Protein 2XPH (pdb70)

Sequence (453 aa):
DEFPEITEEEMEKEIKNVFRRNGNQDEVLSEAFRLTITRKDIQTLNHLNWLNDEIINFYMNMLMEERSKEKGLPSVHAFNTFFFTKLKTAGYQQAVKRWTKKVDVFSVDILLVPIHLGVHWCLAVVDFRKKNITYYDSMGGINNEACRILLQYLKQESIDKKRKEFDTNGWQLFSKKSQEIPQQMNGSDCGMFACKYADCITKDRPINFTQQHMPYFRKRMVWEILHRKLLEFPEITEEMEKEIKNVFRNGNQDEVLSEAFRRLTITRKDIQTLNHLNWWLNDEEIINFYMNMLMERSKEKGLPSVHAFNTFFFTKLKTAGYQAVKRWTKKVDVFSVDILLVPIHLGVHWCLAVVDFRKKNITYYDSMGGINNEACRRILLQYLKQESIDKKRKEFDTNGWQLFSKKSQEIPQQMNGSDCGMFACKYADCITKDRPINFTQQQHMPYFRKRMVWEIILHRRKLL

InterPro domains:
  IPR003653 Ulp1 protease family, C-terminal catalytic domain [PF02902] (464-635)
  IPR003653 Ulp1 protease family, C-terminal catalytic domain [PS50600] (450-614)
  IPR038765 Papain-like cysteine peptidase superfamily [SSF54001] (419-641)

Radius of gyration: 23.97 Å; Cα contacts (8 Å, |Δi|>4): 733; chains: 2; bounding box: 54×55×68 Å

Foldseek 3Di:
DDDDDQDVVLVVVLVVLCDDDPQACFLFADPNATHGSVQLNCLPDLHAHDQRLLQLLVVLLQVVQPPPPFFHEAEDRQVQQVCDVPPNDVVCLVVCVVHDPVPTQKYKHWYCDPSAIWIWMDGPVQLEIETGFLAQDFDLPSQVSVVVNVQVNCCPPVVDGDDSPPYYYYYDGNPPAEHEPRRRCRSVSRSLVSVCVRRVHRRDDYNVCSNVSSSQSSSCRSVVHDD/DPDDQDPVLLVVLVVLPDPDVQQAFQFDDPNATDGSVQLCQLPDQHAHDQRLLQLLVVLVQVVQVDPLWWHEDEDGAVQLVCCPPPNPPVCLCVQVPHDPLPTQKYWHWYCDPSAIKIWMDGNPVLETEIGFQAFDDDQVSRVSVVVNVQVNCCVPVVDGDDNPPRYYYYDGNVQAAHEPRRRCRSVSSSLVSSQVRNVHGNDDYNVCSNVSSSQSSSCRSVVHDD

CATH classification: 3.40.395.10

Nearest PDB structures (foldseek):
  2xph-assembly1_A  TM=9.925E-01  e=2.086E-42  Homo sapiens
  2iy1-assembly2_C  TM=9.945E-01  e=1.895E-41  Homo sapiens
  2g4d-assembly2_C  TM=9.963E-01  e=4.010E-37  Homo sapiens
  2io1-assembly3_E  TM=9.799E-01  e=6.598E-31  Homo sapiens
  1tgz-assembly1_A  TM=9.765E-01  e=1.155E-29  Homo sapiens

Structure (mmCIF, N/CA/C/O backbone):
data_2XPH
#
_entry.id   2XPH
#
_cell.length_a   71.172
_cell.length_b   71.172
_cell.length_c   199.988
_cell.angle_alpha   90.00
_cell.angle_beta   90.00
_cell.angle_gamma   120.00
#
_symmetry.space_group_name_H-M   'P 31 2 1'
#
loop_
_entity.id
_entity.type
_entity.pdbx_description
1 polymer 'SENTRIN-SPECIFIC PROTEASE 1'
2 non-polymer GLYCEROL
3 non-polymer 'COBALT (II) ION'
4 water water
#
loop_
_atom_site.group_PDB
_atom_site.id
_atom_site.type_symbol
_atom_site.label_atom_id
_atom_site.label_alt_id
_atom_site.label_comp_id
_atom_site.label_asym_id
_atom_site.label_entity_id
_atom_site.label_seq_id
_atom_site.pdbx_PDB_ins_code
_atom_site.Cartn_x
_atom_site.Cartn_y
_atom_site.Cartn_z
_atom_site.occupancy
_atom_site.B_iso_or_equiv
_atom_site.auth_seq_id
_atom_site.auth_comp_id
_atom_site.auth_asym_id
_atom_site.auth_atom_id
_atom_site.pdbx_PDB_model_num
ATOM 1 N N . ASP A 1 12 ? 40.152 11.083 17.195 1.00 95.25 418 ASP A N 1
ATOM 2 C CA . ASP A 1 12 ? 41.287 11.757 17.891 1.00 97.23 418 ASP A CA 1
ATOM 3 C C . ASP A 1 12 ? 41.503 13.174 17.343 1.00 96.79 418 ASP A C 1
ATOM 4 O O . ASP A 1 12 ? 42.497 13.850 17.665 1.00 97.14 418 ASP A O 1
ATOM 9 N N . GLU A 1 13 ? 40.548 13.622 16.530 1.00 95.12 419 GLU A N 1
ATOM 10 C CA . GLU A 1 13 ? 40.733 14.792 15.672 1.00 92.11 419 GLU A CA 1
ATOM 11 C C . GLU A 1 13 ? 39.489 15.683 15.713 1.00 87.52 419 GLU A C 1
ATOM 12 O O . GLU A 1 13 ? 38.403 15.247 15.314 1.00 89.02 419 GLU A O 1
ATOM 18 N N . PHE A 1 14 ? 39.653 16.919 16.194 1.00 80.14 420 PHE A N 1
ATOM 19 C CA . PHE A 1 14 ? 38.523 17.828 16.459 1.00 73.47 420 PHE A CA 1
ATOM 20 C C . PHE A 1 14 ? 38.479 19.004 15.479 1.00 66.76 420 PHE A C 1
ATOM 21 O O . PHE A 1 14 ? 39.489 19.629 15.222 1.00 64.23 420 PHE A O 1
ATOM 29 N N . PRO A 1 15 ? 37.285 19.348 14.978 1.00 62.87 421 PRO A N 1
ATOM 30 C CA . PRO A 1 15 ? 37.139 20.479 14.066 1.00 59.15 421 PRO A CA 1
ATOM 31 C C . PRO A 1 15 ? 38.021 21.646 14.490 1.00 55.59 421 PRO A C 1
ATOM 32 O O . PRO A 1 15 ? 37.856 22.173 15.573 1.00 54.97 421 PRO A O 1
ATOM 36 N N . GLU A 1 16 ? 38.957 22.054 13.644 1.00 53.57 422 GLU A N 1
ATOM 37 C CA . GLU A 1 16 ? 39.825 23.148 14.018 1.00 51.46 422 GLU A CA 1
ATOM 38 C C . GLU A 1 16 ? 39.096 24.461 13.963 1.00 50.22 422 GLU A C 1
ATOM 39 O O . GLU A 1 16 ? 38.212 24.675 13.132 1.00 55.48 422 GLU A O 1
ATOM 45 N N . ILE A 1 17 ? 39.470 25.355 14.851 1.00 48.65 423 ILE A N 1
ATOM 46 C CA . ILE A 1 17 ? 38.980 26.715 14.800 1.00 47.05 423 ILE A CA 1
ATOM 47 C C . ILE A 1 17 ? 40.027 27.536 14.076 1.00 49.71 423 ILE A C 1
ATOM 48 O O . ILE A 1 17 ? 41.106 27.765 14.622 1.00 48.37 423 ILE A O 1
ATOM 53 N N . THR A 1 18 ? 39.696 27.986 12.857 1.00 49.57 424 THR A N 1
ATOM 54 C CA . THR A 1 18 ? 40.632 28.723 12.034 1.00 43.76 424 THR A CA 1
ATOM 55 C C . THR A 1 18 ? 40.865 30.087 12.669 1.00 46.00 424 THR A C 1
ATOM 56 O O . THR A 1 18 ? 40.069 30.540 13.518 1.00 48.28 424 THR A O 1
ATOM 60 N N . GLU A 1 19 ? 41.923 30.753 12.217 1.00 45.50 425 GLU A N 1
ATOM 61 C CA A GLU A 1 19 ? 42.289 32.060 12.709 0.50 45.75 425 GLU A CA 1
ATOM 62 C CA B GLU A 1 19 ? 42.287 32.080 12.699 0.50 46.98 425 GLU A CA 1
ATOM 63 C C . GLU A 1 19 ? 41.176 33.067 12.426 1.00 46.78 425 GLU A C 1
ATOM 64 O O . GLU A 1 19 ? 40.979 34.037 13.190 1.00 46.56 425 GLU A O 1
ATOM 75 N N . GLU A 1 20 ? 40.448 32.832 11.337 1.00 46.64 426 GLU A N 1
ATOM 76 C CA . GLU A 1 20 ? 39.357 33.722 10.972 1.00 44.24 426 GLU A CA 1
ATOM 77 C C . GLU A 1 20 ? 38.202 33.508 11.940 1.00 41.77 426 GLU A C 1
ATOM 78 O O . GLU A 1 20 ? 37.608 34.462 12.367 1.00 39.68 426 GLU A O 1
ATOM 84 N N . MET A 1 21 ? 37.865 32.245 12.238 1.00 40.36 427 MET A N 1
ATOM 85 C CA . MET A 1 21 ? 36.860 31.907 13.305 1.00 41.38 427 MET A CA 1
ATOM 86 C C . MET A 1 21 ? 37.271 32.475 14.699 1.00 44.68 427 MET A C 1
ATOM 87 O O . MET A 1 21 ? 36.540 33.271 15.349 1.00 39.87 427 MET A O 1
ATOM 92 N N . GLU A 1 22 ? 38.492 32.110 15.081 1.00 48.32 428 GLU A N 1
ATOM 93 C CA . GLU A 1 22 ? 39.236 32.727 16.189 1.00 52.67 428 GLU A CA 1
ATOM 94 C C . GLU A 1 22 ? 38.935 34.209 16.368 1.00 52.24 428 GLU A C 1
ATOM 95 O O . GLU A 1 22 ? 38.586 34.651 17.470 1.00 58.94 428 GLU A O 1
ATOM 101 N N . LYS A 1 23 ? 39.031 34.977 15.296 1.00 51.22 429 LYS A N 1
ATOM 102 C CA . LYS A 1 23 ? 38.846 36.431 15.369 1.00 50.64 429 LYS A CA 1
ATOM 103 C C . LYS A 1 23 ? 37.429 36.785 15.757 1.00 51.12 429 LYS A C 1
ATOM 104 O O . LYS A 1 23 ? 37.194 37.811 16.383 1.00 52.02 429 LYS A O 1
ATOM 110 N N . GLU A 1 24 ? 36.464 35.966 15.321 1.00 51.66 430 GLU A N 1
ATOM 111 C CA . GLU A 1 24 ? 35.055 36.310 15.468 1.00 47.73 430 GLU A CA 1
ATOM 112 C C . GLU A 1 24 ? 34.686 36.216 16.963 1.00 45.41 430 GLU A C 1
ATOM 113 O O . GLU A 1 24 ? 33.933 37.028 17.482 1.00 44.76 430 GLU A O 1
ATOM 119 N N . ILE A 1 25 ? 35.231 35.195 17.606 1.00 45.01 431 ILE A N 1
ATOM 120 C CA . ILE A 1 25 ? 35.177 34.969 19.029 1.00 49.57 431 ILE A CA 1
ATOM 121 C C . ILE A 1 25 ? 35.752 36.185 19.805 1.00 55.09 431 ILE A C 1
ATOM 122 O O . ILE A 1 25 ? 35.094 36.724 20.698 1.00 54.73 431 ILE A O 1
ATOM 127 N N . LYS A 1 26 ? 36.948 36.633 19.427 1.00 59.55 432 LYS A N 1
ATOM 128 C CA . LYS A 1 26 ? 37.557 37.804 20.028 1.00 63.72 432 LYS A CA 1
ATOM 129 C C . LYS A 1 26 ? 36.602 38.976 19.987 1.00 65.68 432 LYS A C 1
ATOM 130 O O . LYS A 1 26 ? 36.413 39.664 20.994 1.00 65.37 432 LYS A O 1
ATOM 136 N N . ASN A 1 27 ? 35.988 39.208 18.837 1.00 68.29 433 ASN A N 1
ATOM 137 C CA . ASN A 1 27 ? 35.113 40.369 18.695 1.00 71.68 433 ASN A CA 1
ATOM 138 C C . ASN A 1 27 ? 33.887 40.335 19.611 1.00 73.47 433 ASN A C 1
ATOM 139 O O . ASN A 1 27 ? 33.334 41.378 19.946 1.00 74.14 433 ASN A O 1
ATOM 144 N N . VAL A 1 28 ? 33.476 39.147 20.045 1.00 74.74 434 VAL A N 1
ATOM 145 C CA . VAL A 1 28 ? 32.368 39.085 21.000 1.00 76.65 434 VAL A CA 1
ATOM 146 C C . VAL A 1 28 ? 32.783 38.965 22.472 1.00 75.95 434 VAL A C 1
ATOM 147 O O . VAL A 1 28 ? 32.028 39.366 23.355 1.00 77.25 434 VAL A O 1
ATOM 151 N N . PHE A 1 29 ? 33.963 38.417 22.734 1.00 76.52 435 PHE A N 1
ATOM 152 C CA . PHE A 1 29 ? 34.461 38.336 24.103 1.00 78.43 435 PHE A CA 1
ATOM 153 C C . PHE A 1 29 ? 34.965 39.691 24.530 1.00 82.77 435 PHE A C 1
ATOM 154 O O . PHE A 1 29 ? 35.644 39.801 25.546 1.00 85.01 435 PHE A O 1
ATOM 162 N N . ARG A 1 30 ? 34.617 40.710 23.751 1.00 86.08 436 ARG A N 1
ATOM 163 C CA A ARG A 1 30 ? 35.196 42.026 23.931 0.80 88.97 436 ARG A CA 1
ATOM 164 C CA B ARG A 1 30 ? 35.180 42.045 23.882 0.20 88.34 436 ARG A CA 1
ATOM 165 C C . ARG A 1 30 ? 34.213 42.970 24.606 1.00 91.13 436 ARG A C 1
ATOM 166 O O . ARG A 1 30 ? 32.991 42.798 24.511 1.00 91.48 436 ARG A O 1
ATOM 181 N N . ASN A 1 31 ? 34.785 43.945 25.313 1.00 94.68 437 ASN A N 1
ATOM 182 C CA . ASN A 1 31 ? 34.073 45.046 25.949 1.00 98.37 437 ASN A CA 1
ATOM 183 C C . ASN A 1 31 ? 33.122 45.739 24.952 1.00 98.75 437 ASN A C 1
ATOM 184 O O . ASN A 1 31 ? 33.482 45.974 23.788 1.00 99.06 437 ASN A O 1
ATOM 189 N N . GLY A 1 32 ? 31.918 46.056 25.431 1.00 97.96 438 GLY A N 1
ATOM 190 C CA . GLY A 1 32 ? 30.855 46.629 24.614 1.00 96.76 438 GLY A CA 1
ATOM 191 C C . GLY A 1 32 ? 29.551 46.369 25.333 1.00 96.24 438 GLY A C 1
ATOM 192 O O . GLY A 1 32 ? 29.535 45.604 26.300 1.00 95.69 438 GLY A O 1
ATOM 193 N N . ASN A 1 33 ? 28.468 46.995 24.862 1.00 95.54 439 ASN A N 1
ATOM 194 C CA . ASN A 1 33 ? 27.151 46.919 25.509 1.00 94.58 439 ASN A CA 1
ATOM 195 C C . ASN A 1 33 ? 26.705 45.486 25.840 1.00 94.12 439 ASN A C 1
ATOM 196 O O . ASN A 1 33 ? 26.509 44.654 24.935 1.00 93.36 439 ASN A O 1
ATOM 201 N N . GLN A 1 34 ? 26.552 45.204 27.136 1.00 90.95 440 GLN A N 1
ATOM 202 C CA . GLN A 1 34 ? 26.116 43.884 27.587 1.00 89.50 440 GLN A CA 1
ATOM 203 C C . GLN A 1 34 ? 24.631 43.680 27.249 1.00 86.24 440 GLN A C 1
ATOM 204 O O . GLN A 1 34 ? 23.854 43.087 28.033 1.00 85.18 440 GLN A O 1
ATOM 210 N N . ASP A 1 35 ? 24.263 44.193 26.078 1.00 81.02 441 ASP A N 1
ATOM 211 C CA . ASP A 1 35 ? 22.912 44.143 25.548 1.00 80.69 441 ASP A CA 1
ATOM 212 C C . ASP A 1 35 ? 23.051 43.826 24.076 1.00 82.85 441 ASP A C 1
ATOM 213 O O . ASP A 1 35 ? 22.102 43.337 23.432 1.00 84.37 441 ASP A O 1
ATOM 218 N N . GLU A 1 36 ? 24.235 44.068 23.562 1.00 80.19 442 GLU A N 1
ATOM 219 C CA . GLU A 1 36 ? 24.421 43.720 22.213 1.00 77.38 442 GLU A CA 1
ATOM 220 C C . GLU A 1 36 ? 23.796 42.365 22.181 1.00 76.56 442 GLU A C 1
ATOM 221 O O . GLU A 1 36 ? 24.149 41.493 22.930 1.00 74.01 442 GLU A O 1
ATOM 227 N N . VAL A 1 37 ? 22.837 42.243 21.297 1.00 75.42 443 VAL A N 1
ATOM 228 C CA . VAL A 1 37 ? 22.078 41.039 21.019 1.00 73.24 443 VAL A CA 1
ATOM 229 C C . VAL A 1 37 ? 22.818 40.174 19.989 1.00 74.68 443 VAL A C 1
ATOM 230 O O . VAL A 1 37 ? 22.517 40.239 18.783 1.00 75.67 443 VAL A O 1
ATOM 234 N N . LEU A 1 38 ? 23.758 39.347 20.468 1.00 71.31 444 LEU A N 1
ATOM 235 C CA . LEU A 1 38 ? 24.566 38.454 19.616 1.00 64.59 444 LEU A CA 1
ATOM 236 C C . LEU A 1 38 ? 23.861 37.356 18.816 1.00 63.15 444 LEU A C 1
ATOM 237 O O . LEU A 1 38 ? 24.400 36.877 17.826 1.00 66.00 444 LEU A O 1
ATOM 242 N N . SER A 1 39 ? 22.683 36.921 19.241 1.00 61.68 445 SER A N 1
ATOM 243 C CA . SER A 1 39 ? 22.018 35.770 18.623 1.00 58.13 445 SER A CA 1
ATOM 244 C C . SER A 1 39 ? 20.617 35.693 19.218 1.00 59.73 445 SER A C 1
ATOM 245 O O . SER A 1 39 ? 20.375 36.195 20.309 1.00 63.78 445 SER A O 1
ATOM 248 N N . GLU A 1 40 ? 19.696 35.059 18.522 1.00 58.08 446 GLU A N 1
ATOM 249 C CA . GLU A 1 40 ? 18.296 35.178 18.852 1.00 58.94 446 GLU A CA 1
ATOM 250 C C . GLU A 1 40 ? 17.627 34.010 18.148 1.00 58.76 446 GLU A C 1
ATOM 251 O O . GLU A 1 40 ? 17.620 33.943 16.941 1.00 63.09 446 GLU A O 1
ATOM 257 N N . ALA A 1 41 ? 17.082 33.075 18.898 1.00 57.71 447 ALA A N 1
ATOM 258 C CA . ALA A 1 41 ? 16.523 31.891 18.293 1.00 57.13 447 ALA A CA 1
ATOM 259 C C . ALA A 1 41 ? 15.758 31.103 19.349 1.00 55.65 447 ALA A C 1
ATOM 260 O O . ALA A 1 41 ? 16.038 31.234 20.533 1.00 58.66 447 ALA A O 1
ATOM 262 N N . PHE A 1 42 ? 14.800 30.292 18.911 1.00 54.60 448 PHE A N 1
ATOM 263 C CA . PHE A 1 42 ? 14.004 29.483 19.826 1.00 57.35 448 PHE A CA 1
ATOM 264 C C . PHE A 1 42 ? 13.462 30.320 20.980 1.00 57.82 448 PHE A C 1
ATOM 265 O O . PHE A 1 42 ? 13.453 29.877 22.129 1.00 60.27 448 PHE A O 1
ATOM 273 N N . ARG A 1 43 ? 13.013 31.531 20.668 1.00 57.37 449 ARG A N 1
ATOM 274 C CA . ARG A 1 43 ? 12.463 32.429 21.677 1.00 54.96 449 ARG A CA 1
ATOM 275 C C . ARG A 1 43 ? 13.525 32.840 22.692 1.00 53.27 449 ARG A C 1
ATOM 276 O O . ARG A 1 43 ? 13.207 33.373 23.755 1.00 49.47 449 ARG A O 1
ATOM 284 N N . LEU A 1 44 ? 14.786 32.589 22.357 1.00 51.54 450 LEU A N 1
ATOM 285 C CA . LEU A 1 44 ? 15.896 32.936 23.237 1.00 53.56 450 LEU A CA 1
ATOM 286 C C . LEU A 1 44 ? 16.744 34.053 22.637 1.00 56.93 450 LEU A C 1
ATOM 287 O O . LEU A 1 44 ? 16.782 34.231 21.420 1.00 59.16 450 LEU A O 1
ATOM 292 N N . THR A 1 45 ? 17.422 34.804 23.499 1.00 55.96 451 THR A N 1
ATOM 293 C CA . THR A 1 45 ? 18.265 35.902 23.054 1.00 59.85 451 THR A CA 1
ATOM 294 C C . THR A 1 45 ? 19.573 35.885 23.811 1.00 59.01 451 THR A C 1
ATOM 295 O O . THR A 1 45 ? 19.587 36.090 25.023 1.00 62.73 451 THR A O 1
ATOM 299 N N . ILE A 1 46 ? 20.667 35.642 23.100 1.00 57.39 452 ILE A N 1
ATOM 300 C CA . ILE A 1 46 ? 21.985 35.623 23.716 1.00 55.55 452 ILE A CA 1
ATOM 301 C C . ILE A 1 46 ? 22.559 37.011 23.507 1.00 59.61 452 ILE A C 1
ATOM 302 O O . ILE A 1 46 ? 22.620 37.507 22.362 1.00 63.00 452 ILE A O 1
ATOM 307 N N . THR A 1 47 ? 22.917 37.651 24.612 1.00 58.82 453 THR A N 1
ATOM 308 C CA . THR A 1 47 ? 23.601 38.919 24.585 1.00 60.27 453 THR A CA 1
ATOM 309 C C . THR A 1 47 ? 25.002 38.659 25.049 1.00 58.98 453 THR A C 1
ATOM 310 O O . THR A 1 47 ? 25.325 37.548 25.396 1.00 56.90 453 THR A O 1
ATOM 314 N N . ARG A 1 48 ? 25.852 39.677 25.043 1.00 64.64 454 ARG A N 1
ATOM 315 C CA . ARG A 1 48 ? 27.255 39.434 25.352 1.00 67.89 454 ARG A CA 1
ATOM 316 C C . ARG A 1 48 ? 27.440 39.200 26.840 1.00 66.67 454 ARG A C 1
ATOM 317 O O . ARG A 1 48 ? 28.440 38.601 27.238 1.00 66.87 454 ARG A O 1
ATOM 325 N N . LYS A 1 49 ? 26.469 39.678 27.636 1.00 64.82 455 LYS A N 1
ATOM 326 C CA . LYS A 1 49 ? 26.341 39.331 29.057 1.00 61.45 455 LYS A CA 1
ATOM 327 C C . LYS A 1 49 ? 26.388 37.829 29.158 1.00 57.95 455 LYS A C 1
ATOM 328 O O . LYS A 1 49 ? 27.329 37.292 29.703 1.00 61.25 455 LYS A O 1
ATOM 334 N N . ASP A 1 50 ? 25.393 37.166 28.572 1.00 53.84 456 ASP A N 1
ATOM 335 C CA . ASP A 1 50 ? 25.321 35.722 28.548 1.00 50.37 456 ASP A CA 1
ATOM 336 C C . ASP A 1 50 ? 26.586 35.132 27.974 1.00 51.68 456 ASP A C 1
ATOM 337 O O . ASP A 1 50 ? 27.156 34.220 28.582 1.00 54.18 456 ASP A O 1
ATOM 342 N N . ILE A 1 51 ? 27.015 35.621 26.792 1.00 49.60 457 ILE A N 1
ATOM 343 C CA . ILE A 1 51 ? 28.127 35.003 26.046 1.00 46.98 457 ILE A CA 1
ATOM 344 C C . ILE A 1 51 ? 29.384 35.015 26.895 1.00 46.60 457 ILE A C 1
ATOM 345 O O . ILE A 1 51 ? 30.251 34.127 26.777 1.00 46.07 457 ILE A O 1
ATOM 350 N N . GLN A 1 52 ? 29.475 36.039 27.740 1.00 48.19 458 GLN A N 1
ATOM 351 C CA . GLN A 1 52 ? 30.551 36.162 28.726 1.00 51.45 458 GLN A CA 1
ATOM 352 C C . GLN A 1 52 ? 30.671 34.969 29.687 1.00 51.30 458 GLN A C 1
ATOM 353 O O . GLN A 1 52 ? 31.784 34.590 30.060 1.00 46.66 458 GLN A O 1
ATOM 359 N N . THR A 1 53 ? 29.540 34.360 30.058 1.00 49.49 459 THR A N 1
ATOM 360 C CA . THR A 1 53 ? 29.610 33.227 31.010 1.00 50.12 459 THR A CA 1
ATOM 361 C C . THR A 1 53 ? 30.376 32.033 30.437 1.00 50.09 459 THR A C 1
ATOM 362 O O . THR A 1 53 ? 30.559 31.025 31.121 1.00 51.78 459 THR A O 1
ATOM 366 N N . LEU A 1 54 ? 30.839 32.160 29.191 1.00 48.24 460 LEU A N 1
ATOM 367 C CA . LEU A 1 54 ? 31.543 31.064 28.515 1.00 45.48 460 LEU A CA 1
ATOM 368 C C . LEU A 1 54 ? 32.981 31.428 28.449 1.00 43.80 460 LEU A C 1
ATOM 369 O O . LEU A 1 54 ? 33.849 30.601 28.132 1.00 35.67 460 LEU A O 1
ATOM 374 N N . ASN A 1 55 ? 33.234 32.695 28.766 1.00 46.93 461 ASN A N 1
ATOM 375 C CA . ASN A 1 55 ? 34.601 33.192 28.800 1.00 50.59 461 ASN A CA 1
ATOM 376 C C . ASN A 1 55 ? 35.326 32.555 29.966 1.00 55.17 461 ASN A C 1
ATOM 377 O O . ASN A 1 55 ? 34.702 32.204 30.980 1.00 56.22 461 ASN A O 1
ATOM 382 N N . HIS A 1 56 ? 36.638 32.419 29.804 1.00 58.92 462 HIS A N 1
ATOM 383 C CA . HIS A 1 56 ? 37.547 32.005 30.849 1.00 61.60 462 HIS A CA 1
ATOM 384 C C . HIS A 1 56 ? 36.974 30.799 31.535 1.00 63.23 462 HIS A C 1
ATOM 385 O O . HIS A 1 56 ? 36.579 29.846 30.873 1.00 68.21 462 HIS A O 1
ATOM 392 N N . LEU A 1 57 ? 36.882 30.847 32.856 1.00 62.16 463 LEU A N 1
ATOM 393 C CA . LEU A 1 57 ? 36.523 29.691 33.624 1.00 60.44 463 LEU A CA 1
ATOM 394 C C . LEU A 1 57 ? 35.213 29.973 34.296 1.00 59.65 463 LEU A C 1
ATOM 395 O O . LEU A 1 57 ? 34.843 29.331 35.282 1.00 61.94 463 LEU A O 1
ATOM 400 N N . ASN A 1 58 ? 34.512 30.959 33.752 1.00 57.68 464 ASN A N 1
ATOM 401 C CA . ASN A 1 58 ? 33.187 31.332 34.215 1.00 54.33 464 ASN A CA 1
ATOM 402 C C . ASN A 1 58 ? 32.222 30.167 34.185 1.00 51.86 464 ASN A C 1
ATOM 403 O O . ASN A 1 58 ? 32.556 29.034 33.737 1.00 49.41 464 ASN A O 1
ATOM 408 N N . TRP A 1 59 ? 31.023 30.473 34.649 1.00 46.75 465 TRP A N 1
ATOM 409 C CA . TRP A 1 59 ? 30.060 29.484 34.987 1.00 52.65 465 TRP A CA 1
ATOM 410 C C . TRP A 1 59 ? 28.903 29.721 34.027 1.00 52.19 465 TRP A C 1
ATOM 411 O O . TRP A 1 59 ? 28.267 30.784 34.049 1.00 54.73 465 TRP A O 1
ATOM 422 N N . LEU A 1 60 ? 28.650 28.750 33.169 1.00 47.82 466 LEU A N 1
ATOM 423 C CA . LEU A 1 60 ? 27.550 28.834 32.214 1.00 48.38 466 LEU A CA 1
ATOM 424 C C . LEU A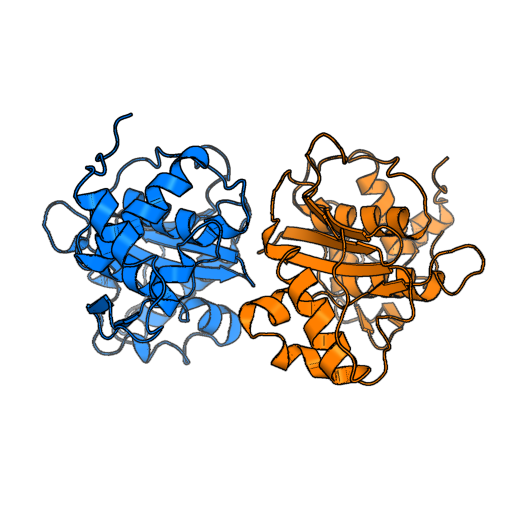 1 60 ? 26.253 29.260 32.915 1.00 51.56 466 LEU A C 1
ATOM 425 O O . LEU A 1 60 ? 25.888 28.700 33.953 1.00 55.35 466 LEU A O 1
ATOM 430 N N . ASN A 1 61 ? 25.578 30.271 32.389 1.00 49.93 467 ASN A N 1
ATOM 431 C CA . ASN A 1 61 ? 24.250 30.592 32.900 1.00 47.06 467 ASN A CA 1
ATOM 432 C C . ASN A 1 61 ? 23.235 29.763 32.109 1.00 48.17 467 ASN A C 1
ATOM 433 O O . ASN A 1 61 ? 23.581 29.074 31.140 1.00 46.82 467 ASN A O 1
ATOM 438 N N . ASP A 1 62 ? 21.985 29.841 32.525 1.00 50.00 468 ASP A N 1
ATOM 439 C CA . ASP A 1 62 ? 20.882 29.098 31.930 1.00 50.49 468 ASP A CA 1
ATOM 440 C C . ASP A 1 62 ? 20.630 29.369 30.431 1.00 52.42 468 ASP A C 1
ATOM 441 O O . ASP A 1 62 ? 20.286 28.453 29.669 1.00 52.58 468 ASP A O 1
ATOM 446 N N . GLU A 1 63 ? 20.736 30.641 30.045 1.00 50.75 469 GLU A N 1
ATOM 447 C CA . GLU A 1 63 ? 20.598 31.078 28.670 1.00 49.45 469 GLU A CA 1
ATOM 448 C C . GLU A 1 63 ? 21.541 30.288 27.740 1.00 47.17 469 GLU A C 1
ATOM 449 O O . GLU A 1 63 ? 21.095 29.650 26.792 1.00 43.00 469 GLU A O 1
ATOM 455 N N . ILE A 1 64 ? 22.834 30.298 28.034 1.00 45.19 470 ILE A N 1
ATOM 456 C CA . ILE A 1 64 ? 23.744 29.523 27.254 1.00 44.91 470 ILE A CA 1
ATOM 457 C C . ILE A 1 64 ? 23.253 28.092 27.083 1.00 45.11 470 ILE A C 1
ATOM 458 O O . ILE A 1 64 ? 23.094 27.598 25.970 1.00 48.80 470 ILE A O 1
ATOM 463 N N . ILE A 1 65 ? 23.017 27.424 28.195 1.00 43.14 471 ILE A N 1
ATOM 464 C CA . ILE A 1 65 ? 22.666 26.013 28.187 1.00 38.35 471 ILE A CA 1
ATOM 465 C C . ILE A 1 65 ? 21.373 25.732 27.459 1.00 34.65 471 ILE A C 1
ATOM 466 O O . ILE A 1 65 ? 21.275 24.763 26.684 1.00 35.26 471 ILE A O 1
ATOM 471 N N . ASN A 1 66 ? 20.370 26.548 27.738 1.00 32.87 472 ASN A N 1
ATOM 472 C CA . ASN A 1 66 ? 19.099 26.414 27.058 1.00 36.01 472 ASN A CA 1
ATOM 473 C C . ASN A 1 66 ? 19.285 26.573 25.512 1.00 37.55 472 ASN A C 1
ATOM 474 O O . ASN A 1 66 ? 18.816 25.739 24.706 1.00 36.17 472 ASN A O 1
ATOM 479 N N . PHE A 1 67 ? 20.056 27.584 25.123 1.00 38.30 473 PHE A N 1
ATOM 480 C CA . PHE A 1 67 ? 20.390 27.813 23.714 1.00 39.99 473 PHE A CA 1
ATOM 481 C C . PHE A 1 67 ? 21.110 26.632 23.092 1.00 40.85 473 PHE A C 1
ATOM 482 O O . PHE A 1 67 ? 20.767 26.190 21.998 1.00 47.82 473 PHE A O 1
ATOM 490 N N . TYR A 1 68 ? 22.059 26.063 23.808 1.00 38.15 474 TYR A N 1
ATOM 491 C CA . TYR A 1 68 ? 22.820 24.974 23.253 1.00 37.66 474 TYR A CA 1
ATOM 492 C C . TYR A 1 68 ? 21.995 23.712 22.992 1.00 40.34 474 TYR A C 1
ATOM 493 O O . TYR A 1 68 ? 22.195 23.041 21.978 1.00 42.43 474 TYR A O 1
ATOM 502 N N . MET A 1 69 ? 21.036 23.415 23.880 1.00 37.23 475 MET A N 1
ATOM 503 C CA . MET A 1 69 ? 20.261 22.190 23.826 1.00 34.43 475 MET A CA 1
ATOM 504 C C . MET A 1 69 ? 19.243 22.301 22.737 1.00 39.83 475 MET A C 1
ATOM 505 O O . MET A 1 69 ? 18.876 21.310 22.042 1.00 42.50 475 MET A O 1
ATOM 510 N N . ASN A 1 70 ? 18.782 23.519 22.567 1.00 41.08 476 ASN A N 1
ATOM 511 C CA . ASN A 1 70 ? 17.997 23.856 21.387 1.00 47.24 476 ASN A CA 1
ATOM 512 C C . ASN A 1 70 ? 18.712 23.663 20.011 1.00 44.61 476 ASN A C 1
ATOM 513 O O . ASN A 1 70 ? 18.162 23.046 19.119 1.00 43.31 476 ASN A O 1
ATOM 518 N N . MET A 1 71 ? 19.941 24.150 19.856 1.00 44.13 477 MET A N 1
ATOM 519 C CA . MET A 1 71 ? 20.729 23.769 18.655 1.00 38.75 477 MET A CA 1
ATOM 520 C C . MET A 1 71 ? 20.884 22.231 18.542 1.00 44.48 477 MET A C 1
ATOM 521 O O . MET A 1 71 ? 20.999 21.701 17.425 1.00 47.62 477 MET A O 1
ATOM 526 N N . LEU A 1 72 ? 20.893 21.486 19.658 1.00 43.49 478 LEU A N 1
ATOM 527 C CA . LEU A 1 72 ? 20.979 20.006 19.479 1.00 40.47 478 LEU A CA 1
ATOM 528 C C . LEU A 1 72 ? 19.652 19.479 18.980 1.00 38.45 478 LEU A C 1
ATOM 529 O O . LEU A 1 72 ? 19.595 18.525 18.238 1.00 36.89 478 LEU A O 1
ATOM 534 N N . MET A 1 73 ? 18.592 20.120 19.429 1.00 37.48 479 MET A N 1
ATOM 535 C CA . MET A 1 73 ? 17.235 19.793 19.056 1.00 39.51 479 MET A CA 1
ATOM 536 C C . MET A 1 73 ? 17.094 20.091 17.567 1.00 41.10 479 MET A C 1
ATOM 537 O O . MET A 1 73 ? 16.688 19.203 16.781 1.00 35.79 479 MET A O 1
ATOM 542 N N . GLU A 1 74 ? 17.476 21.310 17.180 1.00 40.39 480 GLU A N 1
ATOM 543 C CA A GLU A 1 74 ? 17.453 21.710 15.774 0.50 42.99 480 GLU A CA 1
ATOM 544 C CA B GLU A 1 74 ? 17.413 21.693 15.770 0.50 44.47 480 GLU A CA 1
ATOM 545 C C . GLU A 1 74 ? 18.224 20.698 14.927 1.00 42.78 480 GLU A C 1
ATOM 546 O O . GLU A 1 74 ? 17.732 20.191 13.915 1.00 46.56 480 GLU A O 1
ATOM 557 N N . ARG A 1 75 ? 19.423 20.358 15.382 1.00 38.30 481 ARG A N 1
ATOM 558 C CA . ARG A 1 75 ? 20.265 19.475 14.618 1.00 38.74 481 ARG A CA 1
ATOM 559 C C . ARG A 1 75 ? 19.642 18.116 14.480 1.00 42.86 481 ARG A C 1
ATOM 560 O O . ARG A 1 75 ? 19.944 17.409 13.515 1.00 46.68 481 ARG A O 1
ATOM 568 N N . SER A 1 76 ? 18.783 17.727 15.430 1.00 42.13 482 SER A N 1
ATOM 569 C CA . SER A 1 76 ? 18.246 16.383 15.403 1.00 44.45 482 SER A CA 1
ATOM 570 C C . SER A 1 76 ? 17.237 16.207 14.292 1.00 46.03 482 SER A C 1
ATOM 571 O O . SER A 1 76 ? 16.842 15.083 14.027 1.00 44.29 482 SER A O 1
ATOM 574 N N . LYS A 1 77 ? 16.810 17.303 13.662 1.00 50.80 483 LYS A N 1
ATOM 575 C CA . LYS A 1 77 ? 15.902 17.183 12.494 1.00 58.88 483 LYS A CA 1
ATOM 576 C C . LYS A 1 77 ? 16.543 16.459 11.299 1.00 59.45 483 LYS A C 1
ATOM 577 O O . LYS A 1 77 ? 15.889 15.665 10.655 1.00 60.12 483 LYS A O 1
ATOM 583 N N . GLU A 1 78 ? 17.826 16.712 11.041 1.00 61.19 484 GLU A N 1
ATOM 584 C CA . GLU A 1 78 ? 18.455 16.225 9.813 1.00 64.13 484 GLU A CA 1
ATOM 585 C C . GLU A 1 78 ? 18.610 14.707 9.859 1.00 65.46 484 GLU A C 1
ATOM 586 O O . GLU A 1 78 ? 19.102 14.183 10.840 1.00 68.81 484 GLU A O 1
ATOM 592 N N . LYS A 1 79 ? 18.157 13.993 8.829 1.00 65.67 485 LYS A N 1
ATOM 593 C CA . LYS A 1 79 ? 17.937 12.544 9.009 1.00 67.34 485 LYS A CA 1
ATOM 594 C C . LYS A 1 79 ? 19.192 11.709 9.151 1.00 63.60 485 LYS A C 1
ATOM 595 O O . LYS A 1 79 ? 20.282 12.142 8.788 1.00 59.19 485 LYS A O 1
ATOM 601 N N . GLY A 1 80 ? 18.987 10.508 9.706 1.00 64.25 486 GLY A N 1
ATOM 602 C CA . GLY A 1 80 ? 20.037 9.647 10.234 1.00 62.36 486 GLY A CA 1
ATOM 603 C C . GLY A 1 80 ? 20.227 9.875 11.733 1.00 60.90 486 GLY A C 1
ATOM 604 O O . GLY A 1 80 ? 20.631 8.962 12.443 1.00 62.99 486 GLY A O 1
ATOM 605 N N . LEU A 1 81 ? 19.944 11.084 12.220 1.00 55.13 487 LEU A N 1
ATOM 606 C CA . LEU A 1 81 ? 20.058 11.351 13.658 1.00 54.32 487 LEU A CA 1
ATOM 607 C C . LEU A 1 81 ? 18.774 11.032 14.439 1.00 52.11 487 LEU A C 1
ATOM 608 O O . LEU A 1 81 ? 17.668 11.270 13.942 1.00 53.23 487 LEU A O 1
ATOM 613 N N . PRO A 1 82 ? 18.917 10.502 15.664 1.00 47.54 488 PRO A N 1
ATOM 614 C CA . PRO A 1 82 ? 17.692 10.353 16.432 1.00 45.03 488 PRO A CA 1
ATOM 615 C C . PRO A 1 82 ? 17.147 11.734 16.719 1.00 42.88 488 PRO A C 1
ATOM 616 O O . PRO A 1 82 ? 17.931 12.685 16.931 1.00 42.39 488 PRO A O 1
ATOM 620 N N . SER A 1 83 ? 15.822 11.826 16.722 1.00 38.21 489 SER A N 1
ATOM 621 C CA . SER A 1 83 ? 15.085 13.010 17.086 1.00 41.84 489 SER A CA 1
ATOM 622 C C . SER A 1 83 ? 15.160 13.242 18.578 1.00 43.30 489 SER A C 1
ATOM 623 O O . SER A 1 83 ? 15.247 12.285 19.344 1.00 43.95 489 SER A O 1
ATOM 626 N N . VAL A 1 84 ? 15.023 14.512 18.967 1.00 42.54 490 VAL A N 1
ATOM 627 C CA . VAL A 1 84 ? 15.335 14.994 20.284 1.00 40.32 490 VAL A CA 1
ATOM 628 C C . VAL A 1 84 ? 14.311 16.037 20.720 1.00 45.14 490 VAL A C 1
ATOM 629 O O . VAL A 1 84 ? 13.988 16.977 19.975 1.00 44.39 490 VAL A O 1
ATOM 633 N N . HIS A 1 85 ? 13.771 15.847 21.923 1.00 45.84 491 HIS A N 1
ATOM 634 C CA . HIS A 1 85 ? 13.204 16.971 22.653 1.00 45.78 491 HIS A CA 1
ATOM 635 C C . HIS A 1 85 ? 14.102 17.333 23.838 1.00 47.02 491 HIS A C 1
ATOM 636 O O . HIS A 1 85 ? 14.553 16.446 24.585 1.00 52.65 491 HIS A O 1
ATOM 643 N N . ALA A 1 86 ? 14.359 18.630 23.985 1.00 42.47 492 ALA A N 1
ATOM 644 C CA . ALA A 1 86 ? 15.149 19.176 25.064 1.00 41.84 492 ALA A CA 1
ATOM 645 C C . ALA A 1 86 ? 14.175 19.926 25.977 1.00 44.67 492 ALA A C 1
ATOM 646 O O . ALA A 1 86 ? 13.536 20.921 25.551 1.00 41.13 492 ALA A O 1
ATOM 648 N N . PHE A 1 87 ? 14.031 19.448 27.211 1.00 42.99 493 PHE A N 1
ATOM 649 C CA . PHE A 1 87 ? 13.225 20.177 28.177 1.00 43.14 493 PHE A CA 1
ATOM 650 C C . PHE A 1 87 ? 14.000 21.391 28.541 1.00 40.46 493 PHE A C 1
ATOM 651 O O . PHE A 1 87 ? 15.212 21.324 28.666 1.00 40.99 493 PHE A O 1
ATOM 659 N N . ASN A 1 88 ? 13.310 22.496 28.723 1.00 41.01 494 ASN A N 1
ATOM 660 C CA . ASN A 1 88 ? 13.948 23.677 29.323 1.00 46.56 494 ASN A CA 1
ATOM 661 C C . ASN A 1 88 ? 14.608 23.383 30.729 1.00 47.33 494 ASN A C 1
ATOM 662 O O . ASN A 1 88 ? 14.357 22.326 31.322 1.00 48.87 494 ASN A O 1
ATOM 667 N N . THR A 1 89 ? 15.478 24.266 31.236 1.00 47.71 495 THR A N 1
ATOM 668 C CA . THR A 1 89 ? 16.291 23.958 32.436 1.00 48.20 495 THR A CA 1
ATOM 669 C C . THR A 1 89 ? 15.545 24.079 33.801 1.00 51.26 495 THR A C 1
ATOM 670 O O . THR A 1 89 ? 16.100 23.698 34.831 1.00 49.44 495 THR A O 1
ATOM 674 N N . PHE A 1 90 ? 14.352 24.680 33.781 1.00 54.42 496 PHE A N 1
ATOM 675 C CA . PHE A 1 90 ? 13.474 24.870 34.929 1.00 58.86 496 PHE A CA 1
ATOM 676 C C . PHE A 1 90 ? 12.384 23.789 34.947 1.00 61.55 496 PHE A C 1
ATOM 677 O O . PHE A 1 90 ? 11.400 23.886 35.679 1.00 64.08 496 PHE A O 1
ATOM 685 N N . PHE A 1 91 ? 12.534 22.780 34.110 1.00 60.43 497 PHE A N 1
ATOM 686 C CA . PHE A 1 91 ? 11.576 21.697 34.084 1.00 60.37 497 PHE A CA 1
ATOM 687 C C . PHE A 1 91 ? 11.862 20.767 35.264 1.00 63.25 497 PHE A C 1
ATOM 688 O O . PHE A 1 91 ? 10.961 20.447 36.028 1.00 64.05 497 PHE A O 1
ATOM 696 N N . PHE A 1 92 ? 13.117 20.367 35.432 1.00 63.44 498 PHE A N 1
ATOM 697 C CA . PHE A 1 92 ? 13.425 19.391 36.440 1.00 65.16 498 PHE A CA 1
ATOM 698 C C . PHE A 1 92 ? 13.347 19.907 37.862 1.00 69.59 498 PHE A C 1
ATOM 699 O O . PHE A 1 92 ? 12.683 19.298 38.691 1.00 73.28 498 PHE A O 1
ATOM 707 N N . THR A 1 93 ? 14.040 21.003 38.149 1.00 71.38 499 THR A N 1
ATOM 708 C CA . THR A 1 93 ? 13.976 21.608 39.463 1.00 72.37 499 THR A CA 1
ATOM 709 C C . THR A 1 93 ? 12.534 21.985 39.855 1.00 73.58 499 THR A C 1
ATOM 710 O O . THR A 1 93 ? 12.192 21.962 41.033 1.00 77.01 499 THR A O 1
ATOM 714 N N . LYS A 1 94 ? 11.688 22.291 38.878 1.00 71.46 500 LYS A N 1
ATOM 715 C CA . LYS A 1 94 ? 10.278 22.498 39.138 1.00 72.32 500 LYS A CA 1
ATOM 716 C C . LYS A 1 94 ? 9.495 21.194 38.978 1.00 75.02 500 LYS A C 1
ATOM 717 O O . LYS A 1 94 ? 8.315 21.199 38.603 1.00 74.14 500 LYS A O 1
ATOM 723 N N . LEU A 1 95 ? 10.157 20.072 39.255 1.00 77.30 501 LEU A N 1
ATOM 724 C CA . LEU A 1 95 ? 9.475 18.772 39.291 1.00 78.71 501 LEU A CA 1
ATOM 725 C C . LEU A 1 95 ? 9.813 18.119 40.611 1.00 77.97 501 LEU A C 1
ATOM 726 O O . LEU A 1 95 ? 8.931 17.844 41.412 1.00 79.41 501 LEU A O 1
ATOM 731 N N . LYS A 1 96 ? 11.108 17.918 40.832 1.00 79.16 502 LYS A N 1
ATOM 732 C CA . LYS A 1 96 ? 11.655 17.414 42.087 1.00 80.61 502 LYS A CA 1
ATOM 733 C C . LYS A 1 96 ? 11.110 18.220 43.274 1.00 83.56 502 LYS A C 1
ATOM 734 O O . LYS A 1 96 ? 11.063 17.708 44.402 1.00 86.21 502 LYS A O 1
ATOM 740 N N . THR A 1 97 ? 10.694 19.465 43.014 1.00 82.75 503 THR A N 1
ATOM 741 C CA . THR A 1 97 ? 10.124 20.307 44.053 1.00 81.02 503 THR A CA 1
ATOM 742 C C . THR A 1 97 ? 8.595 20.374 44.045 1.00 82.30 503 THR A C 1
ATOM 743 O O . THR A 1 97 ? 7.990 20.387 45.113 1.00 85.09 503 THR A O 1
ATOM 747 N N . ALA A 1 98 ? 7.956 20.375 42.878 1.00 81.80 504 ALA A N 1
ATOM 748 C CA . ALA A 1 98 ? 6.492 20.604 42.840 1.00 79.31 504 ALA A CA 1
ATOM 749 C C . ALA A 1 98 ? 5.597 19.581 42.087 1.00 79.13 504 ALA A C 1
ATOM 750 O O . ALA A 1 98 ? 4.364 19.711 42.096 1.00 78.88 504 ALA A O 1
ATOM 752 N N . GLY A 1 99 ? 6.196 18.583 41.435 1.00 77.22 505 GLY A N 1
ATOM 753 C CA . GLY A 1 99 ? 5.421 17.503 40.816 1.00 73.91 505 GLY A CA 1
ATOM 754 C C . GLY A 1 99 ? 4.587 17.834 39.580 1.00 71.66 505 GLY A C 1
ATOM 755 O O . GLY A 1 99 ? 4.492 18.976 39.139 1.00 67.82 505 GLY A O 1
ATOM 756 N N . TYR A 1 100 ? 3.942 16.805 39.054 1.00 72.15 506 TYR A N 1
ATOM 757 C CA . TYR A 1 100 ? 3.406 16.827 37.702 1.00 73.66 506 TYR A CA 1
ATOM 758 C C . TYR A 1 100 ? 2.566 18.045 37.266 1.00 75.16 506 TYR A C 1
ATOM 759 O O . TYR A 1 100 ? 2.767 18.564 36.166 1.00 74.16 506 TYR A O 1
ATOM 768 N N A GLN A 1 101 ? 1.645 18.496 38.115 0.50 76.21 507 GLN A N 1
ATOM 769 N N B GLN A 1 101 ? 1.647 18.477 38.134 0.50 76.89 507 GLN A N 1
ATOM 770 C CA A GLN A 1 101 ? 0.644 19.492 37.702 0.50 76.34 507 GLN A CA 1
ATOM 771 C CA B GLN A 1 101 ? 0.653 19.520 37.822 0.50 77.73 507 GLN A CA 1
ATOM 772 C C A GLN A 1 101 ? 1.227 20.877 37.353 0.50 78.65 507 GLN A C 1
ATOM 773 C C B GLN A 1 101 ? 1.277 20.815 37.299 0.50 79.36 507 GLN A C 1
ATOM 774 O O A GLN A 1 101 ? 0.629 21.633 36.579 0.50 78.46 507 GLN A O 1
ATOM 775 O O B GLN A 1 101 ? 0.756 21.448 36.372 0.50 78.94 507 GLN A O 1
ATOM 786 N N . ALA A 1 102 ? 2.401 21.183 37.904 1.00 80.79 508 ALA A N 1
ATOM 787 C CA . ALA A 1 102 ? 3.178 22.379 37.533 1.00 83.22 508 ALA A CA 1
ATOM 788 C C . ALA A 1 102 ? 3.636 22.390 36.069 1.00 84.29 508 ALA A C 1
ATOM 789 O O . ALA A 1 102 ? 3.697 23.444 35.432 1.00 84.84 508 ALA A O 1
ATOM 791 N N . VAL A 1 103 ? 3.940 21.203 35.549 1.00 84.60 509 VAL A N 1
ATOM 792 C CA . VAL A 1 103 ? 4.680 21.064 34.293 1.00 82.61 509 VAL A CA 1
ATOM 793 C C . VAL A 1 103 ? 3.864 20.511 33.118 1.00 83.94 509 VAL A C 1
ATOM 794 O O . VAL A 1 103 ? 4.144 20.826 31.953 1.00 84.75 509 VAL A O 1
ATOM 798 N N . LYS A 1 104 ? 2.848 19.708 33.427 1.00 83.38 510 LYS A N 1
ATOM 799 C CA . LYS A 1 104 ? 1.964 19.145 32.414 1.00 82.04 510 LYS A CA 1
ATOM 800 C C . LYS A 1 104 ? 1.485 20.182 31.403 1.00 81.78 510 LYS A C 1
ATOM 801 O O . LYS A 1 104 ? 1.138 19.823 30.272 1.00 81.68 510 LYS A O 1
ATOM 807 N N . ARG A 1 105 ? 1.470 21.454 31.820 1.00 81.22 511 ARG A N 1
ATOM 808 C CA . ARG A 1 105 ? 1.049 22.584 30.980 1.00 81.38 511 ARG A CA 1
ATOM 809 C C . ARG A 1 105 ? 2.093 22.976 29.915 1.00 82.44 511 ARG A C 1
ATOM 810 O O . ARG A 1 105 ? 1.726 23.329 28.781 1.00 81.18 511 ARG A O 1
ATOM 818 N N . TRP A 1 106 ? 3.380 22.908 30.292 1.00 82.29 512 TRP A N 1
ATOM 819 C CA . TRP A 1 106 ? 4.521 23.216 29.410 1.00 81.84 512 TRP A CA 1
ATOM 820 C C . TRP A 1 106 ? 4.594 22.280 28.201 1.00 81.90 512 TRP A C 1
ATOM 821 O O . TRP A 1 106 ? 5.152 22.638 27.166 1.00 83.50 512 TRP A O 1
ATOM 832 N N . THR A 1 107 ? 4.054 21.074 28.340 1.00 81.42 513 THR A N 1
ATOM 833 C CA . THR A 1 107 ? 4.067 20.101 27.241 1.00 80.85 513 THR A CA 1
ATOM 834 C C . THR A 1 107 ? 2.845 20.222 26.320 1.00 80.90 513 THR A C 1
ATOM 835 O O . THR A 1 107 ? 2.702 19.459 25.363 1.00 81.37 513 THR A O 1
ATOM 839 N N . LYS A 1 108 ? 1.992 21.211 26.594 1.00 81.92 514 LYS A N 1
ATOM 840 C CA . LYS A 1 108 ? 0.868 21.553 25.720 1.00 80.90 514 LYS A CA 1
ATOM 841 C C . LYS A 1 108 ? 1.423 21.730 24.318 1.00 82.55 514 LYS A C 1
ATOM 842 O O . LYS A 1 108 ? 2.532 22.246 24.146 1.00 83.37 514 LYS A O 1
ATOM 848 N N . LYS A 1 109 ? 0.669 21.282 23.319 1.00 83.75 515 LYS A N 1
ATOM 849 C CA . LYS A 1 109 ? 1.125 21.292 21.912 1.00 83.46 515 LYS A CA 1
ATOM 850 C C . LYS A 1 109 ? 2.536 20.706 21.683 1.00 82.95 515 LYS A C 1
ATOM 851 O O . LYS A 1 109 ? 3.301 21.209 20.863 1.00 83.38 515 LYS A O 1
ATOM 857 N N . VAL A 1 110 ? 2.860 19.639 22.414 1.00 82.55 516 VAL A N 1
ATOM 858 C CA . VAL A 1 110 ? 4.135 18.919 22.287 1.00 79.56 516 VAL A CA 1
ATOM 859 C C . VAL A 1 110 ? 3.906 17.450 22.672 1.00 77.11 516 VAL A C 1
ATOM 860 O O . VAL A 1 110 ? 3.412 17.166 23.769 1.00 77.19 516 VAL A O 1
ATOM 864 N N . ASP A 1 111 ? 4.250 16.534 21.767 1.00 72.63 517 ASP A N 1
ATOM 865 C CA . ASP A 1 111 ? 4.182 15.105 22.048 1.00 70.01 517 ASP A CA 1
ATOM 866 C C . ASP A 1 111 ? 5.559 14.521 22.360 1.00 66.87 517 ASP A C 1
ATOM 867 O O . ASP A 1 111 ? 6.427 14.395 21.497 1.00 63.39 517 ASP A O 1
ATOM 872 N N . VAL A 1 112 ? 5.730 14.108 23.597 1.00 63.53 518 VAL A N 1
ATOM 873 C CA . VAL A 1 112 ? 7.042 13.752 24.057 1.00 62.14 518 VAL A CA 1
ATOM 874 C C . VAL A 1 112 ? 7.450 12.354 23.561 1.00 61.50 518 VAL A C 1
ATOM 875 O O . VAL A 1 112 ? 8.635 12.005 23.592 1.00 62.79 518 VAL A O 1
ATOM 879 N N . PHE A 1 113 ? 6.483 11.581 23.057 1.00 58.71 519 PHE A N 1
ATOM 880 C CA . PHE A 1 113 ? 6.723 10.177 22.711 1.00 56.63 519 PHE A CA 1
ATOM 881 C C . PHE A 1 113 ? 7.024 10.011 21.281 1.00 58.63 519 PHE A C 1
ATOM 882 O O . PHE A 1 113 ? 7.516 8.963 20.863 1.00 59.51 519 PHE A O 1
ATOM 890 N N . SER A 1 114 ? 6.707 11.064 20.532 1.00 61.20 520 SER A N 1
ATOM 891 C CA . SER A 1 114 ? 6.975 11.126 19.125 1.00 59.08 520 SER A CA 1
ATOM 892 C C . SER A 1 114 ? 8.475 11.228 18.798 1.00 60.52 520 SER A C 1
ATOM 893 O O . SER A 1 114 ? 8.836 11.056 17.622 1.00 60.90 520 SER A O 1
ATOM 896 N N . VAL A 1 115 ? 9.343 11.503 19.793 1.00 57.44 521 VAL A N 1
ATOM 897 C CA . VAL A 1 115 ? 10.810 11.619 19.510 1.00 57.55 521 VAL A CA 1
ATOM 898 C C . VAL A 1 115 ? 11.603 10.426 20.063 1.00 56.84 521 VAL A C 1
ATOM 899 O O . VAL A 1 115 ? 11.042 9.608 20.764 1.00 57.42 521 VAL A O 1
ATOM 903 N N . ASP A 1 116 ? 12.885 10.312 19.712 1.00 56.12 522 ASP A N 1
ATOM 904 C CA . ASP A 1 116 ? 13.718 9.199 20.169 1.00 53.94 522 ASP A CA 1
ATOM 905 C C . ASP A 1 116 ? 14.339 9.472 21.522 1.00 53.45 522 ASP A C 1
ATOM 906 O O . ASP A 1 116 ? 14.528 8.552 22.318 1.00 55.46 522 ASP A O 1
ATOM 911 N N . ILE A 1 117 ? 14.674 10.735 21.770 1.00 50.23 523 ILE A N 1
ATOM 912 C CA . ILE A 1 117 ? 15.446 11.124 22.921 1.00 49.96 523 ILE A CA 1
ATOM 913 C C . ILE A 1 117 ? 14.928 12.376 23.590 1.00 51.64 523 ILE A C 1
ATOM 914 O O . ILE A 1 117 ? 14.580 13.373 22.912 1.00 49.88 523 ILE A O 1
ATOM 919 N N . LEU A 1 118 ? 14.911 12.343 24.926 1.00 48.16 524 LEU A N 1
ATOM 920 C CA . LEU A 1 118 ? 14.631 13.567 25.657 1.00 46.29 524 LEU A CA 1
ATOM 921 C C . LEU A 1 118 ? 15.865 13.851 26.455 1.00 46.04 524 LEU A C 1
ATOM 922 O O . LEU A 1 118 ? 16.476 12.916 26.993 1.00 45.05 524 LEU A O 1
ATOM 927 N N . LEU A 1 119 ? 16.248 15.131 26.473 1.00 43.17 525 LEU A N 1
ATOM 928 C CA . LEU A 1 119 ? 17.357 15.634 27.250 1.00 43.70 525 LEU A CA 1
ATOM 929 C C . LEU A 1 119 ? 16.779 16.501 28.369 1.00 44.56 525 LEU A C 1
ATOM 930 O O . LEU A 1 119 ? 15.829 17.249 28.147 1.00 43.64 525 LEU A O 1
ATOM 935 N N . VAL A 1 120 ? 17.374 16.412 29.554 1.00 44.35 526 VAL A N 1
ATOM 936 C CA . VAL A 1 120 ? 16.798 16.994 30.747 1.00 43.79 526 VAL A CA 1
ATOM 937 C C . VAL A 1 120 ? 17.978 17.527 31.540 1.00 43.73 526 VAL A C 1
ATOM 938 O O . VAL A 1 120 ? 18.558 16.825 32.359 1.00 44.47 526 VAL A O 1
ATOM 942 N N . PRO A 1 121 ? 18.372 18.765 31.239 1.00 43.51 527 PRO A N 1
ATOM 943 C CA . PRO A 1 121 ? 19.413 19.462 31.976 1.00 41.15 527 PRO A CA 1
ATOM 944 C C . PRO A 1 121 ? 18.958 19.626 33.432 1.00 44.62 527 PRO A C 1
ATOM 945 O O . PRO A 1 121 ? 17.839 20.100 33.681 1.00 38.40 527 PRO A O 1
ATOM 949 N N . ILE A 1 122 ? 19.822 19.214 34.364 1.00 45.32 528 ILE A N 1
ATOM 950 C CA . ILE A 1 122 ? 19.521 19.191 35.795 1.00 43.69 528 ILE A CA 1
ATOM 951 C C . ILE A 1 122 ? 20.413 20.217 36.527 1.00 44.02 528 ILE A C 1
ATOM 952 O O . ILE A 1 122 ? 21.646 20.094 36.571 1.00 45.58 528 ILE A O 1
ATOM 957 N N . HIS A 1 123 ? 19.802 21.225 37.108 1.00 44.05 529 HIS A N 1
ATOM 958 C CA . HIS A 1 123 ? 20.568 22.208 37.854 1.00 45.79 529 HIS A CA 1
ATOM 959 C C . HIS A 1 123 ? 20.634 21.807 39.387 1.00 47.26 529 HIS A C 1
ATOM 960 O O . HIS A 1 123 ? 19.685 22.074 40.107 1.00 45.64 529 HIS A O 1
ATOM 967 N N . LEU A 1 124 ? 21.703 21.135 39.840 1.00 45.83 530 LEU A N 1
ATOM 968 C CA . LEU A 1 124 ? 21.864 20.749 41.297 1.00 44.82 530 LEU A CA 1
ATOM 969 C C . LEU A 1 124 ? 22.641 21.760 42.125 1.00 44.74 530 LEU A C 1
ATOM 970 O O . LEU A 1 124 ? 23.873 21.688 42.271 1.00 42.36 530 LEU A O 1
ATOM 975 N N . GLY A 1 125 ? 21.902 22.717 42.654 1.00 49.69 531 GLY A N 1
ATOM 976 C CA . GLY A 1 125 ? 22.497 23.815 43.376 1.00 52.28 531 GLY A CA 1
ATOM 977 C C . GLY A 1 125 ? 23.169 24.751 42.413 1.00 53.76 531 GLY A C 1
ATOM 978 O O . GLY A 1 125 ? 22.533 25.624 41.850 1.00 58.01 531 GLY A O 1
ATOM 979 N N . VAL A 1 126 ? 24.473 24.593 42.267 1.00 53.99 532 VAL A N 1
ATOM 980 C CA . VAL A 1 126 ? 25.268 25.463 41.420 1.00 52.64 532 VAL A CA 1
ATOM 981 C C . VAL A 1 126 ? 25.896 24.572 40.354 1.00 51.24 532 VAL A C 1
ATOM 982 O O . VAL A 1 126 ? 26.631 25.052 39.501 1.00 52.51 532 VAL A O 1
ATOM 986 N N . HIS A 1 127 ? 25.604 23.273 40.455 1.00 48.54 533 HIS A N 1
ATOM 987 C CA . HIS A 1 127 ? 26.110 22.219 39.576 1.00 45.27 533 HIS A CA 1
ATOM 988 C C . HIS A 1 127 ? 25.045 21.913 38.520 1.00 47.20 533 HIS A C 1
ATOM 989 O O . HIS A 1 127 ? 23.858 22.281 38.679 1.00 49.39 533 HIS A O 1
ATOM 996 N N . TRP A 1 128 ? 25.489 21.211 37.476 1.00 43.64 534 TRP A N 1
ATOM 997 C CA . TRP A 1 128 ? 24.725 20.861 36.279 1.00 38.01 534 TRP A CA 1
ATOM 998 C C . TRP A 1 128 ? 25.074 19.424 35.971 1.00 36.43 534 TRP A C 1
ATOM 999 O O . TRP A 1 128 ? 26.200 19.002 36.070 1.00 35.53 534 TRP A O 1
ATOM 1010 N N . CYS A 1 129 ? 24.092 18.656 35.599 1.00 37.20 535 CYS A N 1
ATOM 1011 C CA . CYS A 1 129 ? 24.340 17.323 35.183 1.00 38.66 535 CYS A CA 1
ATOM 1012 C C . CYS A 1 129 ? 23.203 17.190 34.216 1.00 37.45 535 CYS A C 1
ATOM 1013 O O . CYS A 1 129 ? 22.428 18.159 33.974 1.00 30.51 535 CYS A O 1
ATOM 1016 N N . LEU A 1 130 ? 23.033 15.971 33.734 1.00 36.37 536 LEU A N 1
ATOM 1017 C CA . LEU A 1 130 ? 22.045 15.765 32.714 1.00 39.58 536 LEU A CA 1
ATOM 1018 C C . LEU A 1 130 ? 21.341 14.428 32.855 1.00 37.12 536 LEU A C 1
ATOM 1019 O O . LEU A 1 130 ? 21.957 13.379 33.177 1.00 35.30 536 LEU A O 1
ATOM 1024 N N . ALA A 1 131 ? 20.081 14.412 32.484 1.00 40.59 537 ALA A N 1
ATOM 1025 C CA . ALA A 1 131 ? 19.445 13.106 32.297 1.00 43.91 537 ALA A CA 1
ATOM 1026 C C . ALA A 1 131 ? 18.930 12.904 30.867 1.00 45.32 537 ALA A C 1
ATOM 1027 O O . ALA A 1 131 ? 18.346 13.818 30.238 1.00 45.89 537 ALA A O 1
ATOM 1029 N N . VAL A 1 132 ? 19.097 11.676 30.395 1.00 46.07 538 VAL A N 1
ATOM 1030 C CA . VAL A 1 132 ? 18.687 11.331 29.060 1.00 46.35 538 VAL A CA 1
ATOM 1031 C C . VAL A 1 132 ? 17.700 10.184 28.998 1.00 45.83 538 VAL A C 1
ATOM 1032 O O . VAL A 1 132 ? 18.008 9.061 29.402 1.00 43.82 538 VAL A O 1
ATOM 1036 N N . VAL A 1 133 ? 16.523 10.475 28.461 1.00 44.70 539 VAL A N 1
ATOM 1037 C CA . VAL A 1 133 ? 15.606 9.411 28.083 1.00 48.17 539 VAL A CA 1
ATOM 1038 C C . VAL A 1 133 ? 15.824 8.961 26.643 1.00 47.07 539 VAL A C 1
ATOM 1039 O O . VAL A 1 133 ? 15.820 9.778 25.711 1.00 49.99 539 VAL A O 1
ATOM 1043 N N . ASP A 1 134 ? 15.988 7.662 26.475 1.00 47.00 540 ASP A N 1
ATOM 1044 C CA . ASP A 1 134 ? 16.125 7.062 25.172 1.00 46.74 540 ASP A CA 1
ATOM 1045 C C . ASP A 1 134 ? 15.091 5.968 24.931 1.00 49.78 540 ASP A C 1
ATOM 1046 O O . ASP A 1 134 ? 15.217 4.848 25.422 1.00 50.13 540 ASP A O 1
ATOM 1051 N N . PHE A 1 135 ? 14.081 6.290 24.130 1.00 52.32 541 PHE A N 1
ATOM 1052 C CA . PHE A 1 135 ? 12.980 5.355 23.856 1.00 54.05 541 PHE A CA 1
ATOM 1053 C C . PHE A 1 135 ? 13.365 4.116 23.073 1.00 55.96 541 PHE A C 1
ATOM 1054 O O . PHE A 1 135 ? 12.643 3.107 23.108 1.00 56.13 541 PHE A O 1
ATOM 1062 N N . ARG A 1 136 ? 14.486 4.185 22.360 1.00 57.27 542 ARG A N 1
ATOM 1063 C CA . ARG A 1 136 ? 14.919 3.063 21.524 1.00 56.49 542 ARG A CA 1
ATOM 1064 C C . ARG A 1 136 ? 15.607 2.049 22.439 1.00 58.14 542 ARG A C 1
ATOM 1065 O O . ARG A 1 136 ? 15.392 0.826 22.337 1.00 57.09 542 ARG A O 1
ATOM 1073 N N . LYS A 1 137 ? 16.426 2.560 23.356 1.00 56.72 543 LYS A N 1
ATOM 1074 C CA . LYS A 1 137 ? 17.139 1.684 24.253 1.00 54.87 543 LYS A CA 1
ATOM 1075 C C . LYS A 1 137 ? 16.222 1.355 25.425 1.00 55.55 543 LYS A C 1
ATOM 1076 O O . LYS A 1 137 ? 16.576 0.546 26.276 1.00 54.08 543 LYS A O 1
ATOM 1082 N N . LYS A 1 138 ? 15.049 1.991 25.462 1.00 55.75 544 LYS A N 1
ATOM 1083 C CA . LYS A 1 138 ? 14.135 1.899 26.623 1.00 57.02 544 LYS A CA 1
ATOM 1084 C C . LYS A 1 138 ? 14.918 2.056 27.915 1.00 53.06 544 LYS A C 1
ATOM 1085 O O . LYS A 1 138 ? 14.864 1.209 28.805 1.00 52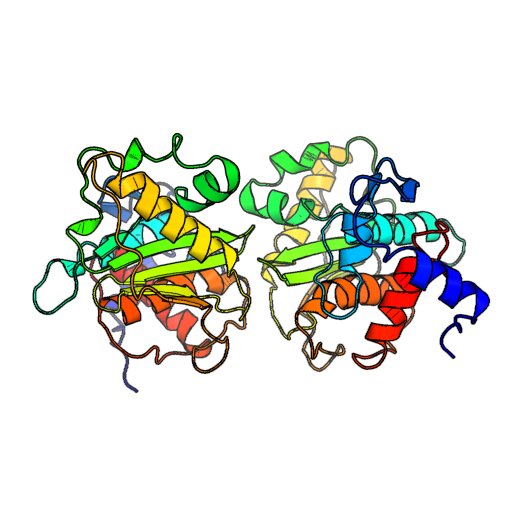.43 544 LYS A O 1
ATOM 1091 N N . ASN A 1 139 ? 15.676 3.126 28.005 1.00 51.42 545 ASN A N 1
ATOM 1092 C CA . ASN A 1 139 ? 16.375 3.387 29.244 1.00 53.37 545 ASN A CA 1
ATOM 1093 C C . ASN A 1 139 ? 16.461 4.876 29.600 1.00 53.54 545 ASN A C 1
ATOM 1094 O O . ASN A 1 139 ? 16.278 5.745 28.719 1.00 53.53 545 ASN A O 1
ATOM 1099 N N . ILE A 1 140 ? 16.624 5.162 30.895 1.00 51.34 546 ILE A N 1
ATOM 1100 C CA . ILE A 1 140 ? 16.766 6.523 31.416 1.00 49.46 546 ILE A CA 1
ATOM 1101 C C . ILE A 1 140 ? 18.096 6.585 32.176 1.00 51.81 546 ILE A C 1
ATOM 1102 O O . ILE A 1 140 ? 18.321 5.818 33.137 1.00 53.57 546 ILE A O 1
ATOM 1107 N N . THR A 1 141 ? 18.981 7.473 31.734 1.00 49.25 547 THR A N 1
ATOM 1108 C CA . THR A 1 141 ? 20.365 7.525 32.236 1.00 48.92 547 THR A CA 1
ATOM 1109 C C . THR A 1 141 ? 20.711 8.916 32.803 1.00 47.48 547 THR A C 1
ATOM 1110 O O . THR A 1 141 ? 20.127 9.916 32.404 1.00 49.54 547 THR A O 1
ATOM 1114 N N . TYR A 1 142 ? 21.638 8.958 33.750 1.00 44.79 548 TYR A N 1
ATOM 1115 C CA . TYR A 1 142 ? 21.996 10.187 34.457 1.00 43.54 548 TYR A CA 1
ATOM 1116 C C . TYR A 1 142 ? 23.476 10.401 34.267 1.00 42.86 548 TYR A C 1
ATOM 1117 O O . TYR A 1 142 ? 24.232 9.440 34.428 1.00 44.10 548 TYR A O 1
ATOM 1126 N N . TYR A 1 143 ? 23.903 11.636 33.980 1.00 43.97 549 TYR A N 1
ATOM 1127 C CA . TYR A 1 143 ? 25.330 11.936 33.696 1.00 42.81 549 TYR A CA 1
ATOM 1128 C C . TYR A 1 143 ? 25.774 13.028 34.595 1.00 45.20 549 TYR A C 1
ATOM 1129 O O . TYR A 1 143 ? 25.142 14.064 34.624 1.00 48.75 549 TYR A O 1
ATOM 1138 N N . ASP A 1 144 ? 26.858 12.790 35.334 1.00 51.25 550 ASP A N 1
ATOM 1139 C CA . ASP A 1 144 ? 27.444 13.763 36.254 1.00 48.82 550 ASP A CA 1
ATOM 1140 C C . ASP A 1 144 ? 28.930 13.711 36.048 1.00 47.81 550 ASP A C 1
ATOM 1141 O O . ASP A 1 144 ? 29.570 12.656 36.287 1.00 49.32 550 ASP A O 1
ATOM 1146 N N . SER A 1 145 ? 29.507 14.829 35.613 1.00 43.54 551 SER A N 1
ATOM 1147 C CA . SER A 1 145 ? 30.959 14.845 35.447 1.00 43.91 551 SER A CA 1
ATOM 1148 C C . SER A 1 145 ? 31.685 14.966 36.818 1.00 48.71 551 SER A C 1
ATOM 1149 O O . SER A 1 145 ? 32.893 15.201 36.884 1.00 48.54 551 SER A O 1
ATOM 1152 N N . MET A 1 146 ? 30.932 14.835 37.903 1.00 55.30 552 MET A N 1
ATOM 1153 C CA . MET A 1 146 ? 31.515 14.708 39.245 1.00 61.87 552 MET A CA 1
ATOM 1154 C C . MET A 1 146 ? 31.260 13.308 39.781 1.00 65.44 552 MET A C 1
ATOM 1155 O O . MET A 1 146 ? 31.278 13.083 40.992 1.00 66.95 552 MET A O 1
ATOM 1160 N N . GLY A 1 147 ? 30.971 12.381 38.873 1.00 67.23 553 GLY A N 1
ATOM 1161 C CA . GLY A 1 147 ? 30.690 10.989 39.231 1.00 68.96 553 GLY A CA 1
ATOM 1162 C C . GLY A 1 147 ? 29.616 10.695 40.272 1.00 69.46 553 GLY A C 1
ATOM 1163 O O . GLY A 1 147 ? 29.472 9.554 40.688 1.00 72.72 553 GLY A O 1
ATOM 1164 N N . GLY A 1 148 ? 28.873 11.710 40.694 1.00 69.43 554 GLY A N 1
ATOM 1165 C CA . GLY A 1 148 ? 27.754 11.540 41.628 1.00 69.04 554 GLY A CA 1
ATOM 1166 C C . GLY A 1 148 ? 26.666 10.648 41.064 1.00 70.29 554 GLY A C 1
ATOM 1167 O O . GLY A 1 148 ? 26.831 10.065 39.993 1.00 72.67 554 GLY A O 1
ATOM 1168 N N . ILE A 1 149 ? 25.554 10.536 41.788 1.00 68.49 555 ILE A N 1
ATOM 1169 C CA . ILE A 1 149 ? 24.461 9.642 41.423 1.00 65.64 555 ILE A CA 1
ATOM 1170 C C . ILE A 1 149 ? 23.100 10.281 41.704 1.00 69.03 555 ILE A C 1
ATOM 1171 O O . ILE A 1 149 ? 22.996 11.171 42.561 1.00 70.07 555 ILE A O 1
ATOM 1176 N N . ASN A 1 150 ? 22.071 9.808 41.027 1.00 69.28 556 ASN A N 1
ATOM 1177 C CA . ASN A 1 150 ? 20.754 10.304 41.298 1.00 70.38 556 ASN A CA 1
ATOM 1178 C C . ASN A 1 150 ? 19.663 9.347 40.919 1.00 71.57 556 ASN A C 1
ATOM 1179 O O . ASN A 1 150 ? 18.714 9.695 40.248 1.00 72.38 556 ASN A O 1
ATOM 1184 N N . ASN A 1 151 ? 19.807 8.135 41.411 1.00 69.45 557 ASN A N 1
ATOM 1185 C CA . ASN A 1 151 ? 18.848 7.059 41.194 1.00 67.46 557 ASN A CA 1
ATOM 1186 C C . ASN A 1 151 ? 17.406 7.552 41.260 1.00 68.55 557 ASN A C 1
ATOM 1187 O O . ASN A 1 151 ? 16.510 6.962 40.656 1.00 70.89 557 ASN A O 1
ATOM 1192 N N . GLU A 1 152 ? 17.190 8.636 41.997 1.00 69.05 558 GLU A N 1
ATOM 1193 C CA . GLU A 1 152 ? 15.858 9.211 42.143 1.00 67.15 558 GLU A CA 1
ATOM 1194 C C . GLU A 1 152 ? 15.445 9.972 40.888 1.00 66.08 558 GLU A C 1
ATOM 1195 O O . GLU A 1 152 ? 14.385 9.716 40.316 1.00 64.92 558 GLU A O 1
ATOM 1201 N N . ALA A 1 153 ? 16.288 10.908 40.465 1.00 65.82 559 ALA A N 1
ATOM 1202 C CA . ALA A 1 153 ? 16.008 11.717 39.264 1.00 62.96 559 ALA A CA 1
ATOM 1203 C C . ALA A 1 153 ? 15.443 10.859 38.150 1.00 58.50 559 ALA A C 1
ATOM 1204 O O . ALA A 1 153 ? 14.477 11.237 37.505 1.00 58.85 559 ALA A O 1
ATOM 1206 N N . CYS A 1 154 ? 16.013 9.679 37.962 1.00 55.81 560 CYS A N 1
ATOM 1207 C CA . CYS A 1 154 ? 15.510 8.804 36.930 1.00 57.06 560 CYS A CA 1
ATOM 1208 C C . CYS A 1 154 ? 14.129 8.297 37.265 1.00 59.53 560 CYS A C 1
ATOM 1209 O O . CYS A 1 154 ? 13.264 8.259 36.386 1.00 61.61 560 CYS A O 1
ATOM 1212 N N . ARG A 1 155 ? 13.906 7.883 38.514 1.00 61.74 561 ARG A N 1
ATOM 1213 C CA . ARG A 1 155 ? 12.560 7.426 38.899 1.00 63.16 561 ARG A CA 1
ATOM 1214 C C . ARG A 1 155 ? 11.611 8.569 38.667 1.00 63.53 561 ARG A C 1
ATOM 1215 O O . ARG A 1 155 ? 10.542 8.385 38.093 1.00 66.07 561 ARG A O 1
ATOM 1223 N N . ILE A 1 156 ? 12.036 9.773 39.031 1.00 66.30 562 ILE A N 1
ATOM 1224 C CA . ILE A 1 156 ? 11.176 10.950 38.868 1.00 68.16 562 ILE A CA 1
ATOM 1225 C C . ILE A 1 156 ? 10.748 11.121 37.409 1.00 68.73 562 ILE A C 1
ATOM 1226 O O . ILE A 1 156 ? 9.585 11.474 37.108 1.00 70.32 562 ILE A O 1
ATOM 1231 N N . LEU A 1 157 ? 11.665 10.812 36.498 1.00 65.87 563 LEU A N 1
ATOM 1232 C CA . LEU A 1 157 ? 11.342 10.935 35.087 1.00 64.85 563 LEU A CA 1
ATOM 1233 C C . LEU A 1 157 ? 10.416 9.836 34.559 1.00 64.12 563 LEU A C 1
ATOM 1234 O O . LEU A 1 157 ? 9.456 10.125 33.828 1.00 59.54 563 LEU A O 1
ATOM 1239 N N . LEU A 1 158 ? 10.679 8.586 34.941 1.00 66.60 564 LEU A N 1
ATOM 1240 C CA . LEU A 1 158 ? 9.765 7.496 34.565 1.00 70.12 564 LEU A CA 1
ATOM 1241 C C . LEU A 1 158 ? 8.352 7.747 35.117 1.00 70.77 564 LEU A C 1
ATOM 1242 O O . LEU A 1 158 ? 7.353 7.542 34.414 1.00 71.77 564 LEU A O 1
ATOM 1247 N N . GLN A 1 159 ? 8.289 8.215 36.364 1.00 70.38 565 GLN A N 1
ATOM 1248 C CA . GLN A 1 159 ? 7.042 8.653 36.975 1.00 70.82 565 GLN A CA 1
ATOM 1249 C C . GLN A 1 159 ? 6.423 9.746 36.125 1.00 70.98 565 GLN A C 1
ATOM 1250 O O . GLN A 1 159 ? 5.210 9.755 35.916 1.00 68.50 565 GLN A O 1
ATOM 1256 N N . TYR A 1 160 ? 7.266 10.657 35.621 1.00 71.88 566 TYR A N 1
ATOM 1257 C CA . TYR A 1 160 ? 6.788 11.762 34.774 1.00 69.71 566 TYR A CA 1
ATOM 1258 C C . TYR A 1 160 ? 6.227 11.261 33.455 1.00 70.62 566 TYR A C 1
ATOM 1259 O O . TYR A 1 160 ? 5.247 11.806 32.941 1.00 72.93 566 TYR A O 1
ATOM 1268 N N . LEU A 1 161 ? 6.856 10.233 32.901 1.00 71.96 567 LEU A N 1
ATOM 1269 C CA . LEU A 1 161 ? 6.394 9.645 31.650 1.00 71.92 567 LEU A CA 1
ATOM 1270 C C . LEU A 1 161 ? 5.035 8.968 31.836 1.00 73.21 567 LEU A C 1
ATOM 1271 O O . LEU A 1 161 ? 4.089 9.238 31.085 1.00 74.00 567 LEU A O 1
ATOM 1276 N N . LYS A 1 162 ? 4.938 8.105 32.850 1.00 74.37 568 LYS A N 1
ATOM 1277 C CA . LYS A 1 162 ? 3.670 7.456 33.212 1.00 73.56 568 LYS A CA 1
ATOM 1278 C C . LYS A 1 162 ? 2.560 8.498 33.297 1.00 72.26 568 LYS A C 1
ATOM 1279 O O . LYS A 1 162 ? 1.583 8.440 32.539 1.00 71.50 568 LYS A O 1
ATOM 1285 N N . GLN A 1 163 ? 2.751 9.466 34.199 1.00 71.17 569 GLN A N 1
ATOM 1286 C CA . GLN A 1 163 ? 1.821 10.566 34.408 1.00 71.47 569 GLN A CA 1
ATOM 1287 C C . GLN A 1 163 ? 1.463 11.285 33.115 1.00 74.08 569 GLN A C 1
ATOM 1288 O O . GLN A 1 163 ? 0.303 11.643 32.903 1.00 76.00 569 GLN A O 1
ATOM 1294 N N . GLU A 1 164 ? 2.464 11.468 32.254 1.00 76.50 570 GLU A N 1
ATOM 1295 C CA . GLU A 1 164 ? 2.334 12.212 31.009 1.00 77.52 570 GLU A CA 1
ATOM 1296 C C . GLU A 1 164 ? 1.598 11.414 29.934 1.00 81.40 570 GLU A C 1
ATOM 1297 O O . GLU A 1 164 ? 0.831 11.981 29.140 1.00 80.75 570 GLU A O 1
ATOM 1303 N N . SER A 1 165 ? 1.845 10.106 29.868 1.00 84.80 571 SER A N 1
ATOM 1304 C CA . SER A 1 165 ? 1.085 9.298 28.923 1.00 88.13 571 SER A CA 1
ATOM 1305 C C . SER A 1 165 ? -0.385 9.337 29.332 1.00 89.89 571 SER A C 1
ATOM 1306 O O . SER A 1 165 ? -1.267 9.440 28.480 1.00 91.65 571 SER A O 1
ATOM 1309 N N . ILE A 1 166 ? -0.625 9.276 30.642 1.00 91.58 572 ILE A N 1
ATOM 1310 C CA . ILE A 1 166 ? -1.942 9.526 31.226 1.00 93.31 572 ILE A CA 1
ATOM 1311 C C . ILE A 1 166 ? -2.587 10.782 30.635 1.00 94.34 572 ILE A C 1
ATOM 1312 O O . ILE A 1 166 ? -3.606 10.680 29.958 1.00 93.99 572 ILE A O 1
ATOM 1317 N N . ASP A 1 167 ? -1.991 11.942 30.894 1.00 95.03 573 ASP A N 1
ATOM 1318 C CA . ASP A 1 167 ? -2.509 13.202 30.375 1.00 94.36 573 ASP A CA 1
ATOM 1319 C C . ASP A 1 167 ? -2.008 13.456 28.957 1.00 93.90 573 ASP A C 1
ATOM 1320 O O . ASP A 1 167 ? -0.810 13.632 28.734 1.00 94.83 573 ASP A O 1
ATOM 1325 N N . LYS A 1 168 ? -2.932 13.472 28.002 1.00 93.14 574 LYS A N 1
ATOM 1326 C CA . LYS A 1 168 ? -2.585 13.693 26.604 1.00 91.65 574 LYS A CA 1
ATOM 1327 C C . LYS A 1 168 ? -2.884 12.455 25.766 1.00 90.42 574 LYS A C 1
ATOM 1328 O O . LYS A 1 168 ? -3.590 12.529 24.760 1.00 87.99 574 LYS A O 1
ATOM 1334 N N . LYS A 1 169 ? -2.339 11.332 26.192 1.00 91.34 575 LYS A N 1
ATOM 1335 C CA . LYS A 1 169 ? -2.578 10.097 25.484 1.00 93.35 575 LYS A CA 1
ATOM 1336 C C . LYS A 1 169 ? -3.632 9.230 26.184 1.00 94.39 575 LYS A C 1
ATOM 1337 O O . LYS A 1 169 ? -4.152 8.279 25.627 1.00 95.64 575 LYS A O 1
ATOM 1343 N N . ARG A 1 170 ? -3.941 9.572 27.421 1.00 94.74 576 ARG A N 1
ATOM 1344 C CA . ARG A 1 170 ? -4.972 8.879 28.183 1.00 93.54 576 ARG A CA 1
ATOM 1345 C C . ARG A 1 170 ? -4.597 7.420 28.419 1.00 91.41 576 ARG A C 1
ATOM 1346 O O . ARG A 1 170 ? -5.299 6.693 29.121 1.00 90.36 576 ARG A O 1
ATOM 1354 N N . LYS A 1 171 ? -3.484 6.998 27.827 1.00 89.22 577 LYS A N 1
ATOM 1355 C CA . LYS A 1 171 ? -3.007 5.614 27.972 1.00 87.61 577 LYS A CA 1
ATOM 1356 C C . LYS A 1 171 ? -2.058 5.467 29.162 1.00 85.83 577 LYS A C 1
ATOM 1357 O O . LYS A 1 171 ? -1.639 6.451 29.758 1.00 85.98 577 LYS A O 1
ATOM 1363 N N . GLU A 1 172 ? -1.738 4.233 29.524 1.00 85.11 578 GLU A N 1
ATOM 1364 C CA . GLU A 1 172 ? -0.674 4.005 30.488 1.00 85.77 578 GLU A CA 1
ATOM 1365 C C . GLU A 1 172 ? 0.604 3.812 29.694 1.00 84.36 578 GLU A C 1
ATOM 1366 O O . GLU A 1 172 ? 0.566 3.391 28.539 1.00 83.45 578 GLU A O 1
ATOM 1372 N N . PHE A 1 173 ? 1.728 4.144 30.314 1.00 83.92 579 PHE A N 1
ATOM 1373 C CA . PHE A 1 173 ? 3.022 3.952 29.694 1.00 82.40 579 PHE A CA 1
ATOM 1374 C C . PHE A 1 173 ? 3.624 2.612 30.113 1.00 80.23 579 PHE A C 1
ATOM 1375 O O . PHE A 1 173 ? 3.789 2.318 31.301 1.00 78.95 579 PHE A O 1
ATOM 1383 N N . ASP A 1 174 ? 3.961 1.805 29.123 1.00 77.74 580 ASP A N 1
ATOM 1384 C CA . ASP A 1 174 ? 4.494 0.499 29.401 1.00 76.10 580 ASP A CA 1
ATOM 1385 C C . ASP A 1 174 ? 5.948 0.548 29.853 1.00 76.10 580 ASP A C 1
ATOM 1386 O O . ASP A 1 174 ? 6.855 0.737 29.029 1.00 76.45 580 ASP A O 1
ATOM 1391 N N . THR A 1 175 ? 6.162 0.347 31.153 1.00 73.54 581 THR A N 1
ATOM 1392 C CA . THR A 1 175 ? 7.504 0.401 31.733 1.00 73.96 581 THR A CA 1
ATOM 1393 C C . THR A 1 175 ? 8.256 -0.929 31.607 1.00 74.12 581 THR A C 1
ATOM 1394 O O . THR A 1 175 ? 9.346 -1.127 32.195 1.00 73.81 581 THR A O 1
ATOM 1398 N N . ASN A 1 176 ? 7.669 -1.822 30.814 1.00 72.95 582 ASN A N 1
ATOM 1399 C CA . ASN A 1 176 ? 8.230 -3.143 30.547 1.00 71.87 582 ASN A CA 1
ATOM 1400 C C . ASN A 1 176 ? 9.567 -3.108 29.815 1.00 67.17 582 ASN A C 1
ATOM 1401 O O . ASN A 1 176 ? 9.625 -2.874 28.611 1.00 65.51 582 ASN A O 1
ATOM 1406 N N . GLY A 1 177 ? 10.633 -3.355 30.555 1.00 64.61 583 GLY A N 1
ATOM 1407 C CA . GLY A 1 177 ? 11.950 -3.491 29.963 1.00 62.38 583 GLY A CA 1
ATOM 1408 C C . GLY A 1 177 ? 12.759 -2.214 30.042 1.00 62.49 583 GLY A C 1
ATOM 1409 O O . GLY A 1 177 ? 13.900 -2.161 29.546 1.00 62.00 583 GLY A O 1
ATOM 1410 N N . TRP A 1 178 ? 12.169 -1.182 30.648 1.00 60.87 584 TRP A N 1
ATOM 1411 C CA . TRP A 1 178 ? 12.891 0.061 30.927 1.00 60.22 584 TRP A CA 1
ATOM 1412 C C . TRP A 1 178 ? 13.892 -0.114 32.037 1.00 61.10 584 TRP A C 1
ATOM 1413 O O . TRP A 1 178 ? 13.648 -0.840 32.992 1.00 62.29 584 TRP A O 1
ATOM 1424 N N . GLN A 1 179 ? 15.034 0.542 31.893 1.00 60.09 585 GLN A N 1
ATOM 1425 C CA . GLN A 1 179 ? 16.089 0.408 32.878 1.00 59.64 585 GLN A CA 1
ATOM 1426 C C . GLN A 1 179 ? 16.554 1.820 33.211 1.00 60.09 585 GLN A C 1
ATOM 1427 O O . GLN A 1 179 ? 16.802 2.619 32.304 1.00 59.29 585 GLN A O 1
ATOM 1433 N N . LEU A 1 180 ? 16.603 2.133 34.504 1.00 59.59 586 LEU A N 1
ATOM 1434 C CA . LEU A 1 180 ? 17.040 3.427 34.991 1.00 61.76 586 LEU A CA 1
ATOM 1435 C C . LEU A 1 180 ? 18.399 3.294 35.648 1.00 64.47 586 LEU A C 1
ATOM 1436 O O . LEU A 1 180 ? 18.509 2.566 36.626 1.00 65.36 586 LEU A O 1
ATOM 1441 N N . PHE A 1 181 ? 19.414 4.016 35.146 1.00 67.20 587 PHE A N 1
ATOM 1442 C CA . PHE A 1 181 ? 20.755 4.049 35.787 1.00 67.64 587 PHE A CA 1
ATOM 1443 C C . PHE A 1 181 ? 21.551 5.362 35.754 1.00 66.25 587 PHE A C 1
ATOM 1444 O O . PHE A 1 181 ? 21.242 6.291 34.985 1.00 67.42 587 PHE A O 1
ATOM 1452 N N . SER A 1 182 ? 22.544 5.444 36.639 1.00 62.98 588 SER A N 1
ATOM 1453 C CA . SER A 1 182 ? 23.468 6.565 36.693 1.00 62.24 588 SER A CA 1
ATOM 1454 C C . SER A 1 182 ? 24.758 6.095 36.094 1.00 63.55 588 SER A C 1
ATOM 1455 O O . SER A 1 182 ? 25.285 5.087 36.526 1.00 60.22 588 SER A O 1
ATOM 1458 N N . LYS A 1 183 ? 25.304 6.856 35.159 1.00 68.41 589 LYS A N 1
ATOM 1459 C CA . LYS A 1 183 ? 26.551 6.498 34.520 1.00 69.96 589 LYS A CA 1
ATOM 1460 C C . LYS A 1 183 ? 27.647 6.562 35.514 1.00 72.79 589 LYS A C 1
ATOM 1461 O O . LYS A 1 183 ? 27.615 7.376 36.401 1.00 74.88 589 LYS A O 1
ATOM 1467 N N . LYS A 1 184 ? 28.580 5.630 35.368 1.00 74.23 590 LYS A N 1
ATOM 1468 C CA . LYS A 1 184 ? 29.483 5.209 36.422 1.00 79.17 590 LYS A CA 1
ATOM 1469 C C . LYS A 1 184 ? 30.376 6.280 37.023 1.00 80.56 590 LYS A C 1
ATOM 1470 O O . LYS A 1 184 ? 30.722 6.194 38.201 1.00 81.19 590 LYS A O 1
ATOM 1476 N N . SER A 1 185 ? 30.781 7.274 36.241 1.00 82.50 591 SER A N 1
ATOM 1477 C CA . SER A 1 185 ? 31.822 8.127 36.751 1.00 84.43 591 SER A CA 1
ATOM 1478 C C . SER A 1 185 ? 33.129 7.593 36.249 1.00 86.12 591 SER A C 1
ATOM 1479 O O . SER A 1 185 ? 34.051 8.342 36.020 1.00 85.33 591 SER A O 1
ATOM 1482 N N . GLN A 1 186 ? 33.202 6.285 36.051 1.00 88.01 592 GLN A N 1
ATOM 1483 C CA . GLN A 1 186 ? 34.222 5.749 35.174 1.00 87.83 592 GLN A CA 1
ATOM 1484 C C . GLN A 1 186 ? 33.815 5.555 33.717 1.00 86.34 592 GLN A C 1
ATOM 1485 O O . GLN A 1 186 ? 32.643 5.560 33.358 1.00 85.11 592 GLN A O 1
ATOM 1491 N N . GLU A 1 187 ? 34.829 5.433 32.881 1.00 84.12 593 GLU A N 1
ATOM 1492 C CA . GLU A 1 187 ? 34.674 5.517 31.443 1.00 85.45 593 GLU A CA 1
ATOM 1493 C C . GLU A 1 187 ? 34.392 6.949 30.992 1.00 82.52 593 GLU A C 1
ATOM 1494 O O . GLU A 1 187 ? 35.262 7.5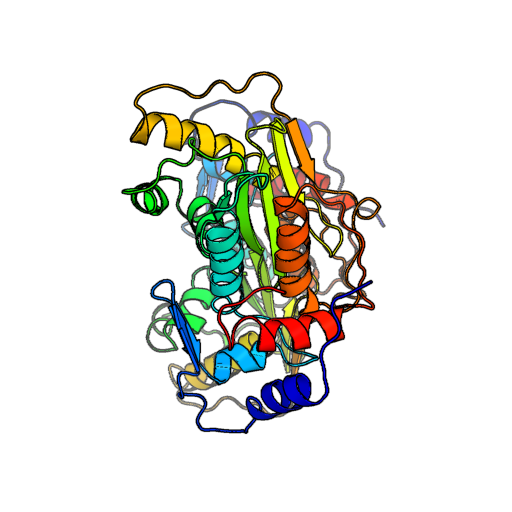92 30.443 1.00 80.17 593 GLU A O 1
ATOM 1500 N N . ILE A 1 188 ? 33.186 7.446 31.231 1.00 79.03 594 ILE A N 1
ATOM 1501 C CA . ILE A 1 188 ? 32.871 8.817 30.881 1.00 77.31 594 ILE A CA 1
ATOM 1502 C C . ILE A 1 188 ? 33.791 9.739 31.618 1.00 73.76 594 ILE A C 1
ATOM 1503 O O . ILE A 1 188 ? 34.139 9.465 32.723 1.00 74.86 594 ILE A O 1
ATOM 1508 N N . PRO A 1 189 ? 34.184 10.841 31.014 1.00 70.55 595 PRO A N 1
ATOM 1509 C CA . PRO A 1 189 ? 35.239 11.630 31.618 1.00 68.50 595 PRO A CA 1
ATOM 1510 C C . PRO A 1 189 ? 34.658 12.597 32.613 1.00 67.83 595 PRO A C 1
ATOM 1511 O O . PRO A 1 189 ? 33.493 12.986 32.500 1.00 69.69 595 PRO A O 1
ATOM 1515 N N . GLN A 1 190 ? 35.481 13.011 33.565 1.00 65.18 596 GLN A N 1
ATOM 1516 C CA . GLN A 1 190 ? 35.007 13.805 34.677 1.00 59.37 596 GLN A CA 1
ATOM 1517 C C . GLN A 1 190 ? 35.630 15.165 34.650 1.00 54.99 596 GLN A C 1
ATOM 1518 O O . GLN A 1 190 ? 36.678 15.358 34.069 1.00 54.73 596 GLN A O 1
ATOM 1524 N N . GLN A 1 191 ? 34.987 16.115 35.305 1.00 55.45 597 GLN A N 1
ATOM 1525 C CA . GLN A 1 191 ? 35.540 17.453 35.436 1.00 58.27 597 GLN A CA 1
ATOM 1526 C C . GLN A 1 191 ? 36.717 17.528 36.408 1.00 61.09 597 GLN A C 1
ATOM 1527 O O . GLN A 1 191 ? 36.997 16.606 37.183 1.00 63.00 597 GLN A O 1
ATOM 1533 N N . MET A 1 192 ? 37.401 18.655 36.353 1.00 61.82 598 MET A N 1
ATOM 1534 C CA . MET A 1 192 ? 38.518 18.919 37.204 1.00 61.99 598 MET A CA 1
ATOM 1535 C C . MET A 1 192 ? 38.320 20.344 37.690 1.00 63.97 598 MET A C 1
ATOM 1536 O O . MET A 1 192 ? 38.988 20.793 38.594 1.00 68.94 598 MET A O 1
ATOM 1541 N N . ASN A 1 193 ? 37.366 21.028 37.080 1.00 65.40 599 ASN A N 1
ATOM 1542 C CA . ASN A 1 193 ? 37.063 22.423 37.329 1.00 66.39 599 ASN A CA 1
ATOM 1543 C C . ASN A 1 193 ? 35.573 22.527 37.610 1.00 66.06 599 ASN A C 1
ATOM 1544 O O . ASN A 1 193 ? 34.761 22.114 36.782 1.00 64.82 599 ASN A O 1
ATOM 1549 N N . GLY A 1 194 ? 35.208 23.071 38.768 1.00 63.62 600 GLY A N 1
ATOM 1550 C CA . GLY A 1 194 ? 33.799 23.166 39.126 1.00 61.70 600 GLY A CA 1
ATOM 1551 C C . GLY A 1 194 ? 32.957 23.951 38.138 1.00 59.28 600 GLY A C 1
ATOM 1552 O O . GLY A 1 194 ? 31.774 23.677 37.951 1.00 62.03 600 GLY A O 1
ATOM 1553 N N . SER A 1 195 ? 33.550 24.943 37.502 1.00 58.18 601 SER A N 1
ATOM 1554 C CA . SER A 1 195 ? 32.801 25.752 36.539 1.00 56.79 601 SER A CA 1
ATOM 1555 C C . SER A 1 195 ? 32.485 25.023 35.186 1.00 54.24 601 SER A C 1
ATOM 1556 O O . SER A 1 195 ? 31.448 25.296 34.577 1.00 54.84 601 SER A O 1
ATOM 1559 N N . ASP A 1 196 ? 33.320 24.074 34.764 1.00 49.11 602 ASP A N 1
ATOM 1560 C CA . ASP A 1 196 ? 33.074 23.317 33.518 1.00 48.87 602 ASP A CA 1
ATOM 1561 C C . ASP A 1 196 ? 31.977 22.253 33.533 1.00 50.55 602 ASP A C 1
ATOM 1562 O O . ASP A 1 196 ? 31.960 21.322 32.673 1.00 52.95 602 ASP A O 1
ATOM 1567 N N . CYS A 1 197 ? 31.047 22.381 34.476 1.00 46.36 603 CYS A N 1
ATOM 1568 C CA . CYS A 1 197 ? 30.074 21.312 34.699 1.00 41.45 603 CYS A CA 1
ATOM 1569 C C . CYS A 1 197 ? 29.000 21.502 33.667 1.00 39.62 603 CYS A C 1
ATOM 1570 O O . CYS A 1 197 ? 28.458 20.517 33.160 1.00 41.93 603 CYS A O 1
ATOM 1573 N N . GLY A 1 198 ? 28.683 22.772 33.393 1.00 38.09 604 GLY A N 1
ATOM 1574 C CA . GLY A 1 198 ? 27.719 23.153 32.337 1.00 41.42 604 GLY A CA 1
ATOM 1575 C C . GLY A 1 198 ? 28.159 22.709 30.937 1.00 43.01 604 GLY A C 1
ATOM 1576 O O . GLY A 1 198 ? 27.328 22.331 30.105 1.00 43.95 604 GLY A O 1
ATOM 1577 N N . MET A 1 199 ? 29.474 22.682 30.730 1.00 40.34 605 MET A N 1
ATOM 1578 C CA . MET A 1 199 ? 30.086 22.314 29.490 1.00 39.58 605 MET A CA 1
ATOM 1579 C C . MET A 1 199 ? 29.990 20.837 29.303 1.00 42.88 605 MET A C 1
ATOM 1580 O O . MET A 1 199 ? 29.745 20.330 28.178 1.00 43.28 605 MET A O 1
ATOM 1585 N N . PHE A 1 200 ? 30.174 20.118 30.403 1.00 46.06 606 PHE A N 1
ATOM 1586 C CA . PHE A 1 200 ? 30.236 18.657 30.314 1.00 43.84 606 PHE A CA 1
ATOM 1587 C C . PHE A 1 200 ? 28.852 18.167 30.015 1.00 41.05 606 PHE A C 1
ATOM 1588 O O . PHE A 1 200 ? 28.662 17.286 29.209 1.00 45.55 606 PHE A O 1
ATOM 1596 N N . ALA A 1 201 ? 27.869 18.754 30.661 1.00 37.63 607 ALA A N 1
ATOM 1597 C CA . ALA A 1 201 ? 26.507 18.367 30.394 1.00 38.40 607 ALA A CA 1
ATOM 1598 C C . ALA A 1 201 ? 26.169 18.645 28.894 1.00 40.90 607 ALA A C 1
ATOM 1599 O O . ALA A 1 201 ? 25.569 17.818 28.222 1.00 37.30 607 ALA A O 1
ATOM 1601 N N . CYS A 1 202 ? 26.564 19.822 28.404 1.00 41.68 608 CYS A N 1
ATOM 1602 C CA . CYS A 1 202 ? 26.404 20.190 26.979 1.00 42.06 608 CYS A CA 1
ATOM 1603 C C . CYS A 1 202 ? 27.085 19.150 26.047 1.00 41.66 608 CYS A C 1
ATOM 1604 O O . CYS A 1 202 ? 26.410 18.458 25.274 1.00 39.50 608 CYS A O 1
ATOM 1607 N N . LYS A 1 203 ? 28.386 18.957 26.243 1.00 37.42 609 LYS A N 1
ATOM 1608 C CA . LYS A 1 203 ? 29.141 18.066 25.419 1.00 36.77 609 LYS A CA 1
ATOM 1609 C C . LYS A 1 203 ? 28.710 16.615 25.562 1.00 40.37 609 LYS A C 1
ATOM 1610 O O . LYS A 1 203 ? 28.768 15.848 24.578 1.00 40.48 609 LYS A O 1
ATOM 1616 N N . TYR A 1 204 ? 28.296 16.188 26.768 1.00 41.45 610 TYR A N 1
ATOM 1617 C CA . TYR A 1 204 ? 27.769 14.816 26.901 1.00 39.71 610 TYR A CA 1
ATOM 1618 C C . TYR A 1 204 ? 26.600 14.661 25.914 1.00 40.68 610 TYR A C 1
ATOM 1619 O O . TYR A 1 204 ? 26.491 13.635 25.210 1.00 39.43 610 TYR A O 1
ATOM 1628 N N . ALA A 1 205 ? 25.735 15.686 25.907 1.00 35.60 611 ALA A N 1
ATOM 1629 C CA . ALA A 1 205 ? 24.456 15.704 25.199 1.00 37.46 611 ALA A CA 1
ATOM 1630 C C . ALA A 1 205 ? 24.676 15.701 23.672 1.00 40.95 611 ALA A C 1
ATOM 1631 O O . ALA A 1 205 ? 23.937 15.065 22.924 1.00 37.14 611 ALA A O 1
ATOM 1633 N N . ASP A 1 206 ? 25.713 16.429 23.256 1.00 39.63 612 ASP A N 1
ATOM 1634 C CA . ASP A 1 206 ? 26.191 16.481 21.890 1.00 37.78 612 ASP A CA 1
ATOM 1635 C C . ASP A 1 206 ? 26.584 15.110 21.399 1.00 37.44 612 ASP A C 1
ATOM 1636 O O . ASP A 1 206 ? 25.996 14.609 20.436 1.00 37.34 612 ASP A O 1
ATOM 1641 N N . CYS A 1 207 ? 27.554 14.481 22.059 1.00 34.85 613 CYS A N 1
ATOM 1642 C CA . CYS A 1 207 ? 27.899 13.130 21.710 1.00 38.20 613 CYS A CA 1
ATOM 1643 C C . CYS A 1 207 ? 26.705 12.231 21.677 1.00 42.50 613 CYS A C 1
ATOM 1644 O O . CYS A 1 207 ? 26.510 11.481 20.721 1.00 46.51 613 CYS A O 1
ATOM 1647 N N . ILE A 1 208 ? 25.890 12.306 22.724 1.00 43.77 614 ILE A N 1
ATOM 1648 C CA . ILE A 1 208 ? 24.772 11.397 22.875 1.00 40.48 614 ILE A CA 1
ATOM 1649 C C . ILE A 1 208 ? 23.728 11.576 21.775 1.00 40.57 614 ILE A C 1
ATOM 1650 O O . ILE A 1 208 ? 23.153 10.600 21.281 1.00 35.87 614 ILE A O 1
ATOM 1655 N N . THR A 1 209 ? 23.437 12.818 21.417 1.00 40.24 615 THR A N 1
ATOM 1656 C CA . THR A 1 209 ? 22.448 13.021 20.379 1.00 44.70 615 THR A CA 1
ATOM 1657 C C . THR A 1 209 ? 22.935 12.570 18.963 1.00 47.94 615 THR A C 1
ATOM 1658 O O . THR A 1 209 ? 22.118 12.209 18.132 1.00 51.20 615 THR A O 1
ATOM 1662 N N . LYS A 1 210 ? 24.243 12.590 18.709 1.00 47.83 616 LYS A N 1
ATOM 1663 C CA . LYS A 1 210 ? 24.828 12.011 17.493 1.00 49.71 616 LYS A CA 1
ATOM 1664 C C . LYS A 1 210 ? 25.105 10.530 17.621 1.00 52.62 616 LYS A C 1
ATOM 1665 O O . LYS A 1 210 ? 25.623 9.929 16.668 1.00 54.36 616 LYS A O 1
ATOM 1671 N N . ASP A 1 211 ? 24.795 9.937 18.772 1.00 54.33 617 ASP A N 1
ATOM 1672 C CA . ASP A 1 211 ? 25.114 8.534 19.028 1.00 55.52 617 ASP A CA 1
ATOM 1673 C C . ASP A 1 211 ? 26.588 8.248 18.800 1.00 60.08 617 ASP A C 1
ATOM 1674 O O . ASP A 1 211 ? 26.949 7.218 18.211 1.00 63.12 617 ASP A O 1
ATOM 1679 N N . ARG A 1 212 ? 27.443 9.162 19.236 1.00 60.18 618 ARG A N 1
ATOM 1680 C CA . ARG A 1 212 ? 28.874 8.889 19.253 1.00 61.88 618 ARG A CA 1
ATOM 1681 C C . ARG A 1 212 ? 29.319 8.503 20.679 1.00 62.87 618 ARG A C 1
ATOM 1682 O O . ARG A 1 212 ? 28.636 8.846 21.654 1.00 64.02 618 ARG A O 1
ATOM 1690 N N . PRO A 1 213 ? 30.457 7.790 20.816 1.00 61.78 619 PRO A N 1
ATOM 1691 C CA . PRO A 1 213 ? 31.009 7.590 22.177 1.00 59.69 619 PRO A CA 1
ATOM 1692 C C . PRO A 1 213 ? 31.522 8.905 22.764 1.00 58.16 619 PRO A C 1
ATOM 1693 O O . PRO A 1 213 ? 32.103 9.693 22.022 1.00 60.16 619 PRO A O 1
ATOM 1697 N N . ILE A 1 214 ? 31.330 9.146 24.066 1.00 54.42 620 ILE A N 1
ATOM 1698 C CA . ILE A 1 214 ? 31.961 10.304 24.700 1.00 55.40 620 ILE A CA 1
ATOM 1699 C C . ILE A 1 214 ? 33.506 10.128 24.733 1.00 59.16 620 ILE A C 1
ATOM 1700 O O . ILE A 1 214 ? 34.041 9.240 25.428 1.00 57.51 620 ILE A O 1
ATOM 1705 N N . ASN A 1 215 ? 34.195 11.001 23.989 1.00 58.61 621 ASN A N 1
ATOM 1706 C CA . ASN A 1 215 ? 35.580 10.855 23.546 1.00 59.66 621 ASN A CA 1
ATOM 1707 C C . ASN A 1 215 ? 36.559 11.839 24.186 1.00 59.75 621 ASN A C 1
ATOM 1708 O O . ASN A 1 215 ? 37.762 11.576 24.314 1.00 59.48 621 ASN A O 1
ATOM 1713 N N . PHE A 1 216 ? 36.035 13.014 24.496 1.00 58.11 622 PHE A N 1
ATOM 1714 C CA . PHE A 1 216 ? 36.845 14.134 24.971 1.00 56.94 622 PHE A CA 1
ATOM 1715 C C . PHE A 1 216 ? 37.251 14.019 26.459 1.00 54.88 622 PHE A C 1
ATOM 1716 O O . PHE A 1 216 ? 36.774 13.129 27.171 1.00 53.03 622 PHE A O 1
ATOM 1724 N N . THR A 1 217 ? 38.113 14.932 26.921 1.00 53.15 623 THR A N 1
ATOM 1725 C CA . THR A 1 217 ? 38.387 15.094 28.373 1.00 53.41 623 THR A CA 1
ATOM 1726 C C . THR A 1 217 ? 38.315 16.547 28.879 1.00 53.80 623 THR A C 1
ATOM 1727 O O . THR A 1 217 ? 37.799 17.445 28.193 1.00 54.12 623 THR A O 1
ATOM 1731 N N . GLN A 1 218 ? 38.837 16.765 30.087 1.00 51.87 624 GLN A N 1
ATOM 1732 C CA . GLN A 1 218 ? 38.848 18.079 30.729 1.00 52.99 624 GLN A CA 1
ATOM 1733 C C . GLN A 1 218 ? 39.808 19.015 30.006 1.00 54.51 624 GLN A C 1
ATOM 1734 O O . GLN A 1 218 ? 39.629 20.228 29.988 1.00 52.10 624 GLN A O 1
ATOM 1740 N N . GLN A 1 219 ? 40.860 18.447 29.439 1.00 58.38 625 GLN A N 1
ATOM 1741 C CA . GLN A 1 219 ? 41.825 19.264 28.722 1.00 62.39 625 GLN A CA 1
ATOM 1742 C C . GLN A 1 219 ? 41.194 19.920 27.496 1.00 61.15 625 GLN A C 1
ATOM 1743 O O . GLN A 1 219 ? 41.745 20.885 26.954 1.00 61.19 625 GLN A O 1
ATOM 1749 N N . HIS A 1 220 ? 40.029 19.414 27.090 1.00 58.85 626 HIS A N 1
ATOM 1750 C CA . HIS A 1 220 ? 39.346 19.928 25.890 1.00 57.54 626 HIS A CA 1
ATOM 1751 C C . HIS A 1 220 ? 38.460 21.096 26.119 1.00 57.01 626 HIS A C 1
ATOM 1752 O O . HIS A 1 220 ? 38.029 21.739 25.171 1.00 64.38 626 HIS A O 1
ATOM 1759 N N . MET A 1 221 ? 38.213 21.421 27.370 1.00 54.52 627 MET A N 1
ATOM 1760 C CA . MET A 1 221 ? 37.129 22.328 27.651 1.00 49.80 627 MET A CA 1
ATOM 1761 C C . MET A 1 221 ? 37.409 23.764 27.298 1.00 48.46 627 MET A C 1
ATOM 1762 O O . MET A 1 221 ? 36.465 24.533 27.105 1.00 49.25 627 MET A O 1
ATOM 1767 N N . PRO A 1 222 ? 38.693 24.173 27.289 1.00 50.44 628 PRO A N 1
ATOM 1768 C CA . PRO A 1 222 ? 38.850 25.570 26.835 1.00 48.68 628 PRO A CA 1
ATOM 1769 C C . PRO A 1 222 ? 38.652 25.667 25.292 1.00 47.33 628 PRO A C 1
ATOM 1770 O O . PRO A 1 222 ? 38.227 26.699 24.786 1.00 47.70 628 PRO A O 1
ATOM 1774 N N . TYR A 1 223 ? 38.926 24.591 24.580 1.00 44.26 629 TYR A N 1
ATOM 1775 C CA . TYR A 1 223 ? 38.654 24.549 23.150 1.00 43.64 629 TYR A CA 1
ATOM 1776 C C . TYR A 1 223 ? 37.132 24.596 22.960 1.00 45.83 629 TYR A C 1
ATOM 1777 O O . TYR A 1 223 ? 36.629 25.470 22.198 1.00 44.39 629 TYR A O 1
ATOM 1786 N N . PHE A 1 224 ? 36.406 23.723 23.699 1.00 44.63 630 PHE A N 1
ATOM 1787 C CA . PHE A 1 224 ? 34.939 23.634 23.591 1.00 42.71 630 PHE A CA 1
ATOM 1788 C C . PHE A 1 224 ? 34.257 24.925 23.874 1.00 41.93 630 PHE A C 1
ATOM 1789 O O . PHE A 1 224 ? 33.239 25.261 23.249 1.00 44.57 630 PHE A O 1
ATOM 1797 N N . ARG A 1 225 ? 34.785 25.672 24.825 1.00 45.33 631 ARG A N 1
ATOM 1798 C CA . ARG A 1 225 ? 34.086 26.901 25.211 1.00 44.93 631 ARG A CA 1
ATOM 1799 C C . ARG A 1 225 ? 34.170 27.860 24.053 1.00 41.75 631 ARG A C 1
ATOM 1800 O O . ARG A 1 225 ? 33.153 28.372 23.604 1.00 50.05 631 ARG A O 1
ATOM 1808 N N . LYS A 1 226 ? 35.373 28.103 23.551 1.00 38.49 632 LYS A N 1
ATOM 1809 C CA . LYS A 1 226 ? 35.569 29.057 22.414 1.00 38.99 632 LYS A CA 1
ATOM 1810 C C . LYS A 1 226 ? 34.743 28.600 21.197 1.00 33.54 632 LYS A C 1
ATOM 1811 O O . LYS A 1 226 ? 33.917 29.311 20.696 1.00 35.96 632 LYS A O 1
ATOM 1817 N N . ARG A 1 227 ? 34.891 27.350 20.825 1.00 32.58 633 ARG A N 1
ATOM 1818 C CA . ARG A 1 227 ? 34.009 26.739 19.865 1.00 36.27 633 ARG A CA 1
ATOM 1819 C C . ARG A 1 227 ? 32.542 26.988 20.151 1.00 41.13 633 ARG A C 1
ATOM 1820 O O . ARG A 1 227 ? 31.779 27.311 19.206 1.00 41.94 633 ARG A O 1
ATOM 1828 N N . MET A 1 228 ? 32.136 26.871 21.434 1.00 40.68 634 MET A N 1
ATOM 1829 C CA . MET A 1 228 ? 30.719 26.970 21.730 1.00 38.84 634 MET A CA 1
ATOM 1830 C C . MET A 1 228 ? 30.378 28.384 21.441 1.00 33.70 634 MET A C 1
ATOM 1831 O O . MET A 1 228 ? 29.312 28.654 20.947 1.00 33.71 634 MET A O 1
ATOM 1836 N N . VAL A 1 229 ? 31.269 29.311 21.746 1.00 35.25 635 VAL A N 1
ATOM 1837 C CA . VAL A 1 229 ? 30.935 30.726 21.465 1.00 39.80 635 VAL A CA 1
ATOM 1838 C C . VAL A 1 229 ? 30.639 30.873 19.952 1.00 42.12 635 VAL A C 1
ATOM 1839 O O . VAL A 1 229 ? 29.600 31.443 19.556 1.00 40.48 635 VAL A O 1
ATOM 1843 N N . TRP A 1 230 ? 31.507 30.282 19.118 1.00 41.29 636 TRP A N 1
ATOM 1844 C CA . TRP A 1 230 ? 31.417 30.461 17.651 1.00 41.22 636 TRP A CA 1
ATOM 1845 C C . TRP A 1 230 ? 30.106 29.869 17.162 1.00 40.48 636 TRP A C 1
ATOM 1846 O O . TRP A 1 230 ? 29.368 30.522 16.402 1.00 41.57 636 TRP A O 1
ATOM 1857 N N . GLU A 1 231 ? 29.821 28.643 17.615 1.00 33.34 637 GLU A N 1
ATOM 1858 C CA . GLU A 1 231 ? 28.631 27.945 17.228 1.00 33.70 637 GLU A CA 1
ATOM 1859 C C . GLU A 1 231 ? 27.354 28.696 17.523 1.00 38.69 637 GLU A C 1
ATOM 1860 O O . GLU A 1 231 ? 26.366 28.590 16.781 1.00 46.97 637 GLU A O 1
ATOM 1866 N N . ILE A 1 232 ? 27.352 29.491 18.570 1.00 37.78 638 ILE A N 1
ATOM 1867 C CA . ILE A 1 232 ? 26.105 30.087 19.010 1.00 40.53 638 ILE A CA 1
ATOM 1868 C C . ILE A 1 232 ? 25.916 31.352 18.195 1.00 37.20 638 ILE A C 1
ATOM 1869 O O . ILE A 1 232 ? 24.804 31.709 17.830 1.00 34.40 638 ILE A O 1
ATOM 1874 N N . LEU A 1 233 ? 27.016 32.079 18.010 1.00 39.62 639 LEU A N 1
ATOM 1875 C CA . LEU A 1 233 ? 27.086 33.229 17.096 1.00 41.49 639 LEU A CA 1
ATOM 1876 C C . LEU A 1 233 ? 26.531 32.927 15.689 1.00 40.19 639 LEU A C 1
ATOM 1877 O O . LEU A 1 233 ? 25.786 33.724 15.149 1.00 38.88 639 LEU A O 1
ATOM 1882 N N . HIS A 1 234 ? 26.834 31.738 15.179 1.00 37.94 640 HIS A N 1
ATOM 1883 C CA . HIS A 1 234 ? 26.433 31.284 13.835 1.00 38.77 640 HIS A CA 1
ATOM 1884 C C . HIS A 1 234 ? 25.258 30.347 13.870 1.00 38.06 640 HIS A C 1
ATOM 1885 O O . HIS A 1 234 ? 24.762 29.946 12.808 1.00 34.44 640 HIS A O 1
ATOM 1892 N N . ARG A 1 235 ? 24.828 29.982 15.099 1.00 37.01 641 ARG A N 1
ATOM 1893 C CA . ARG A 1 235 ? 23.737 29.031 15.340 1.00 28.49 641 ARG A CA 1
ATOM 1894 C C . ARG A 1 235 ? 24.092 27.809 14.535 1.00 28.01 641 ARG A C 1
ATOM 1895 O O . ARG A 1 235 ? 23.254 27.196 13.885 1.00 29.75 641 ARG A O 1
ATOM 1903 N N . LYS A 1 236 ? 25.376 27.432 14.578 1.00 30.67 642 LYS A N 1
ATOM 1904 C CA . LYS A 1 236 ? 25.811 26.299 13.783 1.00 28.21 642 LYS A CA 1
ATOM 1905 C C . LYS A 1 236 ? 26.801 25.460 14.538 1.00 28.76 642 LYS A C 1
ATOM 1906 O O . LYS A 1 236 ? 27.874 25.938 14.849 1.00 28.45 642 LYS A O 1
ATOM 1912 N N . LEU A 1 237 ? 26.464 24.188 14.712 1.00 30.80 643 LEU A N 1
ATOM 1913 C CA . LEU A 1 237 ? 27.267 23.171 15.328 1.00 37.67 643 LEU A CA 1
ATOM 1914 C C . LEU A 1 237 ? 28.294 22.503 14.370 1.00 43.66 643 LEU A C 1
ATOM 1915 O O . LEU A 1 237 ? 27.920 21.767 13.457 1.00 44.43 643 LEU A O 1
ATOM 1920 N N . LEU A 1 238 ? 29.584 22.701 14.638 1.00 46.00 644 LEU A N 1
ATOM 1921 C CA . LEU A 1 238 ? 30.641 21.942 13.984 1.00 45.96 644 LEU A CA 1
ATOM 1922 C C . LEU A 1 238 ? 30.594 20.462 14.286 1.00 50.61 644 LEU A C 1
ATOM 1923 O O . LEU A 1 238 ? 29.577 19.808 14.510 1.00 53.95 644 LEU A O 1
ATOM 1929 N N . GLU B 1 13 ? 47.249 9.396 68.953 1.00 77.64 419 GLU B N 1
ATOM 1930 C CA . GLU B 1 13 ? 46.360 9.857 70.065 1.00 79.91 419 GLU B CA 1
ATOM 1931 C C . GLU B 1 13 ? 45.064 10.449 69.519 1.00 78.79 419 GLU B C 1
ATOM 1932 O O . GLU B 1 13 ? 44.923 11.678 69.474 1.00 82.29 419 GLU B O 1
ATOM 1938 N N . PHE B 1 14 ? 44.125 9.608 69.094 1.00 73.41 420 PHE B N 1
ATOM 1939 C CA . PHE B 1 14 ? 42.767 10.109 68.897 1.00 68.79 420 PHE B CA 1
ATOM 1940 C C . PHE B 1 14 ? 41.895 9.771 70.101 1.00 62.74 420 PHE B C 1
ATOM 1941 O O . PHE B 1 14 ? 42.011 8.684 70.676 1.00 62.52 420 PHE B O 1
ATOM 1949 N N . PRO B 1 15 ? 41.075 10.729 70.538 1.00 55.07 421 PRO B N 1
ATOM 1950 C CA . PRO B 1 15 ? 40.244 10.506 71.723 1.00 52.30 421 PRO B CA 1
ATOM 1951 C C . PRO B 1 15 ? 39.429 9.220 71.614 1.00 51.88 421 PRO B C 1
ATOM 1952 O O . PRO B 1 15 ? 38.584 9.059 70.721 1.00 50.33 421 PRO B O 1
ATOM 1956 N N . GLU B 1 16 ? 39.714 8.285 72.505 1.00 52.55 422 GLU B N 1
ATOM 1957 C CA . GLU B 1 16 ? 39.047 6.999 72.478 1.00 49.84 422 GLU B CA 1
ATOM 1958 C C . GLU B 1 16 ? 37.584 7.116 72.864 1.00 46.03 422 GLU B C 1
ATOM 1959 O O . GLU B 1 16 ? 37.217 7.955 73.696 1.00 47.17 422 GLU B O 1
ATOM 1965 N N . ILE B 1 17 ? 36.774 6.247 72.265 1.00 39.78 423 ILE B N 1
ATOM 1966 C CA . ILE B 1 17 ? 35.363 6.122 72.509 1.00 35.88 423 ILE B CA 1
ATOM 1967 C C . ILE B 1 17 ? 35.142 4.817 73.274 1.00 41.26 423 ILE B C 1
ATOM 1968 O O . ILE B 1 17 ? 35.478 3.725 72.806 1.00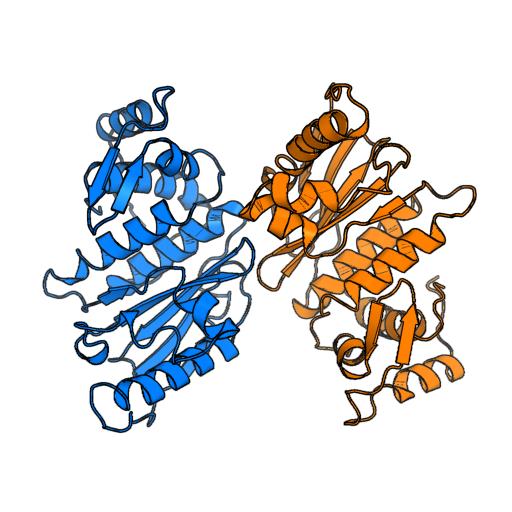 41.37 423 ILE B O 1
ATOM 1973 N N . THR B 1 18 ? 34.547 4.912 74.452 1.00 41.12 424 THR B N 1
ATOM 1974 C CA . THR B 1 18 ? 34.551 3.771 75.368 1.00 38.32 424 THR B CA 1
ATOM 1975 C C . THR B 1 18 ? 33.322 2.965 75.037 1.00 39.67 424 THR B C 1
ATOM 1976 O O . THR B 1 18 ? 32.390 3.460 74.355 1.00 37.17 424 THR B O 1
ATOM 1980 N N . GLU B 1 19 ? 33.342 1.715 75.462 1.00 39.44 425 GLU B N 1
ATOM 1981 C CA . GLU B 1 19 ? 32.190 0.846 75.312 1.00 41.56 425 GLU B CA 1
ATOM 1982 C C . GLU B 1 19 ? 30.932 1.528 75.819 1.00 44.22 425 GLU B C 1
ATOM 1983 O O . GLU B 1 19 ? 29.860 1.384 75.248 1.00 45.18 425 GLU B O 1
ATOM 1989 N N . GLU B 1 20 ? 31.042 2.282 76.904 1.00 45.65 426 GLU B N 1
ATOM 1990 C CA . GLU B 1 20 ? 29.850 2.949 77.440 1.00 42.99 426 GLU B CA 1
ATOM 1991 C C . GLU B 1 20 ? 29.341 3.979 76.407 1.00 40.75 426 GLU B C 1
ATOM 1992 O O . GLU B 1 20 ? 28.140 4.060 76.139 1.00 41.09 426 GLU B O 1
ATOM 1998 N N . MET B 1 21 ? 30.270 4.768 75.875 1.00 34.95 427 MET B N 1
ATOM 1999 C CA . MET B 1 21 ? 30.009 5.714 74.806 1.00 35.91 427 MET B CA 1
ATOM 2000 C C . MET B 1 21 ? 29.458 4.965 73.563 1.00 35.92 427 MET B C 1
ATOM 2001 O O . MET B 1 21 ? 28.344 5.285 73.041 1.00 32.94 427 MET B O 1
ATOM 2006 N N . GLU B 1 22 ? 30.186 3.933 73.151 1.00 34.05 428 GLU B N 1
ATOM 2007 C CA . GLU B 1 22 ? 29.776 3.159 72.000 1.00 40.08 428 GLU B CA 1
ATOM 2008 C C . GLU B 1 22 ? 28.337 2.696 72.164 1.00 43.63 428 GLU B C 1
ATOM 2009 O O . GLU B 1 22 ? 27.511 2.825 71.244 1.00 46.60 428 GLU B O 1
ATOM 2015 N N . LYS B 1 23 ? 28.003 2.205 73.350 1.00 43.81 429 LYS B N 1
ATOM 2016 C CA . LYS B 1 23 ? 26.624 1.795 73.608 1.00 43.94 429 LYS B CA 1
ATOM 2017 C C . LYS B 1 23 ? 25.596 2.894 73.326 1.00 42.32 429 LYS B C 1
ATOM 2018 O O . LYS B 1 23 ? 24.522 2.597 72.835 1.00 42.62 429 LYS B O 1
ATOM 2024 N N . GLU B 1 24 ? 25.911 4.147 73.659 1.00 43.08 430 GLU B N 1
ATOM 2025 C CA . GLU B 1 24 ? 25.008 5.294 73.427 1.00 40.96 430 GLU B CA 1
ATOM 2026 C C . GLU B 1 24 ? 24.812 5.587 71.882 1.00 46.21 430 GLU B C 1
ATOM 2027 O O . GLU B 1 24 ? 23.733 6.017 71.433 1.00 44.51 430 GLU B O 1
ATOM 2033 N N . ILE B 1 25 ? 25.900 5.415 71.123 1.00 44.77 431 ILE B N 1
ATOM 2034 C CA . ILE B 1 25 ? 25.949 5.588 69.698 1.00 49.80 431 ILE B CA 1
ATOM 2035 C C . ILE B 1 25 ? 25.071 4.519 69.007 1.00 54.57 431 ILE B C 1
ATOM 2036 O O . ILE B 1 25 ? 24.164 4.870 68.251 1.00 56.23 431 ILE B O 1
ATOM 2041 N N . LYS B 1 26 ? 25.320 3.242 69.327 1.00 55.85 432 LYS B N 1
ATOM 2042 C CA . LYS B 1 26 ? 24.557 2.108 68.837 1.00 55.88 432 LYS B CA 1
ATOM 2043 C C . LYS B 1 26 ? 23.074 2.299 69.089 1.00 62.71 432 LYS B C 1
ATOM 2044 O O . LYS B 1 26 ? 22.226 1.862 68.305 1.00 66.06 432 LYS B O 1
ATOM 2050 N N . ASN B 1 27 ? 22.753 2.983 70.169 1.00 67.72 433 ASN B N 1
ATOM 2051 C CA . ASN B 1 27 ? 21.370 3.161 70.559 1.00 72.94 433 ASN B CA 1
ATOM 2052 C C . ASN B 1 27 ? 20.520 3.965 69.570 1.00 76.44 433 ASN B C 1
ATOM 2053 O O . ASN B 1 27 ? 19.325 3.678 69.430 1.00 78.08 433 ASN B O 1
ATOM 2058 N N . VAL B 1 28 ? 21.119 4.969 68.910 1.00 76.74 434 VAL B N 1
ATOM 2059 C CA . VAL B 1 28 ? 20.335 5.905 68.082 1.00 76.64 434 VAL B CA 1
ATOM 2060 C C . VAL B 1 28 ? 19.841 5.289 66.773 1.00 76.59 434 VAL B C 1
ATOM 2061 O O . VAL B 1 28 ? 18.767 5.642 66.302 1.00 79.01 434 VAL B O 1
ATOM 2065 N N . PHE B 1 29 ? 20.596 4.356 66.233 1.00 75.12 435 PHE B N 1
ATOM 2066 C CA . PHE B 1 29 ? 20.189 3.610 65.073 1.00 76.30 435 PHE B CA 1
ATOM 2067 C C . PHE B 1 29 ? 19.085 2.592 65.333 1.00 81.02 435 PHE B C 1
ATOM 2068 O O . PHE B 1 29 ? 19.245 1.437 64.988 1.00 81.47 435 PHE B O 1
ATOM 2076 N N . ARG B 1 30 ? 17.974 3.021 65.928 1.00 83.52 436 ARG B N 1
ATOM 2077 C CA . ARG B 1 30 ? 16.762 2.207 66.105 1.00 86.29 436 ARG B CA 1
ATOM 2078 C C . ARG B 1 30 ? 15.759 2.528 64.988 1.00 88.58 436 ARG B C 1
ATOM 2079 O O . ARG B 1 30 ? 15.247 3.637 64.934 1.00 90.34 436 ARG B O 1
ATOM 2087 N N . ASN B 1 31 ? 15.475 1.555 64.116 1.00 89.85 437 ASN B N 1
ATOM 2088 C CA . ASN B 1 31 ? 14.677 1.788 62.883 1.00 90.82 437 ASN B CA 1
ATOM 2089 C C . ASN B 1 31 ? 13.220 2.234 63.088 1.00 91.25 437 ASN B C 1
ATOM 2090 O O . ASN B 1 31 ? 12.461 1.586 63.812 1.00 91.14 437 ASN B O 1
ATOM 2095 N N . GLY B 1 32 ? 12.832 3.324 62.425 1.00 90.96 438 GLY B N 1
ATOM 2096 C CA . GLY B 1 32 ? 11.525 3.944 62.671 1.00 90.17 438 GLY B CA 1
ATOM 2097 C C . GLY B 1 32 ? 11.556 4.966 63.808 1.00 89.05 438 GLY B C 1
ATOM 2098 O O . GLY B 1 32 ? 12.561 5.089 64.525 1.00 88.57 438 GLY B O 1
ATOM 2099 N N . ASN B 1 33 ? 10.447 5.688 63.977 1.00 86.99 439 ASN B N 1
ATOM 2100 C CA . ASN B 1 33 ? 10.352 6.813 64.910 1.00 85.29 439 ASN B CA 1
ATOM 2101 C C . ASN B 1 33 ? 11.315 7.935 64.481 1.00 82.46 439 ASN B C 1
ATOM 2102 O O . ASN B 1 33 ? 11.823 8.716 65.301 1.00 79.42 439 ASN B O 1
ATOM 2107 N N . GLN B 1 34 ? 11.525 8.004 63.163 1.00 80.81 440 GLN B N 1
ATOM 2108 C CA . GLN B 1 34 ? 12.504 8.889 62.523 1.00 77.19 440 GLN B CA 1
ATOM 2109 C C . GLN B 1 34 ? 12.151 10.356 62.722 1.00 76.51 440 GLN B C 1
ATOM 2110 O O . GLN B 1 34 ? 13.010 11.228 62.589 1.00 75.76 440 GLN B O 1
ATOM 2116 N N . ASP B 1 35 ? 10.886 10.619 63.044 1.00 75.77 441 ASP B N 1
ATOM 2117 C CA . ASP B 1 35 ? 10.458 11.953 63.436 1.00 72.43 441 ASP B CA 1
ATOM 2118 C C . ASP B 1 35 ? 11.014 12.377 64.801 1.00 70.72 441 ASP B C 1
ATOM 2119 O O . ASP B 1 35 ? 11.016 13.569 65.101 1.00 72.62 441 ASP B O 1
ATOM 2124 N N . GLU B 1 36 ? 11.495 11.428 65.616 1.00 68.73 442 GLU B N 1
ATOM 2125 C CA . GLU B 1 36 ? 11.919 11.731 67.011 1.00 67.62 442 GLU B CA 1
ATOM 2126 C C . GLU B 1 36 ? 13.120 12.649 67.078 1.00 66.11 442 GLU B C 1
ATOM 2127 O O . GLU B 1 36 ? 14.134 12.356 66.477 1.00 65.43 442 GLU B O 1
ATOM 2133 N N . VAL B 1 37 ? 12.988 13.756 67.814 1.00 67.29 443 VAL B N 1
ATOM 2134 C CA . VAL B 1 37 ? 14.041 14.765 67.997 1.00 66.19 443 VAL B CA 1
ATOM 2135 C C . VAL B 1 37 ? 15.063 14.349 69.060 1.00 68.43 443 VAL B C 1
ATOM 2136 O O . VAL B 1 37 ? 14.707 14.164 70.218 1.00 72.27 443 VAL B O 1
ATOM 2140 N N . LEU B 1 38 ? 16.336 14.243 68.690 1.00 67.47 444 LEU B N 1
ATOM 2141 C CA . LEU B 1 38 ? 17.363 13.731 69.612 1.00 66.82 444 LEU B CA 1
ATOM 2142 C C . LEU B 1 38 ? 18.312 14.797 70.200 1.00 67.92 444 LEU B C 1
ATOM 2143 O O . LEU B 1 38 ? 18.758 14.695 71.349 1.00 69.21 444 LEU B O 1
ATOM 2148 N N . SER B 1 39 ? 18.612 15.816 69.401 1.00 67.20 445 SER B N 1
ATOM 2149 C CA . SER B 1 39 ? 19.508 16.883 69.831 1.00 66.78 445 SER B CA 1
ATOM 2150 C C . SER B 1 39 ? 19.139 18.224 69.203 1.00 64.37 445 SER B C 1
ATOM 2151 O O . SER B 1 39 ? 19.232 18.399 67.989 1.00 64.87 445 SER B O 1
ATOM 2154 N N . GLU B 1 40 ? 18.794 19.205 70.014 1.00 63.86 446 GLU B N 1
ATOM 2155 C CA . GLU B 1 40 ? 18.367 20.520 69.577 1.00 65.88 446 GLU B CA 1
ATOM 2156 C C . GLU B 1 40 ? 19.242 21.571 70.188 1.00 64.62 446 GLU B C 1
ATOM 2157 O O . GLU B 1 40 ? 19.509 21.499 71.343 1.00 68.07 446 GLU B O 1
ATOM 2163 N N . ALA B 1 41 ? 19.637 22.580 69.439 1.00 63.36 447 ALA B N 1
ATOM 2164 C CA . ALA B 1 41 ? 20.554 23.596 69.906 1.00 62.93 447 ALA B CA 1
ATOM 2165 C C . ALA B 1 41 ? 20.778 24.464 68.688 1.00 63.82 447 ALA B C 1
ATOM 2166 O O . ALA B 1 41 ? 20.657 23.977 67.570 1.00 65.64 447 ALA B O 1
ATOM 2168 N N . PHE B 1 42 ? 21.140 25.722 68.901 1.00 64.07 448 PHE B N 1
ATOM 2169 C CA . PHE B 1 42 ? 21.419 26.670 67.816 1.00 65.97 448 PHE B CA 1
ATOM 2170 C C . PHE B 1 42 ? 20.157 26.925 66.975 1.00 66.59 448 PHE B C 1
ATOM 2171 O O . PHE B 1 42 ? 20.249 27.325 65.806 1.00 68.53 448 PHE B O 1
ATOM 2179 N N . ARG B 1 43 ? 18.998 26.668 67.581 1.00 65.50 449 ARG B N 1
ATOM 2180 C CA A ARG B 1 43 ? 17.704 26.740 66.904 0.50 67.83 449 ARG B CA 1
ATOM 2181 C CA B ARG B 1 43 ? 17.719 26.770 66.883 0.50 67.58 449 ARG B CA 1
ATOM 2182 C C . ARG B 1 43 ? 17.693 25.828 65.668 1.00 67.98 449 ARG B C 1
ATOM 2183 O O . ARG B 1 43 ? 17.076 26.138 64.645 1.00 68.72 449 ARG B O 1
ATOM 2198 N N . LEU B 1 44 ? 18.388 24.690 65.778 1.00 66.28 450 LEU B N 1
ATOM 2199 C CA . LEU B 1 44 ? 18.431 23.667 64.725 1.00 65.09 450 LEU B CA 1
ATOM 2200 C C . LEU B 1 44 ? 17.779 22.401 65.251 1.00 65.82 450 LEU B C 1
ATOM 2201 O O . LEU B 1 44 ? 17.580 22.260 66.456 1.00 67.89 450 LEU B O 1
ATOM 2206 N N . THR B 1 45 ? 17.492 21.458 64.361 1.00 65.14 451 THR B N 1
ATOM 2207 C CA . THR B 1 45 ? 16.847 20.209 64.757 1.00 63.02 451 THR B CA 1
ATOM 2208 C C . THR B 1 45 ? 17.500 18.959 64.148 1.00 62.30 451 THR B C 1
ATOM 2209 O O . THR B 1 45 ? 17.555 18.790 62.914 1.00 65.41 451 THR B O 1
ATOM 2213 N N . ILE B 1 46 ? 18.004 18.098 65.032 1.00 56.93 452 ILE B N 1
ATOM 2214 C CA . ILE B 1 46 ? 18.586 16.831 64.634 1.00 50.88 452 ILE B CA 1
ATOM 2215 C C . ILE B 1 46 ? 17.649 15.696 65.036 1.00 52.05 452 ILE B C 1
ATOM 2216 O O . ILE B 1 46 ? 17.479 15.400 66.218 1.00 53.08 452 ILE B O 1
ATOM 2221 N N . THR B 1 47 ? 17.022 15.094 64.031 1.00 50.32 453 THR B N 1
ATOM 2222 C CA . THR B 1 47 ? 16.069 14.032 64.227 1.00 52.16 453 THR B CA 1
ATOM 2223 C C . THR B 1 47 ? 16.837 12.751 64.141 1.00 49.41 453 THR B C 1
ATOM 2224 O O . THR B 1 47 ? 18.021 12.726 63.781 1.00 45.25 453 THR B O 1
ATOM 2228 N N . ARG B 1 48 ? 16.152 11.661 64.415 1.00 51.69 454 ARG B N 1
ATOM 2229 C CA . ARG B 1 48 ? 16.765 10.359 64.237 1.00 54.99 454 ARG B CA 1
ATOM 2230 C C . ARG B 1 48 ? 17.216 10.209 62.764 1.00 56.64 454 ARG B C 1
ATOM 2231 O O . ARG B 1 48 ? 18.351 9.777 62.467 1.00 58.48 454 ARG B O 1
ATOM 2239 N N . LYS B 1 49 ? 16.318 10.613 61.857 1.00 56.60 455 LYS B N 1
ATOM 2240 C CA . LYS B 1 49 ? 16.523 10.465 60.430 1.00 50.98 455 LYS B CA 1
ATOM 2241 C C . LYS B 1 49 ? 17.778 11.211 60.036 1.00 41.90 455 LYS B C 1
ATOM 2242 O O . LYS B 1 49 ? 18.543 10.675 59.294 1.00 43.55 455 LYS B O 1
ATOM 2248 N N . ASP B 1 50 ? 18.021 12.400 60.571 1.00 33.72 456 ASP B N 1
ATOM 2249 C CA . ASP B 1 50 ? 19.305 13.081 60.295 1.00 38.16 456 ASP B CA 1
ATOM 2250 C C . ASP B 1 50 ? 20.565 12.304 60.750 1.00 42.62 456 ASP B C 1
ATOM 2251 O O . ASP B 1 50 ? 21.524 12.047 59.960 1.00 43.46 456 ASP B O 1
ATOM 2256 N N . ILE B 1 51 ? 20.560 11.944 62.035 1.00 43.33 457 ILE B N 1
ATOM 2257 C CA . ILE B 1 51 ? 21.675 11.330 62.735 1.00 38.07 457 ILE B CA 1
ATOM 2258 C C . ILE B 1 51 ? 21.966 10.037 61.987 1.00 36.54 457 ILE B C 1
ATOM 2259 O O . ILE B 1 51 ? 23.119 9.602 61.884 1.00 34.95 457 ILE B O 1
ATOM 2264 N N . GLN B 1 52 ? 20.935 9.421 61.418 1.00 34.37 458 GLN B N 1
ATOM 2265 C CA . GLN B 1 52 ? 21.225 8.206 60.579 1.00 36.41 458 GLN B CA 1
ATOM 2266 C C . GLN B 1 52 ? 22.002 8.536 59.268 1.00 36.58 458 GLN B C 1
ATOM 2267 O O . GLN B 1 52 ? 22.640 7.666 58.692 1.00 37.15 458 GLN B O 1
ATOM 2273 N N . THR B 1 53 ? 22.047 9.788 58.826 1.00 33.50 459 THR B N 1
ATOM 2274 C CA . THR B 1 53 ? 22.895 10.028 57.652 1.00 36.95 459 THR B CA 1
ATOM 2275 C C . THR B 1 53 ? 24.353 10.006 57.982 1.00 38.55 459 THR B C 1
ATOM 2276 O O . THR B 1 53 ? 25.159 10.348 57.124 1.00 39.70 459 THR B O 1
ATOM 2280 N N . LEU B 1 54 ? 24.692 9.689 59.244 1.00 42.25 460 LEU B N 1
ATOM 2281 C CA . LEU B 1 54 ? 26.110 9.543 59.679 1.00 41.15 460 LEU B CA 1
ATOM 2282 C C . LEU B 1 54 ? 26.420 8.081 59.822 1.00 38.59 460 LEU B C 1
ATOM 2283 O O . LEU B 1 54 ? 27.502 7.736 60.189 1.00 39.50 460 LEU B O 1
ATOM 2288 N N . ASN B 1 55 ? 25.474 7.208 59.539 1.00 40.97 461 ASN B N 1
ATOM 2289 C CA . ASN B 1 55 ? 25.833 5.820 59.492 1.00 44.08 461 ASN B CA 1
ATOM 2290 C C . ASN B 1 55 ? 26.817 5.514 58.398 1.00 47.62 461 ASN B C 1
ATOM 2291 O O . ASN B 1 55 ? 26.989 6.318 57.468 1.00 50.19 461 ASN B O 1
ATOM 2296 N N . HIS B 1 56 ? 27.480 4.362 58.511 1.00 52.54 462 HIS B N 1
ATOM 2297 C CA . HIS B 1 56 ? 28.675 4.048 57.695 1.00 57.38 462 HIS B CA 1
ATOM 2298 C C . HIS B 1 56 ? 28.662 4.325 56.186 1.00 58.26 462 HIS B C 1
ATOM 2299 O O . HIS B 1 56 ? 29.636 4.887 55.641 1.00 65.76 462 HIS B O 1
ATOM 2306 N N . LEU B 1 57 ? 27.634 3.941 55.464 1.00 55.56 463 LEU B N 1
ATOM 2307 C CA . LEU B 1 57 ? 27.741 4.276 54.003 1.00 54.78 463 LEU B CA 1
ATOM 2308 C C . LEU B 1 57 ? 26.830 5.424 53.539 1.00 51.23 463 LEU B C 1
ATOM 2309 O O . LEU B 1 57 ? 26.339 5.441 52.393 1.00 50.55 463 LEU B O 1
ATOM 2314 N N . ASN B 1 58 ? 26.595 6.380 54.431 1.00 45.00 464 ASN B N 1
ATOM 2315 C CA . ASN B 1 58 ? 25.611 7.388 54.163 1.00 35.86 464 ASN B CA 1
ATOM 2316 C C . ASN B 1 58 ? 26.218 8.710 53.919 1.00 37.42 464 ASN B C 1
ATOM 2317 O O . ASN B 1 58 ? 27.380 8.938 54.255 1.00 35.68 464 ASN B O 1
ATOM 2322 N N . TRP B 1 59 ? 25.402 9.535 53.257 1.00 40.23 465 TRP B N 1
ATOM 2323 C CA A TRP B 1 59 ? 25.733 10.877 52.871 0.50 40.59 465 TRP B CA 1
ATOM 2324 C CA C TRP B 1 59 ? 25.736 10.895 52.862 0.50 38.75 465 TRP B CA 1
ATOM 2325 C C . TRP B 1 59 ? 25.228 11.862 53.926 1.00 39.63 465 TRP B C 1
ATOM 2326 O O . TRP B 1 59 ? 24.039 11.897 54.238 1.00 37.09 465 TRP B O 1
ATOM 2347 N N . LEU B 1 60 ? 26.127 12.660 54.487 1.00 39.03 466 LEU B N 1
ATOM 2348 C CA . LEU B 1 60 ? 25.695 13.582 55.490 1.00 41.19 466 LEU B CA 1
ATOM 2349 C C . LEU B 1 60 ? 24.697 14.545 54.854 1.00 43.73 466 LEU B C 1
ATOM 2350 O O . LEU B 1 60 ? 24.928 15.020 53.721 1.00 47.75 466 LEU B O 1
ATOM 2355 N N . ASN B 1 61 ? 23.615 14.853 55.568 1.00 42.33 467 ASN B N 1
ATOM 2356 C CA . ASN B 1 61 ? 22.663 15.869 55.126 1.00 40.17 467 ASN B CA 1
ATOM 2357 C C . ASN B 1 61 ? 23.104 17.213 55.689 1.00 39.94 467 ASN B C 1
ATOM 2358 O O . ASN B 1 61 ? 24.035 17.249 56.472 1.00 41.26 467 ASN B O 1
ATOM 2363 N N . ASP B 1 62 ? 22.463 18.297 55.248 1.00 38.63 468 ASP B N 1
ATOM 2364 C CA . ASP B 1 62 ? 22.751 19.676 55.643 1.00 40.74 468 ASP B CA 1
ATOM 2365 C C . ASP B 1 62 ? 22.653 19.923 57.152 1.00 41.49 468 ASP B C 1
ATOM 2366 O O . ASP B 1 62 ? 23.415 20.734 57.693 1.00 37.80 468 ASP B O 1
ATOM 2371 N N . GLU B 1 63 ? 21.647 19.296 57.789 1.00 38.95 469 GLU B N 1
ATOM 2372 C CA A GLU B 1 63 ? 21.386 19.549 59.208 0.50 38.50 469 GLU B CA 1
ATOM 2373 C CA B GLU B 1 63 ? 21.342 19.471 59.203 0.50 38.94 469 GLU B CA 1
ATOM 2374 C C . GLU B 1 63 ? 22.568 19.066 60.048 1.00 38.73 469 GLU B C 1
ATOM 2375 O O . GLU B 1 63 ? 23.171 19.885 60.779 1.00 33.17 469 GLU B O 1
ATOM 2386 N N . ILE B 1 64 ? 22.987 17.806 59.887 1.00 38.12 470 ILE B N 1
ATOM 2387 C CA . ILE B 1 64 ? 24.238 17.412 60.520 1.00 38.69 470 ILE B CA 1
ATOM 2388 C C . ILE B 1 64 ? 25.322 18.441 60.312 1.00 40.85 470 ILE B C 1
ATOM 2389 O O . ILE B 1 64 ? 25.926 18.914 61.269 1.00 46.76 470 ILE B O 1
ATOM 2394 N N . ILE B 1 65 ? 25.610 18.798 59.064 1.00 43.27 471 ILE B N 1
ATOM 2395 C CA . ILE B 1 65 ? 26.741 19.699 58.844 1.00 37.60 471 ILE B CA 1
ATOM 2396 C C . ILE B 1 65 ? 26.555 21.046 59.513 1.00 38.08 471 ILE B C 1
ATOM 2397 O O . ILE B 1 65 ? 27.504 21.600 60.069 1.00 36.09 471 ILE B O 1
ATOM 2402 N N . ASN B 1 66 ? 25.340 21.596 59.444 1.00 41.10 472 ASN B N 1
ATOM 2403 C CA . ASN B 1 66 ? 25.052 22.898 60.073 1.00 42.88 472 ASN B CA 1
ATOM 2404 C C . ASN B 1 66 ? 25.240 22.874 61.606 1.00 42.52 472 ASN B C 1
ATOM 2405 O O . ASN B 1 66 ? 25.644 23.856 62.224 1.00 35.90 472 ASN B O 1
ATOM 2410 N N . PHE B 1 67 ? 24.968 21.714 62.188 1.00 45.63 473 PHE B N 1
ATOM 2411 C CA . PHE B 1 67 ? 24.970 21.555 63.621 1.00 49.75 473 PHE B CA 1
ATOM 2412 C C . PHE B 1 67 ? 26.417 21.535 64.063 1.00 49.83 473 PHE B C 1
ATOM 2413 O O . PHE B 1 67 ? 26.810 22.243 65.002 1.00 52.01 473 PHE B O 1
ATOM 2421 N N . TYR B 1 68 ? 27.218 20.783 63.320 1.00 45.69 474 TYR B N 1
ATOM 2422 C CA . TYR B 1 68 ? 28.606 20.609 63.674 1.00 45.49 474 TYR B CA 1
ATOM 2423 C C . TYR B 1 68 ? 29.433 21.877 63.487 1.00 48.76 474 TYR B C 1
ATOM 2424 O O . TYR B 1 68 ? 30.363 22.112 64.288 1.00 51.09 474 TYR B O 1
ATOM 2433 N N . MET B 1 69 ? 29.144 22.679 62.442 1.00 44.01 475 MET B N 1
ATOM 2434 C CA . MET B 1 69 ? 29.842 23.980 62.282 1.00 41.26 475 MET B CA 1
ATOM 2435 C C . MET B 1 69 ? 29.374 24.932 63.363 1.00 43.98 475 MET B C 1
ATOM 2436 O O . MET B 1 69 ? 30.141 25.807 63.787 1.00 43.52 475 MET B O 1
ATOM 2441 N N . ASN B 1 70 ? 28.128 24.787 63.828 1.00 48.14 476 ASN B N 1
ATOM 2442 C CA . ASN B 1 70 ? 27.722 25.607 64.975 1.00 51.91 476 ASN B CA 1
ATOM 2443 C C . ASN B 1 70 ? 28.568 25.256 66.225 1.00 55.06 476 ASN B C 1
ATOM 2444 O O . ASN B 1 70 ? 29.029 26.143 66.936 1.00 56.17 476 ASN B O 1
ATOM 2449 N N . MET B 1 71 ? 28.821 23.964 66.441 1.00 53.68 477 MET B N 1
ATOM 2450 C CA . MET B 1 71 ? 29.722 23.529 67.514 1.00 50.20 477 MET B CA 1
ATOM 2451 C C . MET B 1 71 ? 31.096 24.064 67.243 1.00 51.16 477 MET B C 1
ATOM 2452 O O . MET B 1 71 ? 31.750 24.580 68.146 1.00 54.01 477 MET B O 1
ATOM 2457 N N . LEU B 1 72 ? 31.564 23.975 66.007 1.00 50.38 478 LEU B N 1
ATOM 2458 C CA . LEU B 1 72 ? 32.868 24.559 65.753 1.00 52.58 478 LEU B CA 1
ATOM 2459 C C . LEU B 1 72 ? 32.879 26.060 66.127 1.00 55.40 478 LEU B C 1
ATOM 2460 O O . LEU B 1 72 ? 33.906 26.592 66.479 1.00 55.80 478 LEU B O 1
ATOM 2465 N N . MET B 1 73 ? 31.707 26.694 66.112 1.00 59.42 479 MET B N 1
ATOM 2466 C CA . MET B 1 73 ? 31.539 28.109 66.396 1.00 61.64 479 MET B CA 1
ATOM 2467 C C . MET B 1 73 ? 31.376 28.302 67.906 1.00 63.98 479 MET B C 1
ATOM 2468 O O . MET B 1 73 ? 32.046 29.154 68.511 1.00 63.88 479 MET B O 1
ATOM 2473 N N . GLU B 1 74 ? 30.488 27.525 68.524 1.00 63.78 480 GLU B N 1
ATOM 2474 C CA . GLU B 1 74 ? 30.360 27.594 69.973 1.00 67.79 480 GLU B CA 1
ATOM 2475 C C . GLU B 1 74 ? 31.669 27.295 70.717 1.00 69.20 480 GLU B C 1
ATOM 2476 O O . GLU B 1 74 ? 31.895 27.842 71.796 1.00 71.14 480 GLU B O 1
ATOM 2482 N N . ARG B 1 75 ? 32.528 26.465 70.123 1.00 69.11 481 ARG B N 1
ATOM 2483 C CA . ARG B 1 75 ? 33.806 26.093 70.734 1.00 68.32 481 ARG B CA 1
ATOM 2484 C C . ARG B 1 75 ? 34.843 27.204 70.707 1.00 69.45 481 ARG B C 1
ATOM 2485 O O . ARG B 1 75 ? 35.616 27.347 71.662 1.00 70.19 481 ARG B O 1
ATOM 2493 N N . SER B 1 76 ? 34.871 27.985 69.648 1.00 71.87 482 SER B N 1
ATOM 2494 C CA . SER B 1 76 ? 35.907 28.992 69.484 1.00 74.34 482 SER B CA 1
ATOM 2495 C C . SER B 1 76 ? 35.794 30.063 70.524 1.00 75.97 482 SER B C 1
ATOM 2496 O O . SER B 1 76 ? 36.671 30.890 70.663 1.00 75.80 482 SER B O 1
ATOM 2499 N N . LYS B 1 77 ? 34.699 30.053 71.252 1.00 76.72 483 LYS B N 1
ATOM 2500 C CA . LYS B 1 77 ? 34.538 31.000 72.315 1.00 79.80 483 LYS B CA 1
ATOM 2501 C C . LYS B 1 77 ? 35.548 30.684 73.400 1.00 82.26 483 LYS B C 1
ATOM 2502 O O . LYS B 1 77 ? 35.220 30.750 74.567 1.00 83.65 483 LYS B O 1
ATOM 2508 N N . GLU B 1 78 ? 36.767 30.323 73.024 1.00 81.57 484 GLU B N 1
ATOM 2509 C CA . GLU B 1 78 ? 37.753 29.881 73.996 1.00 80.54 484 GLU B CA 1
ATOM 2510 C C . GLU B 1 78 ? 39.085 30.572 73.780 1.00 82.49 484 GLU B C 1
ATOM 2511 O O . GLU B 1 78 ? 39.464 30.807 72.638 1.00 81.78 484 GLU B O 1
ATOM 2517 N N . LYS B 1 79 ? 39.795 30.895 74.872 1.00 82.48 485 LYS B N 1
ATOM 2518 C CA . LYS B 1 79 ? 41.061 31.646 74.765 1.00 80.55 485 LYS B CA 1
ATOM 2519 C C . LYS B 1 79 ? 42.146 30.798 74.111 1.00 79.20 485 LYS B C 1
ATOM 2520 O O . LYS B 1 79 ? 42.298 29.626 74.446 1.00 78.91 485 LYS B O 1
ATOM 2526 N N . GLY B 1 80 ? 42.883 31.386 73.173 1.00 78.88 486 GLY B N 1
ATOM 2527 C CA . GLY B 1 80 ? 43.894 30.654 72.408 1.00 80.40 486 GLY B CA 1
ATOM 2528 C C . GLY B 1 80 ? 43.344 29.924 71.189 1.00 82.22 486 GLY B C 1
ATOM 2529 O O . GLY B 1 80 ? 44.074 29.214 70.499 1.00 82.43 486 GLY B O 1
ATOM 2530 N N . LEU B 1 81 ? 42.044 30.074 70.935 1.00 84.31 487 LEU B N 1
ATOM 2531 C CA . LEU B 1 81 ? 41.438 29.585 69.690 1.00 84.33 487 LEU B CA 1
ATOM 2532 C C . LEU B 1 81 ? 40.907 30.758 68.879 1.00 84.54 487 LEU B C 1
ATOM 2533 O O . LEU B 1 81 ? 40.074 31.525 69.385 1.00 86.24 487 LEU B O 1
ATOM 2538 N N . PRO B 1 82 ? 41.383 30.899 67.622 1.00 83.26 488 PRO B N 1
ATOM 2539 C CA . PRO B 1 82 ? 40.956 31.980 66.723 1.00 82.12 488 PRO B CA 1
ATOM 2540 C C . PRO B 1 82 ? 39.447 32.063 66.716 1.00 80.60 488 PRO B C 1
ATOM 2541 O O . PRO B 1 82 ? 38.797 31.023 66.793 1.00 81.98 488 PRO B O 1
ATOM 2545 N N . SER B 1 83 ? 38.878 33.265 66.662 1.00 78.88 489 SER B N 1
ATOM 2546 C CA . SER B 1 83 ? 37.414 33.349 66.688 1.00 77.06 489 SER B CA 1
ATOM 2547 C C . SER B 1 83 ? 36.829 33.037 65.314 1.00 73.91 489 SER B C 1
ATOM 2548 O O . SER B 1 83 ? 37.509 33.163 64.280 1.00 74.79 489 SER B O 1
ATOM 2551 N N . VAL B 1 84 ? 35.586 32.565 65.323 1.00 69.56 490 VAL B N 1
ATOM 2552 C CA . VAL B 1 84 ? 35.027 31.881 64.158 1.00 66.44 490 VAL B CA 1
ATOM 2553 C C . VAL B 1 84 ? 33.549 32.167 63.954 1.00 61.93 490 VAL B C 1
ATOM 2554 O O . VAL B 1 84 ? 32.752 32.106 64.913 1.00 59.61 490 VAL B O 1
ATOM 2558 N N . HIS B 1 85 ? 33.211 32.485 62.702 1.00 56.65 491 HIS B N 1
ATOM 2559 C CA . HIS B 1 85 ? 31.838 32.452 62.215 1.00 54.12 491 HIS B CA 1
ATOM 2560 C C . HIS B 1 85 ? 31.662 31.450 61.072 1.00 52.54 491 HIS B C 1
ATOM 2561 O O . HIS B 1 85 ? 32.463 31.379 60.143 1.00 50.78 491 HIS B O 1
ATOM 2568 N N . ALA B 1 86 ? 30.596 30.661 61.138 1.00 52.65 492 ALA B N 1
ATOM 2569 C CA . ALA B 1 86 ? 30.336 29.733 60.046 1.00 51.41 492 ALA B CA 1
ATOM 2570 C C . ALA B 1 86 ? 29.018 30.110 59.458 1.00 51.71 492 ALA B C 1
ATOM 2571 O O . ALA B 1 86 ? 28.067 30.428 60.183 1.00 50.90 492 ALA B O 1
ATOM 2573 N N . PHE B 1 87 ? 28.989 30.104 58.136 1.00 48.65 493 PHE B N 1
ATOM 2574 C CA . PHE B 1 87 ? 27.777 30.403 57.416 1.00 52.46 493 PHE B CA 1
ATOM 2575 C C . PHE B 1 87 ? 27.061 29.099 57.256 1.00 49.34 493 PHE B C 1
ATOM 2576 O O . PHE B 1 87 ? 27.718 28.088 57.054 1.00 50.45 493 PHE B O 1
ATOM 2584 N N . ASN B 1 88 ? 25.737 29.092 57.289 1.00 46.62 494 ASN B N 1
ATOM 2585 C CA . ASN B 1 88 ? 25.108 27.826 57.036 1.00 49.64 494 ASN B CA 1
ATOM 2586 C C . ASN B 1 88 ? 25.291 27.365 55.584 1.00 52.26 494 ASN B C 1
ATOM 2587 O O . ASN B 1 88 ? 25.774 28.109 54.740 1.00 52.33 494 ASN B O 1
ATOM 2592 N N . THR B 1 89 ? 24.900 26.126 55.308 1.00 51.33 495 THR B N 1
ATOM 2593 C CA . THR B 1 89 ? 25.303 25.439 54.111 1.00 51.19 495 TH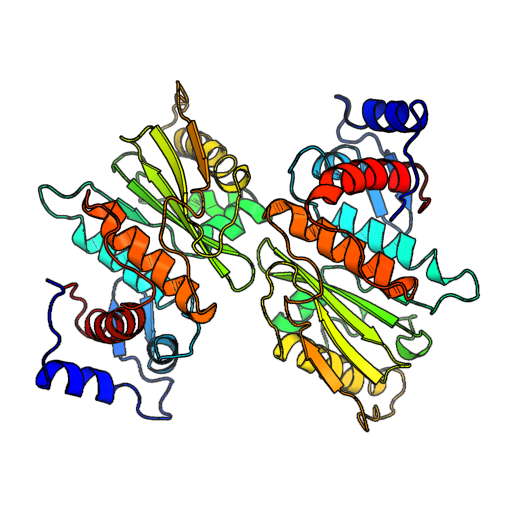R B CA 1
ATOM 2594 C C . THR B 1 89 ? 24.665 25.999 52.820 1.00 52.35 495 THR B C 1
ATOM 2595 O O . THR B 1 89 ? 25.166 25.736 51.747 1.00 51.06 495 THR B O 1
ATOM 2599 N N . PHE B 1 90 ? 23.534 26.694 52.939 1.00 52.44 496 PHE B N 1
ATOM 2600 C CA . PHE B 1 90 ? 22.796 27.237 51.800 1.00 56.01 496 PHE B CA 1
ATOM 2601 C C . PHE B 1 90 ? 23.353 28.587 51.315 1.00 56.41 496 PHE B C 1
ATOM 2602 O O . PHE B 1 90 ? 22.907 29.122 50.306 1.00 55.38 496 PHE B O 1
ATOM 2610 N N . PHE B 1 91 ? 24.322 29.122 52.048 1.00 54.58 497 PHE B N 1
ATOM 2611 C CA . PHE B 1 91 ? 24.826 30.473 51.861 1.00 53.69 497 PHE B CA 1
ATOM 2612 C C . PHE B 1 91 ? 25.682 30.685 50.610 1.00 55.62 497 PHE B C 1
ATOM 2613 O O . PHE B 1 91 ? 25.628 31.763 49.982 1.00 52.50 497 PHE B O 1
ATOM 2621 N N . PHE B 1 92 ? 26.495 29.687 50.269 1.00 55.06 498 PHE B N 1
ATOM 2622 C CA . PHE B 1 92 ? 27.361 29.842 49.103 1.00 56.37 498 PHE B CA 1
ATOM 2623 C C . PHE B 1 92 ? 26.465 29.691 47.900 1.00 58.81 498 PHE B C 1
ATOM 2624 O O . PHE B 1 92 ? 26.285 30.649 47.147 1.00 60.54 498 PHE B O 1
ATOM 2632 N N . THR B 1 93 ? 25.848 28.521 47.755 1.00 57.68 499 THR B N 1
ATOM 2633 C CA . THR B 1 93 ? 24.999 28.296 46.608 1.00 60.14 499 THR B CA 1
ATOM 2634 C C . THR B 1 93 ? 23.971 29.457 46.339 1.00 62.39 499 THR B C 1
ATOM 2635 O O . THR B 1 93 ? 23.665 29.744 45.181 1.00 61.26 499 THR B O 1
ATOM 2639 N N . LYS B 1 94 ? 23.465 30.112 47.389 1.00 62.05 500 LYS B N 1
ATOM 2640 C CA . LYS B 1 94 ? 22.512 31.219 47.225 1.00 63.00 500 LYS B CA 1
ATOM 2641 C C . LYS B 1 94 ? 23.261 32.471 46.782 1.00 64.96 500 LYS B C 1
ATOM 2642 O O . LYS B 1 94 ? 22.879 33.109 45.803 1.00 68.17 500 LYS B O 1
ATOM 2648 N N . LEU B 1 95 ? 24.344 32.802 47.476 1.00 64.96 501 LEU B N 1
ATOM 2649 C CA . LEU B 1 95 ? 25.251 33.832 47.008 1.00 63.58 501 LEU B CA 1
ATOM 2650 C C . LEU B 1 95 ? 25.547 33.687 45.491 1.00 65.92 501 LEU B C 1
ATOM 2651 O O . LEU B 1 95 ? 25.383 34.648 44.749 1.00 65.00 501 LEU B O 1
ATOM 2656 N N . LYS B 1 96 ? 25.949 32.498 45.029 1.00 67.41 502 LYS B N 1
ATOM 2657 C CA . LYS B 1 96 ? 26.214 32.316 43.610 1.00 67.55 502 LYS B CA 1
ATOM 2658 C C . LYS B 1 96 ? 24.955 32.492 42.770 1.00 67.76 502 LYS B C 1
ATOM 2659 O O . LYS B 1 96 ? 24.824 33.489 42.065 1.00 69.24 502 LYS B O 1
ATOM 2665 N N . THR B 1 97 ? 24.027 31.551 42.853 1.00 65.06 503 THR B N 1
ATOM 2666 C CA . THR B 1 97 ? 22.828 31.616 42.022 1.00 64.92 503 THR B CA 1
ATOM 2667 C C . THR B 1 97 ? 22.219 33.026 41.926 1.00 65.94 503 THR B C 1
ATOM 2668 O O . THR B 1 97 ? 22.001 33.526 40.826 1.00 68.75 503 THR B O 1
ATOM 2672 N N . ALA B 1 98 ? 21.965 33.663 43.067 1.00 63.34 504 ALA B N 1
ATOM 2673 C CA . ALA B 1 98 ? 21.047 34.803 43.111 1.00 62.05 504 ALA B CA 1
ATOM 2674 C C . ALA B 1 98 ? 21.664 36.091 43.635 1.00 62.29 504 ALA B C 1
ATOM 2675 O O . ALA B 1 98 ? 20.983 37.085 43.792 1.00 65.12 504 ALA B O 1
ATOM 2677 N N . GLY B 1 99 ? 22.957 36.080 43.889 1.00 64.07 505 GLY B N 1
ATOM 2678 C CA . GLY B 1 99 ? 23.676 37.313 44.127 1.00 65.24 505 GLY B CA 1
ATOM 2679 C C . GLY B 1 99 ? 23.747 37.704 45.579 1.00 68.87 505 GLY B C 1
ATOM 2680 O O . GLY B 1 99 ? 23.017 37.173 46.423 1.00 71.85 505 GLY B O 1
ATOM 2681 N N . TYR B 1 100 ? 24.627 38.652 45.864 1.00 69.03 506 TYR B N 1
ATOM 2682 C CA . TYR B 1 100 ? 24.815 39.147 47.202 1.00 70.87 506 TYR B CA 1
ATOM 2683 C C . TYR B 1 100 ? 23.521 39.584 47.886 1.00 73.09 506 TYR B C 1
ATOM 2684 O O . TYR B 1 100 ? 23.437 39.603 49.123 1.00 74.17 506 TYR B O 1
ATOM 2693 N N . GLN B 1 101 ? 22.522 39.948 47.082 1.00 74.87 507 GLN B N 1
ATOM 2694 C CA . GLN B 1 101 ? 21.311 40.591 47.598 1.00 75.89 507 GLN B CA 1
ATOM 2695 C C . GLN B 1 101 ? 20.542 39.647 48.505 1.00 73.93 507 GLN B C 1
ATOM 2696 O O . GLN B 1 101 ? 20.089 40.038 49.573 1.00 74.32 507 GLN B O 1
ATOM 2702 N N . ALA B 1 102 ? 20.414 38.401 48.081 1.00 72.41 508 ALA B N 1
ATOM 2703 C CA . ALA B 1 102 ? 19.563 37.469 48.792 1.00 72.72 508 ALA B CA 1
ATOM 2704 C C . ALA B 1 102 ? 20.268 36.825 49.998 1.00 72.08 508 ALA B C 1
ATOM 2705 O O . ALA B 1 102 ? 19.625 36.053 50.727 1.00 70.98 508 ALA B O 1
ATOM 2707 N N . VAL B 1 103 ? 21.565 37.144 50.191 1.00 70.12 509 VAL B N 1
ATOM 2708 C CA . VAL B 1 103 ? 22.311 36.766 51.411 1.00 70.13 509 VAL B CA 1
ATOM 2709 C C . VAL B 1 103 ? 22.661 37.948 52.337 1.00 71.02 509 VAL B C 1
ATOM 2710 O O . VAL B 1 103 ? 23.111 37.760 53.476 1.00 67.61 509 VAL B O 1
ATOM 2714 N N . LYS B 1 104 ? 22.451 39.163 51.839 1.00 72.38 510 LYS B N 1
ATOM 2715 C CA . LYS B 1 104 ? 22.828 40.372 52.573 1.00 72.36 510 LYS B CA 1
ATOM 2716 C C . LYS B 1 104 ? 22.243 40.405 53.984 1.00 71.63 510 LYS B C 1
ATOM 2717 O O . LYS B 1 104 ? 22.938 40.777 54.935 1.00 71.12 510 LYS B O 1
ATOM 2723 N N . ARG B 1 105 ? 20.975 40.019 54.119 1.00 72.00 511 ARG B N 1
ATOM 2724 C CA . ARG B 1 105 ? 20.292 40.088 55.411 1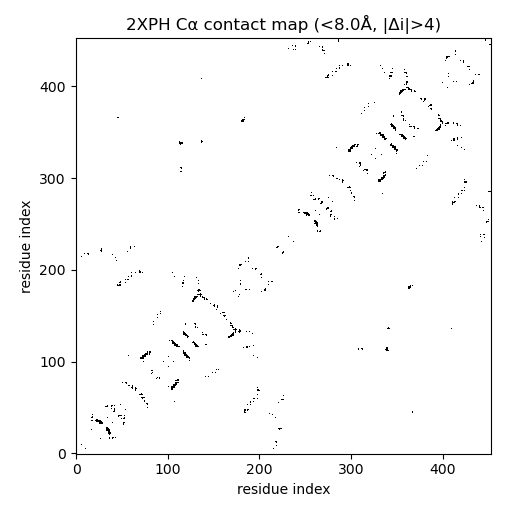.00 74.51 511 ARG B CA 1
ATOM 2725 C C . ARG B 1 105 ? 20.782 39.060 56.429 1.00 76.74 511 ARG B C 1
ATOM 2726 O O . ARG B 1 105 ? 20.681 39.286 57.636 1.00 79.46 511 ARG B O 1
ATOM 2734 N N . TRP B 1 106 ? 21.310 37.941 55.936 1.00 75.01 512 TRP B N 1
ATOM 2735 C CA . TRP B 1 106 ? 21.706 36.816 56.759 1.00 72.15 512 TRP B CA 1
ATOM 2736 C C . TRP B 1 106 ? 22.664 37.228 57.893 1.00 72.82 512 TRP B C 1
ATOM 2737 O O . TRP B 1 106 ? 22.838 36.516 58.900 1.00 72.79 512 TRP B O 1
ATOM 2748 N N . THR B 1 107 ? 23.288 38.389 57.722 1.00 70.59 513 THR B N 1
ATOM 2749 C CA . THR B 1 107 ? 24.224 38.909 58.711 1.00 71.12 513 THR B CA 1
ATOM 2750 C C . THR B 1 107 ? 23.740 40.238 59.281 1.00 68.20 513 THR B C 1
ATOM 2751 O O . THR B 1 107 ? 24.482 41.220 59.307 1.00 70.34 513 THR B O 1
ATOM 2755 N N . LYS B 1 108 ? 22.492 40.261 59.737 1.00 64.70 514 LYS B N 1
ATOM 2756 C CA . LYS B 1 108 ? 21.906 41.469 60.306 1.00 65.03 514 LYS B CA 1
ATOM 2757 C C . LYS B 1 108 ? 22.352 41.672 61.750 0.0000 76.16 514 LYS B C 1
ATOM 2758 O O . LYS B 1 108 ? 22.247 42.771 62.294 0.0000 76.59 514 LYS B O 1
ATOM 2764 N N . LYS B 1 109 ? 22.849 40.604 62.366 1.00 78.28 515 LYS B N 1
ATOM 2765 C CA . LYS B 1 109 ? 23.309 40.663 63.748 1.00 77.95 515 LYS B CA 1
ATOM 2766 C C . LYS B 1 109 ? 24.698 40.050 63.896 1.00 77.12 515 LYS B C 1
ATOM 2767 O O . LYS B 1 109 ? 25.048 39.530 64.955 1.00 78.61 515 LYS B O 1
ATOM 2773 N N . VAL B 1 110 ? 25.484 40.113 62.826 1.00 77.42 516 VAL B N 1
ATOM 2774 C CA . VAL B 1 110 ? 26.849 39.560 62.836 1.00 78.13 516 VAL B CA 1
ATOM 2775 C C . VAL B 1 110 ? 27.865 40.465 62.155 1.00 78.77 516 VAL B C 1
ATOM 2776 O O . VAL B 1 110 ? 27.643 40.915 61.029 1.00 79.35 516 VAL B O 1
ATOM 2780 N N . ASP B 1 111 ? 28.978 40.721 62.842 1.00 79.21 517 ASP B N 1
ATOM 2781 C CA . ASP B 1 111 ? 30.100 41.414 62.230 1.00 81.31 517 ASP B CA 1
ATOM 2782 C C . ASP B 1 111 ? 31.202 40.460 61.736 1.00 80.92 517 ASP B C 1
ATOM 2783 O O . ASP B 1 111 ? 32.220 40.248 62.392 1.00 80.04 517 ASP B O 1
ATOM 2788 N N . VAL B 1 112 ? 31.015 39.943 60.549 1.00 81.51 518 VAL B N 1
ATOM 2789 C CA . VAL B 1 112 ? 31.979 39.091 59.890 1.00 79.49 518 VAL B CA 1
ATOM 2790 C C . VAL B 1 112 ? 33.445 39.490 59.992 1.00 79.33 518 VAL B C 1
ATOM 2791 O O . VAL B 1 112 ? 34.318 38.666 59.827 1.00 78.91 518 VAL B O 1
ATOM 2795 N N . PHE B 1 113 ? 33.717 40.757 60.223 1.00 78.17 519 PHE B N 1
ATOM 2796 C CA . PHE B 1 113 ? 35.093 41.270 60.288 1.00 77.67 519 PHE B CA 1
ATOM 2797 C C . PHE B 1 113 ? 35.642 41.275 61.714 1.00 77.06 519 PHE B C 1
ATOM 2798 O O . PHE B 1 113 ? 36.778 41.674 61.941 1.00 74.92 519 PHE B O 1
ATOM 2806 N N . SER B 1 114 ? 34.821 40.834 62.662 1.00 78.30 520 SER B N 1
ATOM 2807 C CA . SER B 1 114 ? 35.211 40.760 64.067 1.00 79.90 520 SER B CA 1
ATOM 2808 C C . SER B 1 114 ? 35.556 39.327 64.486 1.00 81.26 520 SER B C 1
ATOM 2809 O O . SER B 1 114 ? 35.230 38.920 65.611 1.00 82.98 520 SER B O 1
ATOM 2812 N N . VAL B 1 115 ? 36.200 38.575 63.582 1.00 79.41 521 VAL B N 1
ATOM 2813 C CA . VAL B 1 115 ? 36.654 37.198 63.836 1.00 77.11 521 VAL B CA 1
ATOM 2814 C C . VAL B 1 115 ? 37.817 36.913 62.919 1.00 76.04 521 VAL B C 1
ATOM 2815 O O . VAL B 1 115 ? 38.065 37.675 61.997 1.00 76.38 521 VAL B O 1
ATOM 2819 N N . ASP B 1 116 ? 38.529 35.821 63.148 1.00 74.82 522 ASP B N 1
ATOM 2820 C CA . ASP B 1 116 ? 39.721 35.564 62.348 1.00 75.98 522 ASP B CA 1
ATOM 2821 C C . ASP B 1 116 ? 39.449 34.622 61.196 1.00 75.86 522 ASP B C 1
ATOM 2822 O O . ASP B 1 116 ? 40.156 34.649 60.178 1.00 75.40 522 ASP B O 1
ATOM 2827 N N . ILE B 1 117 ? 38.412 33.792 61.360 1.00 74.84 523 ILE B N 1
ATOM 2828 C CA . ILE B 1 117 ? 38.074 32.759 60.377 1.00 68.39 523 ILE B CA 1
ATOM 2829 C C . ILE B 1 117 ? 36.587 32.662 60.067 1.00 65.75 523 ILE B C 1
ATOM 2830 O O . ILE B 1 117 ? 35.728 32.695 60.952 1.00 63.78 523 ILE B O 1
ATOM 2835 N N . LEU B 1 118 ? 36.306 32.514 58.781 1.00 65.16 524 LEU B N 1
ATOM 2836 C CA . LEU B 1 118 ? 34.950 32.353 58.283 1.00 61.21 524 LEU B CA 1
ATOM 2837 C C . LEU B 1 118 ? 34.890 31.021 57.586 1.00 58.07 524 LEU B C 1
ATOM 2838 O O . LEU B 1 118 ? 35.697 30.754 56.686 1.00 56.38 524 LEU B O 1
ATOM 2843 N N . LEU B 1 119 ? 33.960 30.174 58.029 1.00 57.41 525 LEU B N 1
ATOM 2844 C CA . LEU B 1 119 ? 33.789 28.861 57.437 1.00 53.59 525 LEU B CA 1
ATOM 2845 C C . LEU B 1 119 ? 32.636 28.970 56.496 1.00 53.27 525 LEU B C 1
ATOM 2846 O O . LEU B 1 119 ? 31.547 29.400 56.877 1.00 49.51 525 LEU B O 1
ATOM 2851 N N . VAL B 1 120 ? 32.909 28.589 55.251 1.00 55.23 526 VAL B N 1
ATOM 2852 C CA . VAL B 1 120 ? 31.956 28.666 54.160 1.00 50.53 526 VAL B CA 1
ATOM 2853 C C . VAL B 1 120 ? 31.905 27.279 53.584 1.00 51.55 526 VAL B C 1
ATOM 2854 O O . VAL B 1 120 ? 32.803 26.851 52.850 1.00 53.07 526 VAL B O 1
ATOM 2858 N N . PRO B 1 121 ? 30.885 26.531 53.978 1.00 49.87 527 PRO B N 1
ATOM 2859 C CA . PRO B 1 121 ? 30.723 25.220 53.415 1.00 48.55 527 PRO B CA 1
ATOM 2860 C C . PRO B 1 121 ? 30.070 25.285 52.020 1.00 50.92 527 PRO B C 1
ATOM 2861 O O . PRO B 1 121 ? 29.023 25.921 51.851 1.00 50.44 527 PRO B O 1
ATOM 2865 N N . ILE B 1 122 ? 30.693 24.626 51.044 1.00 49.32 528 ILE B N 1
ATOM 2866 C CA . ILE B 1 122 ? 30.223 24.621 49.669 1.00 45.52 528 ILE B CA 1
ATOM 2867 C C . ILE B 1 122 ? 29.501 23.314 49.341 1.00 43.45 528 ILE B C 1
ATOM 2868 O O . ILE B 1 122 ? 30.143 22.261 49.270 1.00 42.29 528 ILE B O 1
ATOM 2873 N N . HIS B 1 123 ? 28.187 23.387 49.122 1.00 40.67 529 HIS B N 1
ATOM 2874 C CA . HIS B 1 123 ? 27.423 22.265 48.564 1.00 43.75 529 HIS B CA 1
ATOM 2875 C C . HIS B 1 123 ? 27.478 22.241 47.012 1.00 48.91 529 HIS B C 1
ATOM 2876 O O . HIS B 1 123 ? 26.994 23.155 46.307 1.00 50.45 529 HIS B O 1
ATOM 2883 N N . LEU B 1 124 ? 28.101 21.205 46.466 1.00 50.04 530 LEU B N 1
ATOM 2884 C CA . LEU B 1 124 ? 28.368 21.182 45.024 1.00 47.62 530 LEU B CA 1
ATOM 2885 C C . LEU B 1 124 ? 27.711 19.992 44.393 1.00 43.69 530 LEU B C 1
ATOM 2886 O O . LEU B 1 124 ? 28.335 18.932 44.317 1.00 45.60 530 LEU B O 1
ATOM 2891 N N . GLY B 1 125 ? 26.472 20.144 43.913 1.00 45.49 531 GLY B N 1
ATOM 2892 C CA . GLY B 1 125 ? 25.676 18.963 43.526 1.00 48.29 531 GLY B CA 1
ATOM 2893 C C . GLY B 1 125 ? 25.382 18.140 44.780 1.00 54.46 531 GLY B C 1
ATOM 2894 O O . GLY B 1 125 ? 24.793 18.657 45.741 1.00 54.21 531 GLY B O 1
ATOM 2895 N N . VAL B 1 126 ? 25.803 16.872 44.780 1.00 57.36 532 VAL B N 1
ATOM 2896 C CA . VAL B 1 126 ? 25.783 16.029 45.990 1.00 54.07 532 VAL B CA 1
ATOM 2897 C C . VAL B 1 126 ? 27.124 15.999 46.730 1.00 53.64 532 VAL B C 1
ATOM 2898 O O . VAL B 1 126 ? 27.345 15.134 47.603 1.00 59.71 532 VAL B O 1
ATOM 2902 N N . HIS B 1 127 ? 28.002 16.933 46.434 1.00 49.00 533 HIS B N 1
ATOM 2903 C CA . HIS B 1 127 ? 29.350 16.911 47.002 1.00 44.19 533 HIS B CA 1
ATOM 2904 C C . HIS B 1 127 ? 29.624 18.109 47.870 1.00 43.57 533 HIS B C 1
ATOM 2905 O O . HIS B 1 127 ? 29.085 19.191 47.615 1.00 43.99 533 HIS B O 1
ATOM 2912 N N . TRP B 1 128 ? 30.508 17.919 48.860 1.00 39.53 534 TRP B N 1
ATOM 2913 C CA . TRP B 1 128 ? 30.805 18.917 49.835 1.00 33.45 534 TRP B CA 1
ATOM 2914 C C . TRP B 1 128 ? 32.253 19.236 49.742 1.00 37.38 534 TRP B C 1
ATOM 2915 O O . TRP B 1 128 ? 33.100 18.360 49.645 1.00 30.75 534 TRP B O 1
ATOM 2926 N N . CYS B 1 129 ? 32.502 20.533 49.798 1.00 40.30 535 CYS B N 1
ATOM 2927 C CA . CYS B 1 129 ? 33.798 21.079 49.838 1.00 44.88 535 CYS B CA 1
ATOM 2928 C C . CYS B 1 129 ? 33.675 22.166 50.889 1.00 44.19 535 CYS B C 1
ATOM 2929 O O . CYS B 1 129 ? 32.563 22.447 51.377 1.00 38.92 535 CYS B O 1
ATOM 2932 N N . LEU B 1 130 ? 34.813 22.790 51.197 1.00 42.14 536 LEU B N 1
ATOM 2933 C CA . LEU B 1 130 ? 34.847 23.869 52.162 1.00 46.66 536 LEU B CA 1
ATOM 2934 C C . LEU B 1 130 ? 35.694 25.014 51.643 1.00 50.61 536 LEU B C 1
ATOM 2935 O O . LEU B 1 130 ? 36.795 24.802 51.091 1.00 52.95 536 LEU B O 1
ATOM 2940 N N . ALA B 1 131 ? 35.202 26.225 51.846 1.00 51.40 537 ALA B N 1
ATOM 2941 C CA . ALA B 1 131 ? 36.027 27.387 51.615 1.00 55.28 537 ALA B CA 1
ATOM 2942 C C . ALA B 1 131 ? 36.229 28.085 52.943 1.00 56.17 537 ALA B C 1
ATOM 2943 O O . ALA B 1 131 ? 35.292 28.188 53.716 1.00 60.27 537 ALA B O 1
ATOM 2945 N N . VAL B 1 132 ? 37.450 28.548 53.188 1.00 58.41 538 VAL B N 1
ATOM 2946 C CA . VAL B 1 132 ? 37.887 29.094 54.456 1.00 62.07 538 VAL B CA 1
ATOM 2947 C C . VAL B 1 132 ? 38.512 30.474 54.216 1.00 67.30 538 VAL B C 1
ATOM 2948 O O . VAL B 1 132 ? 39.503 30.593 53.462 1.00 66.98 538 VAL B O 1
ATOM 2952 N N . VAL B 1 133 ? 37.943 31.485 54.873 1.00 69.13 539 VAL B N 1
ATOM 2953 C CA . VAL B 1 133 ? 38.438 32.852 54.836 1.00 72.44 539 VAL B CA 1
ATOM 2954 C C . VAL B 1 133 ? 39.247 33.066 56.089 1.00 75.41 539 VAL B C 1
ATOM 2955 O O . VAL B 1 133 ? 38.701 33.002 57.194 1.00 76.53 539 VAL B O 1
ATOM 2959 N N . ASP B 1 134 ? 40.541 33.323 55.919 1.00 78.23 540 ASP B N 1
ATOM 2960 C CA . ASP B 1 134 ? 41.439 33.580 57.035 1.00 80.75 540 ASP B CA 1
ATOM 2961 C C . ASP B 1 134 ? 41.806 35.056 57.042 1.00 82.60 540 ASP B C 1
ATOM 2962 O O . ASP B 1 134 ? 42.672 35.500 56.279 1.00 83.25 540 ASP B O 1
ATOM 2967 N N . PHE B 1 135 ? 41.145 35.819 57.907 1.00 85.01 541 PHE B N 1
ATOM 2968 C CA . PHE B 1 135 ? 41.403 37.249 58.019 1.00 88.61 541 PHE B CA 1
ATOM 2969 C C . PHE B 1 135 ? 42.826 37.515 58.498 1.00 90.57 541 PHE B C 1
ATOM 2970 O O . PHE B 1 135 ? 43.286 38.657 58.504 1.00 91.10 541 PHE B O 1
ATOM 2978 N N . ARG B 1 136 ? 43.518 36.453 58.898 1.00 91.48 542 ARG B N 1
ATOM 2979 C CA . ARG B 1 136 ? 44.890 36.569 59.378 1.00 90.51 542 ARG B CA 1
ATOM 2980 C C . ARG B 1 136 ? 45.855 35.810 58.473 1.00 92.11 542 ARG B C 1
ATOM 2981 O O . ARG B 1 136 ? 47.072 35.949 58.592 1.00 93.27 542 ARG B O 1
ATOM 2989 N N . LYS B 1 137 ? 45.302 35.008 57.568 1.00 92.59 543 LYS B N 1
ATOM 2990 C CA . LYS B 1 137 ? 46.110 34.232 56.636 1.00 93.08 543 LYS B CA 1
ATOM 2991 C C . LYS B 1 137 ? 46.093 34.858 55.245 1.00 94.22 543 LYS B C 1
ATOM 2992 O O . LYS B 1 137 ? 46.890 34.495 54.380 1.00 93.67 543 LYS B O 1
ATOM 2998 N N . LYS B 1 138 ? 45.200 35.814 55.020 1.00 94.54 544 LYS B N 1
ATOM 2999 C CA . LYS B 1 138 ? 45.153 36.508 53.733 1.00 93.25 544 LYS B CA 1
ATOM 3000 C C . LYS B 1 138 ? 45.063 35.540 52.552 1.00 92.87 544 LYS B C 1
ATOM 3001 O O . LYS B 1 138 ? 45.918 35.532 51.666 1.00 92.15 544 LYS B O 1
ATOM 3007 N N . ASN B 1 139 ? 44.011 34.730 52.557 1.00 91.31 545 ASN B N 1
ATOM 3008 C CA . ASN B 1 139 ? 43.722 33.801 51.530 1.00 89.17 545 ASN B CA 1
ATOM 3009 C C . ASN B 1 139 ? 42.312 33.434 51.802 1.00 87.77 545 ASN B C 1
ATOM 3010 O O . ASN B 1 139 ? 41.858 33.394 52.914 1.00 86.38 545 ASN B O 1
ATOM 3015 N N . ILE B 1 140 ? 41.612 33.186 50.740 1.00 85.98 546 ILE B N 1
ATOM 3016 C CA . ILE B 1 140 ? 40.395 32.411 50.776 1.00 83.96 546 ILE B CA 1
ATOM 3017 C C . ILE B 1 140 ? 40.838 31.069 50.187 1.00 82.19 546 ILE B C 1
ATOM 3018 O O . ILE B 1 140 ? 41.205 30.990 49.001 1.00 80.40 546 ILE B O 1
ATOM 3023 N N . THR B 1 141 ? 40.841 30.026 51.020 1.00 79.49 547 THR B N 1
ATOM 3024 C CA . THR B 1 141 ? 41.322 28.716 50.589 1.00 75.43 547 THR B CA 1
ATOM 3025 C C . THR B 1 141 ? 40.141 27.783 50.275 1.00 74.38 547 THR B C 1
ATOM 3026 O O . THR B 1 141 ? 39.055 27.935 50.825 1.00 75.48 547 THR B O 1
ATOM 3030 N N . TYR B 1 142 ? 40.348 26.847 49.352 1.00 72.91 548 TYR B N 1
ATOM 3031 C CA . TYR B 1 142 ? 39.298 25.955 48.897 1.00 68.98 548 TYR B CA 1
ATOM 3032 C C . TYR B 1 142 ? 39.740 24.526 49.101 1.00 70.24 548 TYR B C 1
ATOM 3033 O O . TYR B 1 142 ? 40.799 24.112 48.585 1.00 71.45 548 TYR B O 1
ATOM 3042 N N . TYR B 1 143 ? 38.916 23.782 49.850 1.00 67.61 549 TYR B N 1
ATOM 3043 C CA . TYR B 1 143 ? 39.233 22.413 50.263 1.00 64.26 549 TYR B CA 1
ATOM 3044 C C . TYR B 1 143 ? 38.261 21.456 49.607 1.00 63.70 549 TYR B C 1
ATOM 3045 O O . TYR B 1 143 ? 37.045 21.560 49.807 1.00 66.52 549 TYR B O 1
ATOM 3054 N N . ASP B 1 144 ? 38.800 20.574 48.776 1.00 59.84 550 ASP B N 1
ATOM 3055 C CA . ASP B 1 144 ? 38.015 19.579 48.077 1.00 58.82 550 ASP B CA 1
ATOM 3056 C C . ASP B 1 144 ? 38.810 18.354 48.319 1.00 57.71 550 ASP B C 1
ATOM 3057 O O . ASP B 1 144 ? 40.024 18.368 48.118 1.00 61.19 550 ASP B O 1
ATOM 3062 N N . SER B 1 145 ? 38.137 17.298 48.750 1.00 56.09 551 SER B N 1
ATOM 3063 C CA . SER B 1 145 ? 38.832 16.086 49.146 1.00 56.60 551 SER B CA 1
ATOM 3064 C C . SER B 1 145 ? 38.789 15.080 48.015 1.00 57.85 551 SER B C 1
ATOM 3065 O O . SER B 1 145 ? 39.391 14.007 48.109 1.00 56.26 551 SER B O 1
ATOM 3068 N N . MET B 1 146 ? 38.042 15.426 46.968 1.00 58.69 552 MET B N 1
ATOM 3069 C CA . MET B 1 146 ? 37.943 14.594 45.774 1.00 62.20 552 MET B CA 1
ATOM 3070 C C . MET B 1 146 ? 39.072 14.920 44.783 1.00 66.66 552 MET B C 1
ATOM 3071 O O . MET B 1 146 ? 39.268 14.185 43.797 1.00 69.97 552 MET B O 1
ATOM 3076 N N . GLY B 1 147 ? 39.822 15.994 45.040 1.00 65.34 553 GLY B N 1
ATOM 3077 C CA . GLY B 1 147 ? 40.706 16.538 44.014 1.00 67.93 553 GLY B CA 1
ATOM 3078 C C . GLY B 1 147 ? 39.818 17.416 43.152 1.00 70.26 553 GLY B C 1
ATOM 3079 O O . GLY B 1 147 ? 38.788 16.973 42.629 1.00 70.39 553 GLY B O 1
ATOM 3080 N N . GLY B 1 148 ? 40.164 18.681 43.029 1.00 69.17 554 GLY B N 1
ATOM 3081 C CA . GLY B 1 148 ? 39.170 19.569 42.514 1.00 71.39 554 GLY B CA 1
ATOM 3082 C C . GLY B 1 148 ? 39.583 20.991 42.702 1.00 75.58 554 GLY B C 1
ATOM 3083 O O . GLY B 1 148 ? 40.064 21.399 43.770 1.00 76.90 554 GLY B O 1
ATOM 3084 N N . ILE B 1 149 ? 39.397 21.738 41.623 1.00 75.92 555 ILE B N 1
ATOM 3085 C CA . ILE B 1 149 ? 39.818 23.104 41.536 1.00 74.13 555 ILE B CA 1
ATOM 3086 C C . ILE B 1 149 ? 38.538 23.903 41.417 1.00 72.35 555 ILE B C 1
ATOM 3087 O O . ILE B 1 149 ? 37.582 23.497 40.739 1.00 71.61 555 ILE B O 1
ATOM 3092 N N . ASN B 1 150 ? 38.505 25.022 42.117 1.00 70.31 556 ASN B N 1
ATOM 3093 C CA . ASN B 1 150 ? 37.394 25.921 41.990 1.00 70.92 556 ASN B CA 1
ATOM 3094 C C . ASN B 1 150 ? 37.795 27.288 42.510 1.00 71.07 556 ASN B C 1
ATOM 3095 O O . ASN B 1 150 ? 37.341 27.758 43.572 1.00 68.99 556 ASN B O 1
ATOM 3100 N N . ASN B 1 151 ? 38.657 27.929 41.728 1.00 71.12 557 ASN B N 1
ATOM 3101 C CA . ASN B 1 151 ? 39.161 29.241 42.100 1.00 71.59 557 ASN B CA 1
ATOM 3102 C C . ASN B 1 151 ? 38.121 30.345 41.961 1.00 69.36 557 ASN B C 1
ATOM 3103 O O . ASN B 1 151 ? 38.198 31.371 42.658 1.00 68.21 557 ASN B O 1
ATOM 3108 N N . GLU B 1 152 ? 37.128 30.088 41.105 1.00 69.11 558 GLU B N 1
ATOM 3109 C CA . GLU B 1 152 ? 35.925 30.928 40.971 1.00 69.53 558 GLU B CA 1
ATOM 3110 C C . GLU B 1 152 ? 35.188 31.080 42.314 1.00 71.07 558 GLU B C 1
ATOM 3111 O O . GLU B 1 152 ? 34.763 32.190 42.673 1.00 68.10 558 GLU B O 1
ATOM 3117 N N . ALA B 1 153 ? 35.052 29.965 43.053 1.00 70.75 559 ALA B N 1
ATOM 3118 C CA . ALA B 1 153 ? 34.442 29.988 44.394 1.00 68.79 559 ALA B CA 1
ATOM 3119 C C . ALA B 1 153 ? 35.179 30.963 45.308 1.00 67.72 559 ALA B C 1
ATOM 3120 O O . ALA B 1 153 ? 34.555 31.723 46.046 1.00 66.56 559 ALA B O 1
ATOM 3122 N N . CYS B 1 154 ? 36.503 30.965 45.246 1.00 68.51 560 CYS B N 1
ATOM 3123 C CA . CYS B 1 154 ? 37.272 31.914 46.046 1.00 70.97 560 CYS B CA 1
ATOM 3124 C C . CYS B 1 154 ? 37.140 33.356 45.528 1.00 74.26 560 CYS B C 1
ATOM 3125 O O . CYS B 1 154 ? 37.230 34.310 46.336 1.00 75.75 560 CYS B O 1
ATOM 3128 N N . ARG B 1 155 ? 36.965 33.508 44.200 1.00 73.81 561 ARG B N 1
ATOM 3129 C CA A ARG B 1 155 ? 36.779 34.829 43.598 0.50 72.99 561 ARG B CA 1
ATOM 3130 C CA B ARG B 1 155 ? 36.750 34.820 43.564 0.50 73.97 561 ARG B CA 1
ATOM 3131 C C . ARG B 1 155 ? 35.442 35.431 44.051 1.00 73.73 561 ARG B C 1
ATOM 3132 O O . ARG B 1 155 ? 35.382 36.620 44.426 1.00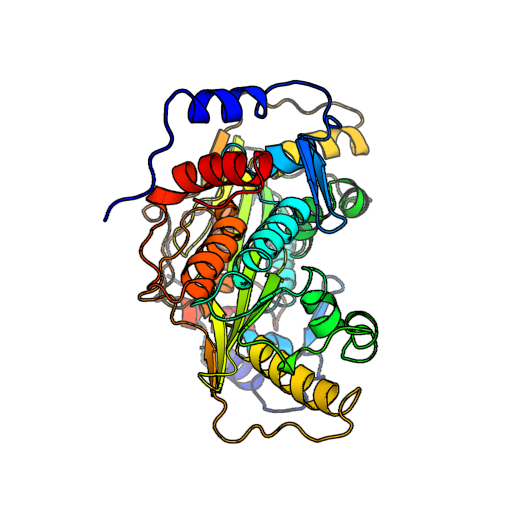 75.28 561 ARG B O 1
ATOM 3147 N N . ILE B 1 156 ? 34.386 34.614 44.049 1.00 71.50 562 ILE B N 1
ATOM 3148 C CA . ILE B 1 156 ? 33.072 35.052 44.517 1.00 72.77 562 ILE B CA 1
ATOM 3149 C C . ILE B 1 156 ? 33.171 35.462 45.979 1.00 74.78 562 ILE B C 1
ATOM 3150 O O . ILE B 1 156 ? 32.623 36.499 46.401 1.00 75.55 562 ILE B O 1
ATOM 3155 N N . LEU B 1 157 ? 33.898 34.654 46.746 1.00 75.57 563 LEU B N 1
ATOM 3156 C CA . LEU B 1 157 ? 34.078 34.933 48.160 1.00 76.98 563 LEU B CA 1
ATOM 3157 C C . LEU B 1 157 ? 34.907 36.172 48.416 1.00 77.89 563 LEU B C 1
ATOM 3158 O O . LEU B 1 157 ? 34.658 36.885 49.395 1.00 78.26 563 LEU B O 1
ATOM 3163 N N . LEU B 1 158 ? 35.884 36.439 47.548 1.00 79.17 564 LEU B N 1
ATOM 3164 C CA . LEU B 1 158 ? 36.576 37.726 47.589 1.00 80.74 564 LEU B CA 1
ATOM 3165 C C . LEU B 1 158 ? 35.598 38.859 47.281 1.00 80.59 564 LEU B C 1
ATOM 3166 O O . LEU B 1 158 ? 35.588 39.880 47.966 1.00 79.23 564 LEU B O 1
ATOM 3171 N N . GLN B 1 159 ? 34.779 38.648 46.251 1.00 81.90 565 GLN B N 1
ATOM 3172 C CA . GLN B 1 159 ? 33.730 39.585 45.853 1.00 83.59 565 GLN B CA 1
ATOM 3173 C C . GLN B 1 159 ? 32.754 39.860 46.989 1.00 83.47 565 GLN B C 1
ATOM 3174 O O . GLN B 1 159 ? 32.356 41.013 47.188 1.00 84.23 565 GLN B O 1
ATOM 3180 N N . TYR B 1 160 ? 32.377 38.806 47.726 1.00 81.23 566 TYR B N 1
ATOM 3181 C CA . TYR B 1 160 ? 31.517 38.942 48.907 1.00 79.60 566 TYR B CA 1
ATOM 3182 C C . TYR B 1 160 ? 32.103 39.854 49.990 1.00 80.32 566 TYR B C 1
ATOM 3183 O O . TYR B 1 160 ? 31.379 40.604 50.641 1.00 80.34 566 TYR B O 1
ATOM 3192 N N . LEU B 1 161 ? 33.407 39.758 50.208 1.00 82.43 567 LEU B N 1
ATOM 3193 C CA . LEU B 1 161 ? 34.048 40.452 51.323 1.00 83.39 567 LEU B CA 1
ATOM 3194 C C . LEU B 1 161 ? 34.035 41.979 51.192 1.00 85.36 567 LEU B C 1
ATOM 3195 O O . LEU B 1 161 ? 34.212 42.685 52.185 1.00 87.63 567 LEU B O 1
ATOM 3200 N N . LYS B 1 162 ? 33.840 42.497 49.982 1.00 86.05 568 LYS B N 1
ATOM 3201 C CA . LYS B 1 162 ? 33.754 43.952 49.803 1.00 85.40 568 LYS B CA 1
ATOM 3202 C C . LYS B 1 162 ? 32.299 44.361 49.929 1.00 85.12 568 LYS B C 1
ATOM 3203 O O . LYS B 1 162 ? 31.953 45.258 50.711 1.00 86.94 568 LYS B O 1
ATOM 3209 N N . GLN B 1 163 ? 31.452 43.667 49.173 1.00 83.77 569 GLN B N 1
ATOM 3210 C CA . GLN B 1 163 ? 29.999 43.799 49.281 1.00 83.73 569 GLN B CA 1
ATOM 3211 C C . GLN B 1 163 ? 29.477 43.872 50.719 1.00 84.40 569 GLN B C 1
ATOM 3212 O O . GLN B 1 163 ? 28.536 44.613 50.983 1.00 85.20 569 GLN B O 1
ATOM 3218 N N . GLU B 1 164 ? 30.085 43.120 51.641 1.00 85.40 570 GLU B N 1
ATOM 3219 C CA . GLU B 1 164 ? 29.622 43.106 53.037 1.00 86.49 570 GLU B CA 1
ATOM 3220 C C . GLU B 1 164 ? 30.262 44.234 53.837 1.00 87.39 570 GLU B C 1
ATOM 3221 O O . GLU B 1 164 ? 29.636 44.781 54.755 1.00 87.10 570 GLU B O 1
ATOM 3227 N N . SER B 1 165 ? 31.497 44.591 53.493 1.00 89.00 571 SER B N 1
ATOM 3228 C CA . SER B 1 165 ? 32.132 45.732 54.148 1.00 90.77 571 SER B CA 1
ATOM 3229 C C . SER B 1 165 ? 31.281 46.982 53.914 1.00 91.61 571 SER B C 1
ATOM 3230 O O . SER B 1 165 ? 30.954 47.714 54.866 1.00 91.34 571 SER B O 1
ATOM 3233 N N . ILE B 1 166 ? 30.907 47.200 52.651 1.00 91.05 572 ILE B N 1
ATOM 3234 C CA . ILE B 1 166 ? 30.021 48.300 52.287 1.00 92.16 572 ILE B CA 1
ATOM 3235 C C . ILE B 1 166 ? 28.717 48.252 53.117 1.00 92.62 572 ILE B C 1
ATOM 3236 O O . ILE B 1 166 ? 28.471 49.141 53.941 1.00 92.05 572 ILE B O 1
ATOM 3241 N N . ASP B 1 167 ? 27.924 47.196 52.929 1.00 92.39 573 ASP B N 1
ATOM 3242 C CA . ASP B 1 167 ? 26.545 47.155 53.431 1.00 92.78 573 ASP B CA 1
ATOM 3243 C C . ASP B 1 167 ? 26.448 47.281 54.944 1.00 92.20 573 ASP B C 1
ATOM 3244 O O . ASP B 1 167 ? 25.417 47.723 55.466 1.00 92.09 573 ASP B O 1
ATOM 3249 N N . LYS B 1 168 ? 27.520 46.901 55.638 1.00 92.29 574 LYS B N 1
ATOM 3250 C CA . LYS B 1 168 ? 27.520 46.868 57.111 1.00 92.53 574 LYS B CA 1
ATOM 3251 C C . LYS B 1 168 ? 28.358 47.974 57.764 1.00 93.55 574 LYS B C 1
ATOM 3252 O O . LYS B 1 168 ? 27.818 48.805 58.490 1.00 91.76 574 LYS B O 1
ATOM 3258 N N . LYS B 1 169 ? 29.664 47.990 57.491 1.00 96.19 575 LYS B N 1
ATOM 3259 C CA . LYS B 1 169 ? 30.582 48.913 58.166 1.00 98.70 575 LYS B CA 1
ATOM 3260 C C . LYS B 1 169 ? 30.782 50.231 57.403 1.00 100.00 575 LYS B C 1
ATOM 3261 O O . LYS B 1 169 ? 31.672 51.026 57.744 1.00 100.00 575 LYS B O 1
ATOM 3267 N N . ARG B 1 170 ? 29.938 50.457 56.389 1.00 100.00 576 ARG B N 1
ATOM 3268 C CA . ARG B 1 170 ? 29.953 51.683 55.573 1.00 100.00 576 ARG B CA 1
ATOM 3269 C C . ARG B 1 170 ? 31.226 51.865 54.714 1.00 100.00 576 ARG B C 1
ATOM 3270 O O . ARG B 1 170 ? 31.172 52.491 53.649 1.00 100.00 576 ARG B O 1
ATOM 3278 N N . LYS B 1 171 ? 32.357 51.316 55.157 1.00 100.00 577 LYS B N 1
ATOM 3279 C CA . LYS B 1 171 ? 33.617 51.488 54.426 1.00 100.00 577 LYS B CA 1
ATOM 3280 C C . LYS B 1 171 ? 33.952 50.376 53.418 1.00 100.00 577 LYS B C 1
ATOM 3281 O O . LYS B 1 171 ? 33.324 49.314 53.402 1.00 100.00 577 LYS B O 1
ATOM 3287 N N . GLU B 1 172 ? 34.940 50.652 52.568 1.00 100.00 578 GLU B N 1
ATOM 3288 C CA . GLU B 1 172 ? 35.332 49.763 51.477 1.00 100.00 578 GLU B CA 1
ATOM 3289 C C . GLU B 1 172 ? 36.398 48.785 51.969 1.00 100.00 578 GLU B C 1
ATOM 3290 O O . GLU B 1 172 ? 37.117 49.092 52.929 1.00 100.00 578 GLU B O 1
ATOM 3296 N N . PHE B 1 173 ? 36.512 47.623 51.318 1.00 100.00 579 PHE B N 1
ATOM 3297 C CA . PHE B 1 173 ? 37.434 46.570 51.795 1.00 100.00 579 PHE B CA 1
ATOM 3298 C C . PHE B 1 173 ? 38.795 46.504 51.065 1.00 100.00 579 PHE B C 1
ATOM 3299 O O . PHE B 1 173 ? 38.851 46.313 49.846 1.00 100.00 579 PHE B O 1
ATOM 3307 N N . ASP B 1 174 ? 39.881 46.644 51.830 1.00 100.00 580 ASP B N 1
ATOM 3308 C CA . ASP B 1 174 ? 41.239 46.639 51.271 1.00 100.00 580 ASP B CA 1
ATOM 3309 C C . ASP B 1 174 ? 41.721 45.238 50.884 1.00 100.00 580 ASP B C 1
ATOM 3310 O O . ASP B 1 174 ? 41.932 44.386 51.741 1.00 100.00 580 ASP B O 1
ATOM 3315 N N . THR B 1 175 ? 41.920 45.021 49.588 1.00 99.22 581 THR B N 1
ATOM 3316 C CA . THR B 1 175 ? 42.264 43.695 49.083 1.00 98.69 581 THR B CA 1
ATOM 3317 C C . THR B 1 175 ? 43.739 43.546 48.627 1.00 99.00 581 THR B C 1
ATOM 3318 O O . THR B 1 175 ? 44.038 42.831 47.656 1.00 98.43 581 THR B O 1
ATOM 3322 N N . ASN B 1 176 ? 44.622 44.124 49.429 1.00 99.04 582 ASN B N 1
ATOM 3323 C CA . ASN B 1 176 ? 46.068 44.136 49.223 1.00 100.00 582 ASN B CA 1
ATOM 3324 C C . ASN B 1 176 ? 46.793 42.829 49.437 1.00 100.00 582 ASN B C 1
ATOM 3325 O O . ASN B 1 176 ? 46.960 42.405 50.562 1.00 99.54 582 ASN B O 1
ATOM 3330 N N . GLY B 1 177 ? 47.295 42.220 48.377 1.00 99.42 583 GLY B N 1
ATOM 3331 C CA . GLY B 1 177 ? 48.094 41.006 48.573 1.00 98.92 583 GLY B CA 1
ATOM 3332 C C . GLY B 1 177 ? 47.307 39.804 49.071 1.00 98.56 583 GLY B C 1
ATOM 3333 O O . GLY B 1 177 ? 47.891 38.837 49.578 1.00 98.16 583 GLY B O 1
ATOM 3334 N N . TRP B 1 178 ? 45.981 39.871 48.952 1.00 97.99 584 TRP B N 1
ATOM 3335 C CA . TRP B 1 178 ? 45.126 38.715 49.218 1.00 97.13 584 TRP B CA 1
ATOM 3336 C C . TRP B 1 178 ? 45.326 37.736 48.055 1.00 95.85 584 TRP B C 1
ATOM 3337 O O . TRP B 1 178 ? 45.525 38.152 46.907 1.00 96.21 584 TRP B O 1
ATOM 3348 N N . GLN B 1 179 ? 45.327 36.443 48.366 1.00 94.64 585 GLN B N 1
ATOM 3349 C CA . GLN B 1 179 ? 45.615 35.397 47.383 1.00 93.18 585 GLN B CA 1
ATOM 3350 C C . GLN B 1 179 ? 44.415 34.435 47.340 1.00 90.82 585 GLN B C 1
ATOM 3351 O O . GLN B 1 179 ? 43.527 34.539 48.178 1.00 89.34 585 GLN B O 1
ATOM 3357 N N . LEU B 1 180 ? 44.369 33.532 46.358 1.00 89.36 586 LEU B N 1
ATOM 3358 C CA . LEU B 1 180 ? 43.290 32.525 46.268 1.00 87.51 586 LEU B CA 1
ATOM 3359 C C . LEU B 1 180 ? 43.816 31.141 45.909 1.00 85.16 586 LEU B C 1
ATOM 3360 O O . LEU B 1 180 ? 44.699 31.024 45.057 1.00 83.49 586 LEU B O 1
ATOM 3365 N N . PHE B 1 181 ? 43.220 30.106 46.520 1.00 82.02 587 PHE B N 1
ATOM 3366 C CA . PHE B 1 181 ? 43.747 28.743 46.482 1.00 77.10 587 PHE B CA 1
ATOM 3367 C C . PHE B 1 181 ? 42.735 27.621 46.372 1.00 76.45 587 PHE B C 1
ATOM 3368 O O . PHE B 1 181 ? 41.717 27.604 47.053 1.00 77.00 587 PHE B O 1
ATOM 3376 N N . SER B 1 182 ? 43.043 26.657 45.526 1.00 74.92 588 SER B N 1
ATOM 3377 C CA . SER B 1 182 ? 42.365 25.393 45.567 1.00 75.07 588 SER B CA 1
ATOM 3378 C C . SER B 1 182 ? 43.471 24.404 45.901 1.00 76.11 588 SER B C 1
ATOM 3379 O O . SER B 1 182 ? 44.469 24.312 45.162 1.00 77.44 588 SER B O 1
ATOM 3382 N N . LYS B 1 183 ? 43.302 23.708 47.036 1.00 74.11 589 LYS B N 1
ATOM 3383 C CA . LYS B 1 183 ? 44.283 22.757 47.572 1.00 71.34 589 LYS B CA 1
ATOM 3384 C C . LYS B 1 183 ? 44.578 21.618 46.634 1.00 70.43 589 LYS B C 1
ATOM 3385 O O . LYS B 1 183 ? 43.670 20.921 46.204 1.00 69.13 589 LYS B O 1
ATOM 3391 N N . LYS B 1 184 ? 45.830 21.378 46.353 1.00 72.89 590 LYS B N 1
ATOM 3392 C CA . LYS B 1 184 ? 46.116 20.336 45.425 1.00 74.45 590 LYS B CA 1
ATOM 3393 C C . LYS B 1 184 ? 45.907 19.024 46.139 1.00 76.55 590 LYS B C 1
ATOM 3394 O O . LYS B 1 184 ? 46.045 18.938 47.335 1.00 74.13 590 LYS B O 1
ATOM 3400 N N . SER B 1 185 ? 45.551 17.999 45.398 1.00 78.90 591 SER B N 1
ATOM 3401 C CA . SER B 1 185 ? 45.320 16.725 46.017 1.00 80.39 591 SER B CA 1
ATOM 3402 C C . SER B 1 185 ? 46.508 16.340 46.832 1.00 79.79 591 SER B C 1
ATOM 3403 O O . SER B 1 185 ? 46.439 15.508 47.679 1.00 81.88 591 SER B O 1
ATOM 3406 N N . GLN B 1 186 ? 47.621 16.946 46.554 1.00 77.45 592 GLN B N 1
ATOM 3407 C CA . GLN B 1 186 ? 48.880 16.541 47.168 1.00 77.26 592 GLN B CA 1
ATOM 3408 C C . GLN B 1 186 ? 49.176 17.361 48.419 1.00 75.19 592 GLN B C 1
ATOM 3409 O O . GLN B 1 186 ? 50.304 17.374 48.912 1.00 75.69 592 GLN B O 1
ATOM 3415 N N . GLU B 1 187 ? 48.155 18.043 48.929 1.00 74.42 593 GLU B N 1
ATOM 3416 C CA . GLU B 1 187 ? 48.304 18.863 50.122 1.00 73.32 593 GLU B CA 1
ATOM 3417 C C . GLU B 1 187 ? 47.405 18.334 51.247 1.00 72.30 593 GLU B C 1
ATOM 3418 O O . GLU B 1 187 ? 47.726 18.480 52.435 1.00 72.45 593 GLU B O 1
ATOM 3424 N N . ILE B 1 188 ? 46.279 17.725 50.857 1.00 67.81 594 ILE B N 1
ATOM 3425 C CA . ILE B 1 188 ? 45.223 17.336 51.786 1.00 63.12 594 ILE B CA 1
ATOM 3426 C C . ILE B 1 188 ? 44.762 15.908 51.488 1.00 62.22 594 ILE B C 1
ATOM 3427 O O . ILE B 1 188 ? 44.689 15.512 50.321 1.00 64.77 594 ILE B O 1
ATOM 3432 N N . PRO B 1 189 ? 44.486 15.112 52.539 1.00 60.09 595 PRO B N 1
ATOM 3433 C CA . PRO B 1 189 ? 44.066 13.727 52.339 1.00 56.84 595 PRO B CA 1
ATOM 3434 C C . PRO B 1 189 ? 42.744 13.636 51.555 1.00 57.12 595 PRO B C 1
ATOM 3435 O O . PRO B 1 189 ? 41.827 14.440 51.763 1.00 56.22 595 PRO B O 1
ATOM 3439 N N . GLN B 1 190 ? 42.672 12.649 50.675 1.00 55.31 596 GLN B N 1
ATOM 3440 C CA . GLN B 1 190 ? 41.618 12.521 49.715 1.00 55.82 596 GLN B CA 1
ATOM 3441 C C . GLN B 1 190 ? 40.725 11.382 50.110 1.00 57.71 596 GLN B C 1
ATOM 3442 O O . GLN B 1 190 ? 41.163 10.389 50.700 1.00 60.18 596 GLN B O 1
ATOM 3448 N N . GLN B 1 191 ? 39.461 11.527 49.758 1.00 55.27 597 GLN B N 1
ATOM 3449 C CA . GLN B 1 191 ? 38.487 10.554 50.087 1.00 54.82 597 GLN B CA 1
ATOM 3450 C C . GLN B 1 191 ? 38.636 9.328 49.201 1.00 57.55 597 GLN B C 1
ATOM 3451 O O . GLN B 1 191 ? 39.157 9.410 48.093 1.00 56.88 597 GLN B O 1
ATOM 3457 N N . MET B 1 192 ? 38.183 8.195 49.727 1.00 59.78 598 MET B N 1
ATOM 3458 C CA . MET B 1 192 ? 38.067 6.954 48.996 1.00 59.43 598 MET B CA 1
ATOM 3459 C C . MET B 1 192 ? 36.610 6.581 48.838 1.00 58.73 598 MET B C 1
ATOM 3460 O O . MET B 1 192 ? 36.257 5.743 48.003 1.00 61.50 598 MET B O 1
ATOM 3465 N N . ASN B 1 193 ? 35.764 7.181 49.665 1.00 58.30 599 ASN B N 1
ATOM 3466 C CA . ASN B 1 193 ? 34.314 6.967 49.624 1.00 56.68 599 ASN B CA 1
ATOM 3467 C C . ASN B 1 193 ? 33.637 8.311 49.380 1.00 57.27 599 ASN B C 1
ATOM 3468 O O . ASN B 1 193 ? 33.911 9.298 50.093 1.00 56.04 599 ASN B O 1
ATOM 3473 N N . GLY B 1 194 ? 32.766 8.379 48.370 1.00 56.50 600 GLY B N 1
ATOM 3474 C CA . GLY B 1 194 ? 32.084 9.651 48.065 1.00 49.52 600 GLY B CA 1
ATOM 3475 C C . GLY B 1 194 ? 31.249 10.111 49.248 1.00 45.29 600 GLY B C 1
ATOM 3476 O O . GLY B 1 194 ? 31.135 11.315 49.509 1.00 44.40 600 GLY B O 1
ATOM 3477 N N . SER B 1 195 ? 30.670 9.139 49.961 1.00 40.22 601 SER B N 1
ATOM 3478 C CA . SER B 1 195 ? 29.808 9.416 51.119 1.00 41.06 601 SER B CA 1
ATOM 3479 C C . SER B 1 195 ? 30.514 10.194 52.219 1.00 38.57 601 SER B C 1
ATOM 3480 O O . SER B 1 195 ? 29.878 10.995 52.890 1.00 43.24 601 SER B O 1
ATOM 3483 N N . ASP B 1 196 ? 31.821 10.002 52.362 1.00 34.72 602 ASP B N 1
ATOM 3484 C CA . ASP B 1 196 ? 32.608 10.637 53.391 1.00 35.42 602 ASP B CA 1
ATOM 3485 C C . ASP B 1 196 ? 32.961 12.070 53.163 1.00 38.55 602 ASP B C 1
ATOM 3486 O O . ASP B 1 196 ? 33.584 12.703 54.039 1.00 38.94 602 ASP B O 1
ATOM 3491 N N . CYS B 1 197 ? 32.543 12.605 52.028 1.00 41.16 603 CYS B N 1
ATOM 3492 C CA . CYS B 1 197 ? 32.907 13.981 51.638 1.00 39.59 603 CYS B CA 1
ATOM 3493 C C . CYS B 1 197 ? 32.381 15.008 52.610 1.00 35.29 603 CYS B C 1
ATOM 3494 O O . CYS B 1 197 ? 33.099 15.951 52.900 1.00 37.99 603 CYS B O 1
ATOM 3497 N N . GLY B 1 198 ? 31.123 14.883 53.072 1.00 34.90 604 GLY B N 1
ATOM 3498 C CA . GLY B 1 198 ? 30.643 15.748 54.200 1.00 38.17 604 GLY B CA 1
ATOM 3499 C C . GLY B 1 198 ? 31.604 15.748 55.444 1.00 36.69 604 GLY B C 1
ATOM 3500 O O . GLY B 1 198 ? 31.892 16.805 56.043 1.00 32.85 604 GLY B O 1
ATOM 3501 N N . MET B 1 199 ? 32.179 14.577 55.755 1.00 36.55 605 MET B N 1
ATOM 3502 C CA . MET B 1 199 ? 33.048 14.379 56.941 1.00 35.86 605 MET B CA 1
ATOM 3503 C C . MET B 1 199 ? 34.365 15.064 56.766 1.00 39.04 605 MET B C 1
ATOM 3504 O O . MET B 1 199 ? 34.838 15.758 57.673 1.00 42.15 605 MET B O 1
ATOM 3509 N N . PHE B 1 200 ? 34.970 14.879 55.597 1.00 40.33 606 PHE B N 1
ATOM 3510 C CA . PHE B 1 200 ? 36.193 15.613 55.284 1.00 39.17 606 PHE B CA 1
ATOM 3511 C C . PHE B 1 200 ? 35.945 17.100 55.461 1.00 39.19 606 PHE B C 1
ATOM 3512 O O . PHE B 1 200 ? 36.715 17.766 56.120 1.00 43.12 606 PHE B O 1
ATOM 3520 N N . ALA B 1 201 ? 34.828 17.612 54.947 1.00 39.95 607 ALA B N 1
ATOM 3521 C CA . ALA B 1 201 ? 34.526 19.036 55.114 1.00 39.47 607 ALA B CA 1
ATOM 3522 C C . ALA B 1 201 ? 34.483 19.474 56.570 1.00 41.16 607 ALA B C 1
ATOM 3523 O O . ALA B 1 201 ? 35.204 20.385 56.945 1.00 42.67 607 ALA B O 1
ATOM 3525 N N . CYS B 1 202 ? 33.660 18.821 57.392 1.00 43.67 608 CYS B N 1
ATOM 3526 C CA . CYS B 1 202 ? 33.685 19.071 58.871 1.00 44.37 608 CYS B CA 1
ATOM 3527 C C . CYS B 1 202 ? 35.054 18.783 59.466 1.00 44.35 608 CYS B C 1
ATOM 3528 O O . CYS B 1 202 ? 35.576 19.578 60.241 1.00 44.83 608 CYS B O 1
ATOM 3531 N N . LYS B 1 203 ? 35.652 17.650 59.094 1.00 41.47 609 LYS B N 1
ATOM 3532 C CA . LYS B 1 203 ? 36.956 17.345 59.667 1.00 45.35 609 LYS B CA 1
ATOM 3533 C C . LYS B 1 203 ? 38.071 18.340 59.331 1.00 47.67 609 LYS B C 1
ATOM 3534 O O . LYS B 1 203 ? 38.858 18.689 60.226 1.00 45.03 609 LYS B O 1
ATOM 3540 N N . TYR B 1 204 ? 38.147 18.803 58.074 1.00 49.25 610 TYR B N 1
ATOM 3541 C CA . TYR B 1 204 ? 39.097 19.882 57.721 1.00 48.27 610 TYR B CA 1
ATOM 3542 C C . TYR B 1 204 ? 38.837 21.049 58.653 1.00 52.20 610 TYR B C 1
ATOM 3543 O O . TYR B 1 204 ? 39.744 21.562 59.287 1.00 53.44 610 TYR B O 1
ATOM 3552 N N . ALA B 1 205 ? 37.568 21.429 58.771 1.00 54.67 611 ALA B N 1
ATOM 3553 C CA . ALA B 1 205 ? 37.147 22.575 59.597 1.00 56.67 611 ALA B CA 1
ATOM 3554 C C . ALA B 1 205 ? 37.557 22.497 61.065 1.00 58.51 611 ALA B C 1
ATOM 3555 O O . ALA B 1 205 ? 38.002 23.484 61.631 1.00 60.80 611 ALA B O 1
ATOM 3557 N N . ASP B 1 206 ? 37.357 21.328 61.677 1.00 60.85 612 ASP B N 1
ATOM 3558 C CA . ASP B 1 206 ? 37.834 21.000 63.028 1.00 60.31 612 ASP B CA 1
ATOM 3559 C C . ASP B 1 206 ? 39.304 21.358 63.202 1.00 61.56 612 ASP B C 1
ATOM 3560 O O . ASP B 1 206 ? 39.670 22.089 64.122 1.00 61.71 612 ASP B O 1
ATOM 3565 N N . CYS B 1 207 ? 40.139 20.833 62.307 1.00 62.27 613 CYS B N 1
ATOM 3566 C CA . CYS B 1 207 ? 41.552 21.153 62.311 1.00 64.08 613 CYS B CA 1
ATOM 3567 C C . CYS B 1 207 ? 41.744 22.638 62.084 1.00 66.23 613 CYS B C 1
ATOM 3568 O O . CYS B 1 207 ? 42.198 23.343 62.986 1.00 68.05 613 CYS B O 1
ATOM 3571 N N . ILE B 1 208 ? 41.359 23.114 60.900 1.00 67.48 614 ILE B N 1
ATOM 3572 C CA . ILE B 1 208 ? 41.566 24.506 60.499 1.00 66.46 614 ILE B CA 1
ATOM 3573 C C . ILE B 1 208 ? 41.339 25.495 61.648 1.00 70.62 614 ILE B C 1
ATOM 3574 O O . ILE B 1 208 ? 42.144 26.413 61.814 1.00 73.09 614 ILE B O 1
ATOM 3579 N N . THR B 1 209 ? 40.289 25.285 62.454 1.00 71.48 615 THR B N 1
ATOM 3580 C CA . THR B 1 209 ? 39.919 26.239 63.530 1.00 72.94 615 THR B CA 1
ATOM 3581 C C . THR B 1 209 ? 40.691 26.110 64.847 1.00 76.58 615 THR B C 1
ATOM 3582 O O . THR B 1 209 ? 40.393 26.818 65.824 1.00 77.01 615 THR B O 1
ATOM 3586 N N . LYS B 1 210 ? 41.673 25.215 64.871 1.00 79.11 616 LYS B N 1
ATOM 3587 C CA . LYS B 1 210 ? 42.484 24.999 66.063 1.00 80.30 616 LYS B CA 1
ATOM 3588 C C . LYS B 1 210 ? 43.966 25.195 65.761 1.00 81.95 616 LYS B C 1
ATOM 3589 O O . LYS B 1 210 ? 44.828 24.712 66.495 1.00 81.00 616 LYS B O 1
ATOM 3595 N N . ASP B 1 211 ? 44.255 25.906 64.676 1.00 84.66 617 ASP B N 1
ATOM 3596 C CA . ASP B 1 211 ? 45.632 26.164 64.274 1.00 86.57 617 ASP B CA 1
ATOM 3597 C C . ASP B 1 211 ? 46.431 24.868 64.186 1.00 87.12 617 ASP B C 1
ATOM 3598 O O . ASP B 1 211 ? 47.662 24.885 64.194 1.00 87.36 617 ASP B O 1
ATOM 3603 N N . ARG B 1 212 ? 45.723 23.747 64.103 1.00 86.81 618 ARG B N 1
ATOM 3604 C CA . ARG B 1 212 ? 46.364 22.440 64.016 1.00 87.28 618 ARG B CA 1
ATOM 3605 C C . ARG B 1 212 ? 46.368 21.921 62.582 1.00 87.39 618 ARG B C 1
ATOM 3606 O O . ARG B 1 212 ? 45.417 22.135 61.831 1.00 88.27 618 ARG B O 1
ATOM 3614 N N . PRO B 1 213 ? 47.446 21.239 62.209 1.00 87.48 619 PRO B N 1
ATOM 3615 C CA . PRO B 1 213 ? 47.578 20.685 60.863 1.00 87.31 619 PRO B CA 1
ATOM 3616 C C . PRO B 1 213 ? 46.582 19.563 60.636 1.00 84.94 619 PRO B C 1
ATOM 3617 O O . PRO B 1 213 ? 46.036 19.023 61.605 1.00 84.21 619 PRO B O 1
ATOM 3621 N N . ILE B 1 214 ? 46.355 19.219 59.367 1.00 82.40 620 ILE B N 1
ATOM 3622 C CA . ILE B 1 214 ? 45.421 18.150 59.026 1.00 77.27 620 ILE B CA 1
ATOM 3623 C C . ILE B 1 214 ? 46.162 16.828 59.102 1.00 75.37 620 ILE B C 1
ATOM 3624 O O . ILE B 1 214 ? 46.858 16.445 58.180 1.00 74.62 620 ILE B O 1
ATOM 3629 N N . ASN B 1 215 ? 45.983 16.139 60.220 1.00 75.32 621 ASN B N 1
ATOM 3630 C CA . ASN B 1 215 ? 46.778 14.963 60.575 1.00 74.60 621 ASN B CA 1
ATOM 3631 C C . ASN B 1 215 ? 46.086 13.612 60.379 1.00 71.22 621 ASN B C 1
ATOM 3632 O O . ASN B 1 215 ? 46.605 12.579 60.838 1.00 73.54 621 ASN B O 1
ATOM 3637 N N . PHE B 1 216 ? 44.927 13.606 59.716 1.00 62.21 622 PHE B N 1
ATOM 3638 C CA . PHE B 1 216 ? 44.102 12.405 59.662 1.00 54.56 622 PHE B CA 1
ATOM 3639 C C . PHE B 1 216 ? 44.009 11.885 58.255 1.00 53.58 622 PHE B C 1
ATOM 3640 O O . PHE B 1 216 ? 44.496 12.530 57.340 1.00 58.89 622 PHE B O 1
ATOM 3648 N N . THR B 1 217 ? 43.371 10.736 58.063 1.00 50.24 623 THR B N 1
ATOM 3649 C CA . THR B 1 217 ? 43.059 10.278 56.713 1.00 49.06 623 THR B CA 1
ATOM 3650 C C . THR B 1 217 ? 41.758 9.463 56.588 1.00 49.00 623 THR B C 1
ATOM 3651 O O . THR B 1 217 ? 41.063 9.155 57.589 1.00 46.24 623 THR B O 1
ATOM 3655 N N . GLN B 1 218 ? 41.468 9.077 55.345 1.00 43.86 624 GLN B N 1
ATOM 3656 C CA . GLN B 1 218 ? 40.327 8.219 55.038 1.00 45.25 624 GLN B CA 1
ATOM 3657 C C . GLN B 1 218 ? 40.100 7.069 56.038 1.00 45.49 624 GLN B C 1
ATOM 3658 O O . GLN B 1 218 ? 38.963 6.665 56.223 1.00 46.34 624 GLN B O 1
ATOM 3664 N N . GLN B 1 219 ? 41.175 6.538 56.635 1.00 46.86 625 GLN B N 1
ATOM 3665 C CA A GLN B 1 219 ? 41.121 5.363 57.528 0.80 46.87 625 GLN B CA 1
ATOM 3666 C CA B GLN B 1 219 ? 41.053 5.352 57.475 0.20 45.06 625 GLN B CA 1
ATO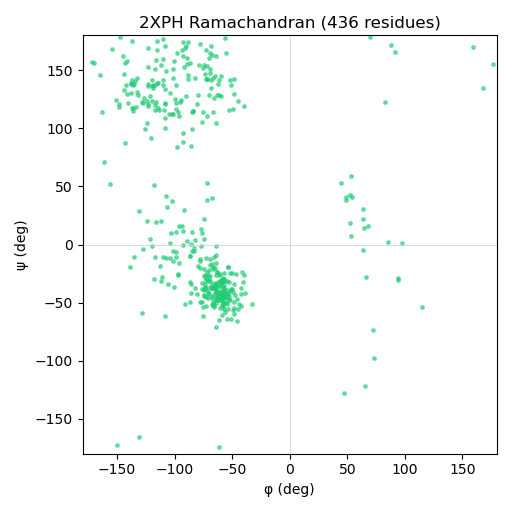M 3667 C C . GLN B 1 219 ? 40.377 5.650 58.825 1.00 44.91 625 GLN B C 1
ATOM 3668 O O . GLN B 1 219 ? 39.790 4.775 59.416 1.00 43.68 625 GLN B O 1
ATOM 3679 N N . HIS B 1 220 ? 40.424 6.904 59.248 1.00 45.18 626 HIS B N 1
ATOM 3680 C CA . HIS B 1 220 ? 39.789 7.385 60.453 1.00 46.37 626 HIS B CA 1
ATOM 3681 C C . HIS B 1 220 ? 38.270 7.610 60.311 1.00 45.55 626 HIS B C 1
ATOM 3682 O O . HIS B 1 220 ? 37.521 7.620 61.299 1.00 44.80 626 HIS B O 1
ATOM 3689 N N . MET B 1 221 ? 37.800 7.754 59.087 1.00 42.19 627 MET B N 1
ATOM 3690 C CA . MET B 1 221 ? 36.417 8.194 58.891 1.00 39.79 627 MET B CA 1
ATOM 3691 C C . MET B 1 221 ? 35.336 7.363 59.598 1.00 33.20 627 MET B C 1
ATOM 3692 O O . MET B 1 221 ? 34.393 7.933 60.109 1.00 38.89 627 MET B O 1
ATOM 3697 N N . PRO B 1 222 ? 35.440 6.034 59.600 1.00 31.53 628 PRO B N 1
ATOM 3698 C CA . PRO B 1 222 ? 34.436 5.292 60.419 1.00 35.25 628 PRO B CA 1
ATOM 3699 C C . PRO B 1 222 ? 34.424 5.736 61.912 1.00 36.35 628 PRO B C 1
ATOM 3700 O O . PRO B 1 222 ? 33.358 5.949 62.491 1.00 33.62 628 PRO B O 1
ATOM 3704 N N . TYR B 1 223 ? 35.602 5.938 62.477 1.00 35.53 629 TYR B N 1
ATOM 3705 C CA . TYR B 1 223 ? 35.734 6.462 63.822 1.00 37.33 629 TYR B CA 1
ATOM 3706 C C . TYR B 1 223 ? 35.131 7.884 63.900 1.00 38.88 629 TYR B C 1
ATOM 3707 O O . TYR B 1 223 ? 34.275 8.165 64.779 1.00 39.15 629 TYR B O 1
ATOM 3716 N N . PHE B 1 224 ? 35.477 8.759 62.949 1.00 41.10 630 PHE B N 1
ATOM 3717 C CA . PHE B 1 224 ? 34.957 10.145 63.004 1.00 41.32 630 PHE B CA 1
ATOM 3718 C C . PHE B 1 224 ? 33.452 10.179 62.961 1.00 37.70 630 PHE B C 1
ATOM 3719 O O . PHE B 1 224 ? 32.827 11.030 63.569 1.00 40.87 630 PHE B O 1
ATOM 3727 N N . ARG B 1 225 ? 32.853 9.237 62.259 1.00 37.60 631 ARG B N 1
ATOM 3728 C CA . ARG B 1 225 ? 31.390 9.199 62.222 1.00 40.24 631 ARG B CA 1
ATOM 3729 C C . ARG B 1 225 ? 30.763 8.831 63.588 1.00 39.50 631 ARG B C 1
ATOM 3730 O O . ARG B 1 225 ? 29.772 9.438 64.060 1.00 38.06 631 ARG B O 1
ATOM 3738 N N . LYS B 1 226 ? 31.333 7.790 64.189 1.00 41.22 632 LYS B N 1
ATOM 3739 C CA . LYS B 1 226 ? 30.917 7.318 65.515 1.00 38.69 632 LYS B CA 1
ATOM 3740 C C . LYS B 1 226 ? 31.079 8.476 66.467 1.00 30.06 632 LYS B C 1
ATOM 3741 O O . LYS B 1 226 ? 30.170 8.850 67.161 1.00 31.69 632 LYS B O 1
ATOM 3747 N N . ARG B 1 227 ? 32.217 9.103 66.419 1.00 29.98 633 ARG B N 1
ATOM 3748 C CA . ARG B 1 227 ? 32.471 10.185 67.329 1.00 34.48 633 ARG B CA 1
ATOM 3749 C C . ARG B 1 227 ? 31.494 11.318 67.061 1.00 40.25 633 ARG B C 1
ATOM 3750 O O . ARG B 1 227 ? 31.003 11.961 68.036 1.00 43.92 633 ARG B O 1
ATOM 3758 N N . MET B 1 228 ? 31.149 11.557 65.778 1.00 38.64 634 MET B N 1
ATOM 3759 C CA . MET B 1 228 ? 30.249 12.694 65.500 1.00 35.40 634 MET B CA 1
ATOM 3760 C C . MET B 1 228 ? 28.866 12.390 66.017 1.00 32.62 634 MET B C 1
ATOM 3761 O O . MET B 1 228 ? 28.232 13.266 66.598 1.00 32.03 634 MET B O 1
ATOM 3766 N N . VAL B 1 229 ? 28.367 11.166 65.821 1.00 32.39 635 VAL B N 1
ATOM 3767 C CA . VAL B 1 229 ? 27.088 10.846 66.484 1.00 35.56 635 VAL B CA 1
ATOM 3768 C C . VAL B 1 229 ? 27.157 11.266 67.957 1.00 39.00 635 VAL B C 1
ATOM 3769 O O . VAL B 1 229 ? 26.289 11.997 68.462 1.00 33.32 635 VAL B O 1
ATOM 3773 N N . TRP B 1 230 ? 28.240 10.840 68.624 1.00 41.70 636 TRP B N 1
ATOM 3774 C CA . TRP B 1 230 ? 28.355 11.007 70.053 1.00 37.16 636 TRP B CA 1
ATOM 3775 C C . TRP B 1 230 ? 28.382 12.470 70.355 1.00 34.90 636 TRP B C 1
ATOM 3776 O O . TRP B 1 230 ? 27.610 12.954 71.200 1.00 37.57 636 TRP B O 1
ATOM 3787 N N . GLU B 1 231 ? 29.238 13.203 69.661 1.00 30.58 637 GLU B N 1
ATOM 3788 C CA . GLU B 1 231 ? 29.406 14.610 70.013 1.00 30.99 637 GLU B CA 1
ATOM 3789 C C . GLU B 1 231 ? 28.134 15.421 69.860 1.00 36.17 637 GLU B C 1
ATOM 3790 O O . GLU B 1 231 ? 27.833 16.315 70.702 1.00 42.18 637 GLU B O 1
ATOM 3796 N N . ILE B 1 232 ? 27.344 15.109 68.840 1.00 35.36 638 ILE B N 1
ATOM 3797 C CA A ILE B 1 232 ? 26.092 15.822 68.572 0.50 36.54 638 ILE B CA 1
ATOM 3798 C CA B ILE B 1 232 ? 26.135 15.917 68.657 0.50 37.41 638 ILE B CA 1
ATOM 3799 C C . ILE B 1 232 ? 25.063 15.512 69.663 1.00 35.07 638 ILE B C 1
ATOM 3800 O O . ILE B 1 232 ? 24.331 16.366 70.126 1.00 36.54 638 ILE B O 1
ATOM 3809 N N . LEU B 1 233 ? 24.974 14.240 69.997 1.00 35.48 639 LEU B N 1
ATOM 3810 C CA . LEU B 1 233 ? 24.082 13.772 71.061 1.00 39.36 639 LEU B CA 1
ATOM 3811 C C . LEU B 1 233 ? 24.267 14.464 72.432 1.00 39.77 639 LEU B C 1
ATOM 3812 O O . LEU B 1 233 ? 23.311 14.599 73.145 1.00 40.39 639 LEU B O 1
ATOM 3817 N N . HIS B 1 234 ? 25.490 14.877 72.749 1.00 36.57 640 HIS B N 1
ATOM 3818 C CA . HIS B 1 234 ? 25.769 15.541 74.017 1.00 42.05 640 HIS B CA 1
ATOM 3819 C C . HIS B 1 234 ? 25.807 17.056 73.848 1.00 45.44 640 HIS B C 1
ATOM 3820 O O . HIS B 1 234 ? 25.829 17.799 74.829 1.00 44.48 640 HIS B O 1
ATOM 3827 N N . ARG B 1 235 ? 25.814 17.508 72.598 1.00 44.41 641 ARG B N 1
ATOM 3828 C CA A ARG B 1 235 ? 26.453 18.938 72.367 0.43 43.80 641 ARG B CA 1
ATOM 3829 C CA B ARG B 1 235 ? 26.457 18.940 72.368 0.56 44.00 641 ARG B CA 1
ATOM 3830 C C . ARG B 1 235 ? 27.791 18.741 72.748 1.00 43.38 641 ARG B C 1
ATOM 3831 O O . ARG B 1 235 ? 28.060 19.733 72.071 1.00 44.80 641 ARG B O 1
ATOM 3846 N N . LYS B 1 236 ? 28.738 18.235 72.753 1.00 44.66 642 LYS B N 1
ATOM 3847 C CA . LYS B 1 236 ? 30.093 18.315 73.256 1.00 37.50 642 LYS B CA 1
ATOM 3848 C C . LYS B 1 236 ? 31.126 17.692 72.336 1.00 38.88 642 LYS B C 1
ATOM 3849 O O . LYS B 1 236 ? 31.111 16.466 72.087 1.00 38.37 642 LYS B O 1
ATOM 3855 N N . LEU B 1 237 ? 32.081 18.517 71.925 1.00 36.53 643 LEU B N 1
ATOM 3856 C CA . LEU B 1 237 ? 33.217 18.078 71.165 1.00 42.31 643 LEU B CA 1
ATOM 3857 C C . LEU B 1 237 ? 34.260 17.510 72.104 1.00 47.55 643 LEU B C 1
ATOM 3858 O O . LEU B 1 237 ? 34.454 18.010 73.230 1.00 46.19 643 LEU B O 1
ATOM 3863 N N . LEU B 1 238 ? 34.923 16.463 71.623 1.00 50.51 644 LEU B N 1
ATOM 3864 C CA . LEU B 1 238 ? 35.935 15.766 72.381 1.00 50.77 644 LEU B CA 1
ATOM 3865 C C . LEU B 1 238 ? 37.316 16.275 72.029 1.00 58.79 644 LEU B C 1
ATOM 3866 O O . LEU B 1 238 ? 37.473 17.319 71.366 1.00 62.96 644 LEU B O 1
#

Secondary structure (DSSP, 8-state):
-------HHHHHHHHHHSSSS-TT---EEETTEEE-HHHHHTTSTT----HHHHHHHHHHHHHHTTSTTSPPEEE--TTTTHHHHTT-HHHHTTTTTT--GGGSSEEEEEEEETTEEEEEEEETTTTEEEEE-TT----HHHHHHHHHHHHHHIIIII-SPP--TT-EEEE--SSSS---SBGGGHHHHHHHHHHHHHTT------GGGHHHHHHHHHHHHHHT---/-PPP--HHHHHHHHHH--SS-TT-EEEEETTEEEEHHHHGGGSTT-PPPHHHHHHHHHHHHHHTSSTTS--EEE--TTHHHHHHHH-GGGTGGGGTT--TTSSSEEEEEEEETTEEEEEEEETTTTEEEEE-SS--B-HHHHHHHHHHHHHHHHHHHSSPP--TT-EEEE--TTTS---SSGGGHHHHHHHHHHHHTTT------GGGHHHHHHHHHHHHHHS---

Solvent-accessible surface area: 22529 Å² total; per-residue (Å²): 187,160,62,55,132,18,52,130,127,26,59,143,77,5,148,102,13,40,148,129,41,97,100,105,47,93,41,16,132,16,62,241,33,58,0,20,29,108,12,0,40,18,1,14,142,62,38,14,6,33,34,68,0,2,8,0,0,2,33,3,0,57,59,28,9,168,112,192,69,40,8,37,5,30,11,11,70,2,115,1,1,51,105,13,92,108,59,28,20,122,38,0,54,167,116,6,121,161,33,49,1,51,80,31,41,0,2,0,1,2,0,42,26,40,0,0,4,2,0,0,4,2,6,39,112,136,89,19,0,4,1,17,5,2,28,18,11,91,13,96,58,0,1,120,21,4,30,104,6,1,90,59,4,8,88,57,97,73,225,141,147,32,90,59,114,50,27,112,59,75,16,73,102,40,111,158,14,21,53,20,130,22,6,2,1,0,0,0,0,4,0,9,2,0,5,10,22,2,67,76,157,105,44,91,4,64,30,164,50,0,81,50,6,9,80,12,2,0,28,1,0,38,77,104,128,25,68,199,74,34,142,30,50,132,126,29,44,158,82,4,144,112,10,61,128,141,35,71,51,127,70,76,44,12,118,11,53,226,35,52,0,26,12,130,17,0,34,27,2,55,85,139,54,144,9,46,30,52,0,0,9,0,0,4,40,4,1,57,69,37,10,163,97,209,79,34,15,42,10,27,14,10,62,1,116,1,0,24,92,6,59,76,58,30,30,133,33,0,65,144,104,2,150,174,52,54,1,56,73,28,43,1,1,0,0,2,0,49,2,12,63,5,8,2,0,0,6,0,3,32,97,120,83,14,0,11,3,19,9,1,86,30,16,48,4,39,29,0,0,96,33,1,35,88,1,0,59,54,2,10,99,57,71,117,206,146,143,35,97,53,94,64,32,99,49,85,14,51,110,60,135,103,8,32,52,24,158,59,32,6,4,1,0,0,0,2,0,3,2,0,21,14,24,3,74,95,162,97,52,94,6,56,29,136,35,0,67,48,5,3,67,17,1,2,25,0,0,43,79,104,125,26,90

B-factor: mean 59.91, std 19.03, range [13.67, 100.0]

Organism: Homo sapiens (NCBI:txid9606)

GO terms:
  GO:0043488 regulation of mRNA stability (P, IDA)
  GO:0045944 positive regulation of transcription by RNA polymerase II (P, IGI)
  GO:0070139 SUMO-specific endopeptidase activity (F, IDA)
  GO:0005634 nucleus (C, EXP)
  GO:0005737 cytoplasm (C, EXP)
  GO:0016926 protein desumoylation (P, IMP)
  GO:0005515 protein binding (F, IPI)
  GO:0005634 nucleus (C, TAS)
  GO:0004175 endopeptidase activity (F, TAS)
  GO:0070139 SUMO-specific endopeptidase activity (F, EXP)
  GO:0005654 nucleoplasm (C, TAS)
  GO:0016925 protein sumoylation (P, TAS)
  GO:0005654 nucleoplasm (C, IDA)